Protein 2BNM (pdb70)

Structure (mmCIF, N/CA/C/O backbone):
data_2BNM
#
_entry.id   2BNM
#
_cell.length_a   86.363
_cell.length_b   86.363
_cell.length_c   221.440
_cell.angle_alpha   90.00
_cell.angle_beta   90.00
_cell.angle_gamma   120.00
#
_symmetry.space_group_name_H-M   'P 65 2 2'
#
loop_
_entity.id
_entity.type
_entity.pdbx_description
1 polymer EPOXIDASE
2 non-polymer 'ZINC ION'
3 non-polymer 'SULFATE ION'
4 water water
#
loop_
_atom_site.group_PDB
_atom_site.id
_atom_site.type_symbol
_atom_site.label_atom_id
_atom_site.label_alt_id
_atom_site.label_comp_id
_atom_site.label_asym_id
_atom_site.label_entity_id
_atom_site.label_seq_id
_atom_site.pdbx_PDB_ins_code
_atom_site.Cartn_x
_atom_site.Cartn_y
_atom_site.Cartn_z
_atom_site.occupancy
_atom_site.B_iso_or_equiv
_atom_site.auth_seq_id
_atom_site.auth_comp_id
_atom_site.auth_asym_id
_atom_site.auth_atom_id
_atom_site.pdbx_PDB_model_num
ATOM 1 N N . LYS A 1 5 ? 3.249 91.648 23.168 1.00 66.49 5 LYS A N 1
ATOM 2 C CA . LYS A 1 5 ? 1.992 92.256 22.638 1.00 63.66 5 LYS A CA 1
ATOM 3 C C . LYS A 1 5 ? 1.545 91.601 21.337 1.00 57.99 5 LYS A C 1
ATOM 4 O O . LYS A 1 5 ? 0.352 91.491 21.082 1.00 57.30 5 LYS A O 1
ATOM 10 N N . THR A 1 6 ? 2.505 91.162 20.524 1.00 52.12 6 THR A N 1
ATOM 11 C CA . THR A 1 6 ? 2.194 90.499 19.254 1.00 47.81 6 THR A CA 1
ATOM 12 C C . THR A 1 6 ? 1.202 89.342 19.426 1.00 40.45 6 THR A C 1
ATOM 13 O O . THR A 1 6 ? 0.202 89.286 18.707 1.00 37.40 6 THR A O 1
ATOM 17 N N . ALA A 1 7 ? 1.478 88.441 20.374 1.00 32.24 7 ALA A N 1
ATOM 18 C CA . ALA A 1 7 ? 0.619 87.282 20.577 1.00 31.10 7 ALA A CA 1
ATOM 19 C C . ALA A 1 7 ? -0.780 87.705 21.027 1.00 29.46 7 ALA A C 1
ATOM 20 O O . ALA A 1 7 ? -1.762 87.277 20.426 1.00 27.56 7 ALA A O 1
ATOM 22 N N . SER A 1 8 ? -0.863 88.563 22.043 1.00 29.36 8 SER A N 1
ATOM 23 C CA . SER A 1 8 ? -2.170 88.983 22.570 1.00 28.20 8 SER A CA 1
ATOM 24 C C . SER A 1 8 ? -2.932 89.854 21.590 1.00 27.25 8 SER A C 1
ATOM 25 O O . SER A 1 8 ? -4.143 89.730 21.467 1.00 25.42 8 SER A O 1
ATOM 28 N N . THR A 1 9 ? -2.228 90.727 20.870 1.00 28.80 9 THR A N 1
ATOM 29 C CA . THR A 1 9 ? -2.869 91.581 19.881 1.00 27.48 9 THR A CA 1
ATOM 30 C C . THR A 1 9 ? -3.362 90.796 18.678 1.00 22.63 9 THR A C 1
ATOM 31 O O . THR A 1 9 ? -4.454 91.045 18.166 1.00 23.48 9 THR A O 1
ATOM 35 N N . GLY A 1 10 ? -2.548 89.859 18.200 1.00 22.99 10 GLY A N 1
ATOM 36 C CA . GLY A 1 10 ? -2.939 88.997 17.093 1.00 23.61 10 GLY A CA 1
ATOM 37 C C . GLY A 1 10 ? -4.083 88.077 17.483 1.00 23.80 10 GLY A C 1
ATOM 38 O O . GLY A 1 10 ? -5.035 87.927 16.727 1.00 22.71 10 GLY A O 1
ATOM 39 N N . PHE A 1 11 ? -3.985 87.482 18.673 1.00 22.10 11 PHE A N 1
ATOM 40 C CA . PHE A 1 11 ? -5.098 86.698 19.219 1.00 20.89 11 PHE A CA 1
ATOM 41 C C . PHE A 1 11 ? -6.375 87.550 19.287 1.00 20.52 11 PHE A C 1
ATOM 42 O O . PHE A 1 11 ? -7.429 87.106 18.840 1.00 20.19 11 PHE A O 1
ATOM 50 N N . ALA A 1 12 ? -6.278 88.769 19.826 1.00 21.37 12 ALA A N 1
ATOM 51 C CA . ALA A 1 12 ? -7.462 89.659 19.909 1.00 21.43 12 ALA A CA 1
ATOM 52 C C . ALA A 1 12 ? -8.167 89.825 18.550 1.00 24.16 12 ALA A C 1
ATOM 53 O O . ALA A 1 12 ? -9.384 89.697 18.429 1.00 22.38 12 ALA A O 1
ATOM 55 N N . GLU A 1 13 ? -7.379 90.086 17.511 1.00 23.34 13 GLU A N 1
ATOM 56 C CA . GLU A 1 13 ? -7.897 90.272 16.162 1.00 25.57 13 GLU A CA 1
ATOM 57 C C . GLU A 1 13 ? -8.495 88.992 15.567 1.00 22.73 13 GLU A C 1
ATOM 58 O O . GLU A 1 13 ? -9.583 89.017 14.970 1.00 21.89 13 GLU A O 1
ATOM 69 N N . LEU A 1 14 ? -7.792 87.876 15.734 1.00 22.06 14 LEU A N 1
ATOM 70 C CA . LEU A 1 14 ? -8.200 86.625 15.108 1.00 22.68 14 LEU A CA 1
ATOM 71 C C . LEU A 1 14 ? -9.406 86.010 15.825 1.00 21.35 14 LEU A C 1
ATOM 72 O O . LEU A 1 14 ? -10.275 85.397 15.188 1.00 22.46 14 LEU A O 1
ATOM 77 N N . LEU A 1 15 ? -9.455 86.217 17.137 1.00 21.55 15 LEU A N 1
ATOM 78 C CA . LEU A 1 15 ? -10.590 85.764 17.946 1.00 19.79 15 LEU A CA 1
ATOM 79 C C . LEU A 1 15 ? -11.853 86.473 17.459 1.00 20.64 15 LEU A C 1
ATOM 80 O O . LEU A 1 15 ? -12.868 85.819 17.205 1.00 19.43 15 LEU A O 1
ATOM 85 N N . LYS A 1 16 ? -11.780 87.806 17.338 1.00 20.41 16 LYS A N 1
ATOM 86 C CA . LYS A 1 16 ? -12.913 88.600 16.868 1.00 22.84 16 LYS A CA 1
ATOM 87 C C . LYS A 1 16 ? -13.363 88.130 15.484 1.00 24.07 16 LYS A C 1
ATOM 88 O O . LYS A 1 16 ? -14.542 87.848 15.266 1.00 21.80 16 LYS A O 1
ATOM 94 N N . ASP A 1 17 ? -12.416 88.019 14.558 1.00 22.75 17 ASP A N 1
ATOM 95 C CA . ASP A 1 17 ? -12.733 87.563 13.200 1.00 23.40 17 ASP A CA 1
ATOM 96 C C . ASP A 1 17 ? -13.462 86.209 13.231 1.00 23.39 17 ASP A C 1
ATOM 97 O O . ASP A 1 17 ? -14.469 86.017 12.554 1.00 21.45 17 ASP A O 1
ATOM 102 N N . ARG A 1 18 ? -12.942 85.252 13.997 1.00 21.51 18 ARG A N 1
ATOM 103 C CA . ARG A 1 18 ? -13.523 83.905 13.972 1.00 20.08 18 ARG A CA 1
ATOM 104 C C . ARG A 1 18 ? -14.894 83.887 14.626 1.00 19.06 18 ARG A C 1
ATOM 105 O O . ARG A 1 18 ? -15.802 83.194 14.167 1.00 20.09 18 ARG A O 1
ATOM 113 N N . ARG A 1 19 ? -15.011 84.615 15.736 1.00 19.87 19 ARG A N 1
ATOM 114 C CA . ARG A 1 19 ? -16.282 84.661 16.460 1.00 20.67 19 ARG A CA 1
ATOM 115 C C . ARG A 1 19 ? -17.382 85.215 15.535 1.00 20.83 19 ARG A C 1
ATOM 116 O O . ARG A 1 19 ? -18.501 84.683 15.483 1.00 21.69 19 ARG A O 1
ATOM 124 N N . GLU A 1 20 ? -17.037 86.275 14.804 1.00 22.80 20 GLU A N 1
ATOM 125 C CA . GLU A 1 20 ? -17.944 86.890 13.827 1.00 23.13 20 GLU A CA 1
ATOM 126 C C . GLU A 1 20 ? -18.237 85.946 12.650 1.00 25.46 20 GLU A C 1
ATOM 127 O O . GLU A 1 20 ? -19.375 85.893 12.169 1.00 27.24 20 GLU A O 1
ATOM 133 N N . GLN A 1 21 ? -17.219 85.208 12.206 1.00 24.22 21 GLN A N 1
ATOM 134 C CA . GLN A 1 21 ? -17.366 84.245 11.104 1.00 25.87 21 GLN A CA 1
ATOM 135 C C . GLN A 1 21 ? -18.407 83.188 11.430 1.00 23.22 21 GLN A C 1
ATOM 136 O O . GLN A 1 21 ? -19.119 82.740 10.533 1.00 27.03 21 GLN A O 1
ATOM 147 N N . VAL A 1 22 ? -18.470 82.754 12.699 1.00 20.34 22 VAL A N 1
ATOM 148 C CA . VAL A 1 22 ? -19.419 81.719 13.106 1.00 21.34 22 VAL A CA 1
ATOM 149 C C . VAL A 1 22 ? -20.692 82.287 13.768 1.00 23.32 22 VAL A C 1
ATOM 150 O O . VAL A 1 22 ? -21.403 81.571 14.489 1.00 24.80 22 VAL A O 1
ATOM 154 N N . LYS A 1 23 ? -20.969 83.562 13.499 1.00 22.91 23 LYS A N 1
ATOM 155 C CA . LYS A 1 23 ? -22.226 84.223 13.935 1.00 25.98 23 LYS A CA 1
ATOM 156 C C . LYS A 1 23 ? -22.498 84.125 15.442 1.00 26.01 23 LYS A C 1
ATOM 157 O O . LYS A 1 23 ? -23.623 83.850 15.900 1.00 27.92 23 LYS A O 1
ATOM 163 N N . MET A 1 24 ? -21.442 84.333 16.220 1.00 23.48 24 MET A N 1
ATOM 164 C CA . MET A 1 24 ? -21.591 84.428 17.659 1.00 25.59 24 MET A CA 1
ATOM 165 C C . MET A 1 24 ? -21.352 85.878 18.081 1.00 24.95 24 MET A C 1
ATOM 166 O O . MET A 1 24 ? -20.428 86.524 17.586 1.00 25.57 24 MET A O 1
ATOM 171 N N . ASP A 1 25 ? -22.188 86.392 18.988 1.00 25.58 25 ASP A N 1
ATOM 172 C CA . ASP A 1 25 ? -21.887 87.652 19.652 1.00 25.85 25 ASP A CA 1
ATOM 173 C C . ASP A 1 25 ? -21.121 87.327 20.930 1.00 21.73 25 ASP A C 1
ATOM 174 O O . ASP A 1 25 ? -20.923 86.141 21.245 1.00 22.62 25 ASP A O 1
ATOM 179 N N . HIS A 1 26 ? -20.688 88.345 21.672 1.00 22.71 26 HIS A N 1
ATOM 180 C CA . HIS A 1 26 ? -19.875 88.092 22.865 1.00 20.65 26 HIS A CA 1
ATOM 181 C C . HIS A 1 26 ? -20.567 87.158 23.859 1.00 23.56 26 HIS A C 1
ATOM 182 O O . HIS A 1 26 ? -19.933 86.239 24.404 1.00 21.85 26 HIS A O 1
ATOM 189 N N . ALA A 1 27 ? -21.860 87.413 24.099 1.00 24.37 27 ALA A N 1
ATOM 190 C CA . ALA A 1 27 ? -22.673 86.607 25.023 1.00 24.35 27 ALA A CA 1
ATOM 191 C C . ALA A 1 27 ? -22.777 85.144 24.621 1.00 21.80 27 ALA A C 1
ATOM 192 O O . ALA A 1 27 ? -22.655 84.255 25.471 1.00 23.18 27 ALA A O 1
ATOM 194 N N . ALA A 1 28 ? -22.969 84.902 23.328 1.00 24.70 28 ALA A N 1
ATOM 195 C CA . ALA A 1 28 ? -23.003 83.530 22.787 1.00 24.48 28 ALA A CA 1
ATOM 196 C C . ALA A 1 28 ? -21.720 82.757 23.062 1.00 21.87 28 ALA A C 1
ATOM 197 O O . ALA A 1 28 ? -21.760 81.640 23.593 1.00 22.73 28 ALA A O 1
ATOM 199 N N . LEU A 1 29 ? -20.572 83.359 22.722 1.00 19.65 29 LEU A N 1
ATOM 200 C CA . LEU A 1 29 ? -19.283 82.696 22.980 1.00 19.63 29 LEU A CA 1
ATOM 201 C C . LEU A 1 29 ? -19.024 82.544 24.469 1.00 19.41 29 LEU A C 1
ATOM 202 O O . LEU A 1 29 ? -18.602 81.497 24.943 1.00 19.08 29 LEU A O 1
ATOM 207 N N . ALA A 1 30 ? -19.262 83.626 25.217 1.00 19.57 30 ALA A N 1
ATOM 208 C CA . ALA A 1 30 ? -19.075 83.632 26.665 1.00 21.41 30 ALA A CA 1
ATOM 209 C C . ALA A 1 30 ? -19.826 82.444 27.334 1.00 18.05 30 ALA A C 1
ATOM 210 O O . ALA A 1 30 ? -19.253 81.729 28.150 1.00 23.00 30 ALA A O 1
ATOM 212 N N . SER A 1 31 ? -21.084 82.264 26.963 1.00 22.49 31 SER A N 1
ATOM 213 C CA . SER A 1 31 ? -21.912 81.191 27.525 1.00 24.89 31 SER A CA 1
ATOM 214 C C . SER A 1 31 ? -21.266 79.825 27.293 1.00 25.06 31 SER A C 1
ATOM 215 O O . SER A 1 31 ? -21.119 79.046 28.242 1.00 24.54 31 SER A O 1
ATOM 220 N N . LEU A 1 32 ? -20.805 79.591 26.060 1.00 25.54 32 LEU A N 1
ATOM 221 C CA . LEU A 1 32 ? -20.184 78.303 25.707 1.00 24.91 32 LEU A CA 1
ATOM 222 C C . LEU A 1 32 ? -18.925 78.024 26.527 1.00 27.80 32 LEU A C 1
ATOM 223 O O . LEU A 1 32 ? -18.566 76.869 26.787 1.00 25.71 32 LEU A O 1
ATOM 228 N N . LEU A 1 33 ? -18.250 79.097 26.937 1.00 21.72 33 LEU A N 1
ATOM 229 C CA . LEU A 1 33 ? -17.019 79.006 27.679 1.00 20.71 33 LEU A CA 1
ATOM 230 C C . LEU A 1 33 ? -17.202 79.091 29.195 1.00 20.88 33 LEU A C 1
ATOM 231 O O . LEU A 1 33 ? -16.253 78.902 29.952 1.00 25.96 33 LEU A O 1
ATOM 236 N N . GLY A 1 34 ? -18.413 79.416 29.631 1.00 22.89 34 GLY A N 1
ATOM 237 C CA . GLY A 1 34 ? -18.624 79.698 31.059 1.00 25.65 34 GLY A CA 1
ATOM 238 C C . GLY A 1 34 ? -17.960 80.976 31.548 1.00 24.71 34 GLY A C 1
ATOM 239 O O . GLY A 1 34 ? -17.494 81.076 32.695 1.00 27.83 34 GLY A O 1
ATOM 240 N N . GLU A 1 35 ? -17.879 81.960 30.666 1.00 19.19 35 GLU A N 1
ATOM 241 C CA . GLU A 1 35 ? -17.287 83.251 31.048 1.00 19.17 35 GLU A CA 1
ATOM 242 C C . GLU A 1 35 ? -18.363 84.317 30.905 1.00 15.98 35 GLU A C 1
ATOM 243 O O . GLU A 1 35 ? -19.457 84.041 30.434 1.00 17.82 35 GLU A O 1
ATOM 249 N N . THR A 1 36 ? -18.046 85.552 31.288 1.00 19.61 36 THR A N 1
ATOM 250 C CA . THR A 1 36 ? -18.963 86.655 31.006 1.00 18.89 36 THR A CA 1
ATOM 251 C C . THR A 1 36 ? -18.675 87.273 29.640 1.00 18.73 36 THR A C 1
ATOM 252 O O . THR A 1 36 ? -17.556 87.147 29.108 1.00 20.90 36 THR A O 1
ATOM 256 N N . PRO A 1 37 ? -19.642 87.977 29.063 1.00 20.35 37 PRO A N 1
ATOM 257 C CA . PRO A 1 37 ? -19.385 88.672 27.810 1.00 20.11 37 PRO A CA 1
ATOM 258 C C . PRO A 1 37 ? -18.249 89.705 27.969 1.00 18.85 37 PRO A C 1
ATOM 259 O O . PRO A 1 37 ? -17.499 89.931 27.019 1.00 20.03 37 PRO A O 1
ATOM 263 N N . GLU A 1 38 ? -18.123 90.315 29.160 1.00 20.60 38 GLU A N 1
ATOM 264 C CA . GLU A 1 38 ? -17.079 91.333 29.382 1.00 23.40 38 GLU A CA 1
ATOM 265 C C . GLU A 1 38 ? -15.697 90.712 29.284 1.00 21.24 38 GLU A C 1
ATOM 266 O O . GLU A 1 38 ? -14.771 91.354 28.753 1.00 21.76 38 GLU A O 1
ATOM 277 N N . THR A 1 39 ? -15.559 89.484 29.786 1.00 19.24 39 THR A N 1
ATOM 278 C CA . THR A 1 39 ? -14.303 88.727 29.661 1.00 21.66 39 THR A CA 1
ATOM 279 C C . THR A 1 39 ? -13.907 88.506 28.208 1.00 20.73 39 THR A C 1
ATOM 280 O O . THR A 1 39 ? -12.763 88.717 27.844 1.00 18.31 39 THR A O 1
ATOM 284 N N . VAL A 1 40 ? -14.858 88.107 27.378 1.00 18.43 40 VAL A N 1
ATOM 285 C CA . VAL A 1 40 ? -14.610 87.915 25.936 1.00 18.13 40 VAL A CA 1
ATOM 286 C C . VAL A 1 40 ? -14.247 89.225 25.253 1.00 19.50 40 VAL A C 1
ATOM 287 O O . VAL A 1 40 ? -13.308 89.282 24.451 1.00 20.29 40 VAL A O 1
ATOM 291 N N . ALA A 1 41 ? -14.979 90.286 25.604 1.00 18.93 41 ALA A N 1
ATOM 292 C CA . ALA A 1 41 ? -14.698 91.631 25.085 1.00 20.90 41 ALA A CA 1
ATOM 293 C C . ALA A 1 41 ? -13.260 92.029 25.430 1.00 19.92 41 ALA A C 1
ATOM 294 O O . ALA A 1 41 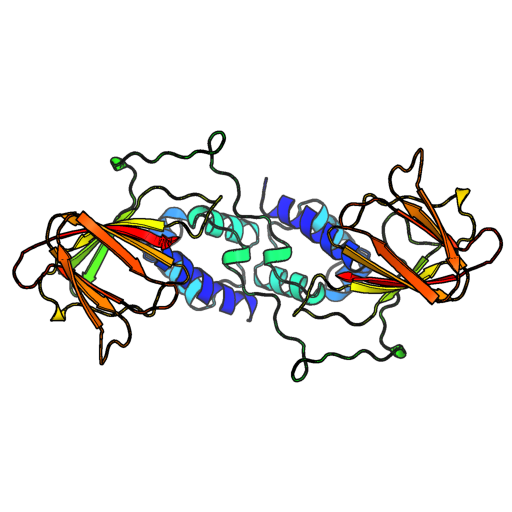? -12.546 92.583 24.600 1.00 24.04 41 ALA A O 1
ATOM 296 N N . ALA A 1 42 ? -12.837 91.730 26.656 1.00 19.63 42 ALA A N 1
ATOM 297 C CA . ALA A 1 42 ? -11.483 92.073 27.146 1.00 22.13 42 ALA A CA 1
ATOM 298 C C . ALA A 1 42 ? -10.439 91.334 26.314 1.00 22.39 42 ALA A C 1
ATOM 299 O O . ALA A 1 42 ? -9.421 91.906 25.924 1.00 20.87 42 ALA A O 1
ATOM 301 N N . TRP A 1 43 ? -10.686 90.049 26.026 1.00 18.82 43 TRP A N 1
ATOM 302 C CA . TRP A 1 43 ? -9.760 89.328 25.144 1.00 18.37 43 TRP A CA 1
ATOM 303 C C . TRP A 1 43 ? -9.629 90.020 23.785 1.00 19.93 43 TRP A C 1
ATOM 304 O O . TRP A 1 43 ? -8.528 90.115 23.225 1.00 21.26 43 TRP A O 1
ATOM 315 N N . GLU A 1 44 ? -10.750 90.469 23.223 1.00 20.37 44 GLU A N 1
ATOM 316 C CA . GLU A 1 44 ? -10.726 91.130 21.924 1.00 21.44 44 GLU A CA 1
ATOM 317 C C . GLU A 1 44 ? -10.152 92.566 22.003 1.00 22.51 44 GLU A C 1
ATOM 318 O O . GLU A 1 44 ? -9.920 93.210 20.970 1.00 26.24 44 GLU A O 1
ATOM 324 N N . ASN A 1 45 ? -9.944 93.035 23.224 1.00 24.98 45 ASN A N 1
ATOM 325 C CA . ASN A 1 45 ? -9.293 94.338 23.489 1.00 25.85 45 ASN A CA 1
ATOM 326 C C . ASN A 1 45 ? -7.801 94.168 23.854 1.00 29.60 45 ASN A C 1
ATOM 327 O O . ASN A 1 45 ? -7.145 95.111 24.331 1.00 30.36 45 ASN A O 1
ATOM 336 N N . GLY A 1 46 ? -7.277 92.953 23.657 1.00 26.85 46 GLY A N 1
ATOM 337 C CA . GLY A 1 46 ? -5.838 92.673 23.836 1.00 27.75 46 GLY A CA 1
ATOM 338 C C . GLY A 1 46 ? -5.449 92.115 25.186 1.00 27.78 46 GLY A C 1
ATOM 339 O O . GLY A 1 46 ? -4.248 91.982 25.496 1.00 29.12 46 GLY A O 1
ATOM 340 N N . GLU A 1 47 ? -6.451 91.763 25.995 1.00 23.86 47 GLU A N 1
ATOM 341 C CA . GLU A 1 47 ? -6.200 91.323 27.368 1.00 23.63 47 GLU A CA 1
ATOM 342 C C . GLU A 1 47 ? -6.197 89.805 27.563 1.00 24.33 47 GLU A C 1
ATOM 343 O O . GLU A 1 47 ? -6.429 89.317 28.680 1.00 22.24 47 GLU A O 1
ATOM 349 N N . GLY A 1 48 ? -5.860 89.076 26.492 1.00 22.18 48 GLY A N 1
ATOM 350 C CA . GLY A 1 48 ? -5.765 87.617 26.534 1.00 19.89 48 GLY A CA 1
ATOM 351 C C . GLY A 1 48 ? -4.406 86.986 26.789 1.00 21.09 48 GLY A C 1
ATOM 352 O O . GLY A 1 48 ? -4.261 85.754 26.706 1.00 20.17 48 GLY A O 1
ATOM 353 N N . GLY A 1 49 ? -3.418 87.808 27.144 1.00 21.34 49 GLY A N 1
ATOM 354 C CA . GLY A 1 49 ? -2.028 87.349 27.213 1.00 22.17 49 GLY A CA 1
ATOM 355 C C . GLY A 1 49 ? -1.790 86.287 28.262 1.00 19.16 49 GLY A C 1
ATOM 356 O O . GLY A 1 49 ? -0.844 85.508 28.131 1.00 19.45 49 GLY A O 1
ATOM 357 N N . GLU A 1 50 ? -2.614 86.249 29.335 1.00 16.97 50 GLU A N 1
ATOM 358 C CA . GLU A 1 50 ? -2.413 85.263 30.418 1.00 19.77 50 GLU A CA 1
ATOM 359 C C . GLU A 1 50 ? -3.278 84.002 30.274 1.00 16.73 50 GLU A C 1
ATOM 360 O O . GLU A 1 50 ? -3.245 83.110 31.113 1.00 18.72 50 GLU A O 1
ATOM 366 N N . LEU A 1 51 ? -4.027 83.927 29.163 1.00 18.57 51 LEU A N 1
ATOM 367 C CA . LEU A 1 51 ? -4.752 82.702 28.847 1.00 18.93 51 LEU A CA 1
ATOM 368 C C . LEU A 1 51 ? -3.773 81.552 28.685 1.00 17.95 51 LEU A C 1
ATOM 369 O O . LEU A 1 51 ? -2.754 81.700 28.021 1.00 20.10 51 LEU A O 1
ATOM 374 N N . THR A 1 52 ? -4.067 80.427 29.308 1.00 16.02 52 THR A N 1
ATOM 375 C CA . THR A 1 52 ? -3.174 79.245 29.261 1.00 16.74 52 THR A CA 1
ATOM 376 C C . THR A 1 52 ? -3.394 78.467 27.972 1.00 17.72 52 THR A C 1
ATOM 377 O O . THR A 1 52 ? -4.417 78.627 27.298 1.00 18.61 52 THR A O 1
ATOM 381 N N . LEU A 1 53 ? -2.438 77.604 27.670 1.00 16.34 53 LEU A N 1
ATOM 382 C CA . LEU A 1 53 ? -2.561 76.676 26.534 1.00 15.87 53 LEU A CA 1
ATOM 383 C C . LEU A 1 53 ? -3.878 75.890 26.619 1.00 19.17 53 LEU A C 1
ATOM 384 O O . LEU A 1 53 ? -4.594 75.723 25.622 1.00 19.05 53 LEU A O 1
ATOM 389 N N . THR A 1 54 ? -4.193 75.406 27.813 1.00 18.18 54 THR A N 1
ATOM 390 C CA . THR A 1 54 ? -5.403 74.611 27.970 1.00 19.56 54 THR A CA 1
ATOM 391 C C . THR A 1 54 ? -6.647 75.459 27.690 1.00 18.41 54 THR A C 1
ATOM 392 O O . THR A 1 54 ? -7.561 75.023 26.973 1.00 19.92 54 THR A O 1
ATOM 396 N N . GLN A 1 55 ? -6.667 76.675 28.213 1.00 17.14 55 GLN A N 1
ATOM 397 C CA . GLN A 1 55 ? -7.779 77.588 27.950 1.00 18.29 55 GLN A CA 1
ATOM 398 C C . GLN A 1 55 ? -7.918 77.965 26.479 1.00 22.01 55 GLN A C 1
ATOM 399 O O . GLN A 1 55 ? -9.041 78.044 25.962 1.00 19.62 55 GLN A O 1
ATOM 405 N N . LEU A 1 56 ? -6.779 78.197 25.812 1.00 19.44 56 LEU A N 1
ATOM 406 C CA . LEU A 1 56 ? -6.789 78.515 24.389 1.00 17.86 56 LEU A CA 1
ATOM 407 C C . LEU A 1 56 ? -7.374 77.338 23.639 1.00 15.95 56 LEU A C 1
ATOM 408 O O . LEU A 1 56 ? -8.138 77.544 22.684 1.00 17.61 56 LEU A O 1
ATOM 413 N N . GLY A 1 57 ? -7.026 76.118 24.057 1.00 16.27 57 GLY A N 1
ATOM 414 C CA . GLY A 1 57 ? -7.581 74.894 23.466 1.00 17.24 57 GLY A CA 1
ATOM 415 C C . GLY A 1 57 ? -9.119 74.845 23.557 1.00 17.69 57 GLY A C 1
ATOM 416 O O . GLY A 1 57 ? -9.810 74.404 22.615 1.00 18.24 57 GLY A O 1
ATOM 417 N N . ARG A 1 58 ? -9.658 75.300 24.683 1.00 17.68 58 ARG A N 1
ATOM 418 C CA . ARG A 1 58 ? -11.103 75.252 24.872 1.00 17.78 58 ARG A CA 1
ATOM 419 C C . ARG A 1 58 ? -11.767 76.315 24.002 1.00 18.22 58 ARG A C 1
ATOM 420 O O . ARG A 1 58 ? -12.831 76.069 23.406 1.00 17.60 58 ARG A O 1
ATOM 442 N N . ILE A 1 59 ? -11.120 77.470 23.861 1.00 14.80 59 ILE A N 1
ATOM 443 C CA . ILE A 1 59 ? -11.682 78.531 23.023 1.00 16.15 59 ILE A CA 1
ATOM 444 C C . ILE A 1 59 ? -11.695 78.049 21.565 1.00 19.15 59 ILE A C 1
ATOM 445 O O . ILE A 1 59 ? -12.695 78.200 20.834 1.00 18.51 59 ILE A O 1
ATOM 450 N N . ALA A 1 60 ? -10.575 77.465 21.145 1.00 17.30 60 ALA A N 1
ATOM 451 C CA . ALA A 1 60 ? -10.511 76.935 19.780 1.00 18.65 60 ALA A CA 1
ATOM 452 C C . ALA A 1 60 ? -11.582 75.880 19.562 1.00 19.77 60 ALA A C 1
ATOM 453 O O . ALA A 1 60 ? -12.235 75.864 18.497 1.00 18.82 60 ALA A O 1
ATOM 455 N N . HIS A 1 61 ? -11.753 74.986 20.543 1.00 17.13 61 HIS A N 1
ATOM 456 C CA . HIS A 1 61 ? -12.740 73.929 20.417 1.00 16.13 61 HIS A CA 1
ATOM 457 C C . HIS A 1 61 ? -14.147 74.492 20.184 1.00 17.35 61 HIS A C 1
ATOM 458 O O . HIS A 1 61 ? -14.874 74.041 19.292 1.00 17.01 61 HIS A O 1
ATOM 465 N N . VAL A 1 62 ? -14.563 75.422 21.039 1.00 16.60 62 VAL A N 1
ATOM 466 C CA . VAL A 1 62 ? -15.947 75.940 20.911 1.00 16.98 62 VAL A CA 1
ATOM 467 C C . VAL A 1 62 ? -16.143 76.712 19.591 1.00 18.46 62 VAL A C 1
ATOM 468 O O . VAL A 1 62 ? -17.240 76.750 19.034 1.00 18.85 62 VAL A O 1
ATOM 475 N N . LEU A 1 63 ? -15.049 77.287 19.088 1.00 17.10 63 LEU A N 1
ATOM 476 C CA . LEU A 1 63 ? -15.066 77.980 17.795 1.00 16.68 63 LEU A CA 1
ATOM 477 C C . LEU A 1 63 ? -14.812 77.032 16.593 1.00 17.59 63 LEU A C 1
ATOM 478 O O . LEU A 1 63 ? -14.660 77.506 15.461 1.00 18.48 63 LEU A O 1
ATOM 483 N N . GLY A 1 64 ? -14.728 75.727 16.867 1.00 16.17 64 GLY A N 1
ATOM 484 C CA . GLY A 1 64 ? -14.610 74.692 15.843 1.00 16.62 64 GLY A CA 1
ATOM 485 C C . GLY A 1 64 ? -13.361 74.839 14.999 1.00 20.04 64 GLY A C 1
ATOM 486 O O . GLY A 1 64 ? -13.367 74.549 13.785 1.00 17.89 64 GLY A O 1
ATOM 487 N N . THR A 1 65 ? -12.278 75.296 15.633 1.00 16.11 65 THR A N 1
ATOM 488 C CA . THR A 1 65 ? -11.025 75.508 14.887 1.00 17.46 65 THR A CA 1
ATOM 489 C C . THR A 1 65 ? -9.792 75.180 15.742 1.00 17.68 65 THR A C 1
ATOM 490 O O . THR A 1 65 ? -9.911 74.473 16.750 1.00 19.94 65 THR A O 1
ATOM 494 N N . SER A 1 66 ? -8.627 75.612 15.284 1.00 16.70 66 SER A N 1
ATOM 495 C CA . SER A 1 66 ? -7.363 75.312 15.995 1.00 18.88 66 SER A CA 1
ATOM 496 C C . SER A 1 66 ? -6.829 76.548 16.717 1.00 15.81 66 SER A C 1
ATOM 497 O O . SER A 1 66 ? -7.152 77.696 16.393 1.00 18.26 66 SER A O 1
ATOM 500 N N . ILE A 1 67 ? -5.922 76.314 17.674 1.00 16.87 67 ILE A N 1
ATOM 501 C CA . ILE A 1 67 ? -5.238 77.455 18.289 1.00 15.56 67 ILE A CA 1
ATOM 502 C C . ILE A 1 67 ? -4.459 78.253 17.227 1.00 16.29 67 ILE A C 1
ATOM 503 O O . ILE A 1 67 ? -4.411 79.487 17.260 1.00 18.78 67 ILE A O 1
ATOM 508 N N . GLY A 1 68 ? -3.886 77.517 16.265 1.00 19.47 68 GLY A N 1
ATOM 509 C CA . GLY A 1 68 ? -3.151 78.146 15.153 1.00 20.47 68 GLY A CA 1
ATOM 510 C C . GLY A 1 68 ? -3.983 79.151 14.394 1.00 20.35 68 GLY A C 1
ATOM 511 O O . GLY A 1 68 ? -3.523 80.243 14.066 1.00 21.01 68 GLY A O 1
ATOM 512 N N . ALA A 1 69 ? -5.254 78.812 14.161 1.00 20.02 69 ALA A N 1
ATOM 513 C CA . ALA A 1 69 ? -6.141 79.714 13.434 1.00 21.09 69 ALA A CA 1
ATOM 514 C C . ALA A 1 69 ? -6.410 80.971 14.233 1.00 19.78 69 ALA A C 1
ATOM 515 O O . ALA A 1 69 ? -6.778 82.020 13.666 1.00 22.60 69 ALA A O 1
ATOM 517 N N . LEU A 1 70 ? -6.218 80.895 15.552 1.00 17.59 70 LEU A N 1
ATOM 518 C CA . LEU A 1 70 ? -6.485 82.055 16.424 1.00 18.09 70 LEU A CA 1
ATOM 519 C C . LEU A 1 70 ? -5.262 82.856 16.848 1.00 20.49 70 LEU A C 1
ATOM 520 O O . LEU A 1 70 ? -5.366 83.829 17.611 1.00 20.83 70 LEU A O 1
ATOM 525 N N . THR A 1 71 ? -4.091 82.453 16.335 1.00 21.73 71 THR A N 1
ATOM 526 C CA . THR A 1 71 ? -2.837 83.112 16.701 1.00 21.97 71 THR A CA 1
ATOM 527 C C . THR A 1 71 ? -2.102 83.562 15.447 1.00 20.91 71 THR A C 1
ATOM 528 O O . THR A 1 71 ? -2.264 82.973 14.391 1.00 20.02 71 THR A O 1
ATOM 532 N N . PRO A 1 72 ? -1.290 84.606 15.562 1.00 23.83 72 PRO A N 1
ATOM 533 C CA . PRO A 1 72 ? -0.676 85.206 14.372 1.00 24.76 72 PRO A CA 1
ATOM 534 C C . PRO A 1 72 ? 0.434 84.323 13.758 1.00 23.99 72 PRO A C 1
ATOM 535 O O . PRO A 1 72 ? 0.914 83.375 14.395 1.00 23.23 72 PRO A O 1
ATOM 539 N N . PRO A 1 73 ? 0.783 84.576 12.502 1.00 26.11 73 PRO A N 1
ATOM 540 C CA . PRO A 1 73 ? 1.895 83.866 11.868 1.00 25.99 73 PRO A CA 1
ATOM 541 C C . PRO A 1 73 ? 3.203 84.249 12.552 1.00 25.32 73 PRO A C 1
ATOM 542 O O . PRO A 1 73 ? 3.219 85.152 13.398 1.00 28.00 73 PRO A O 1
ATOM 546 N N . ALA A 1 74 ? 4.286 83.580 12.160 1.00 23.12 74 ALA A N 1
ATOM 547 C CA . ALA A 1 74 ? 5.561 83.699 12.864 1.00 26.19 74 ALA A CA 1
ATOM 548 C C . ALA A 1 74 ? 6.099 85.106 13.012 1.00 29.69 74 ALA A C 1
ATOM 549 O O . ALA A 1 74 ? 6.726 85.418 14.035 1.00 32.82 74 ALA A O 1
ATOM 551 N N . GLY A 1 75 ? 5.869 85.973 12.023 1.00 26.57 75 GLY A N 1
ATOM 552 C CA . GLY A 1 75 ? 6.431 87.322 12.128 1.00 27.89 75 GLY A CA 1
ATOM 553 C C . GLY A 1 75 ? 7.550 87.560 11.111 1.00 25.88 75 GLY A C 1
ATOM 554 O O . GLY A 1 75 ? 7.961 86.641 10.396 1.00 31.68 75 GLY A O 1
ATOM 555 N N . ASN A 1 76 ? 7.984 88.808 11.000 1.00 25.68 76 ASN A N 1
ATOM 556 C CA . ASN A 1 76 ? 8.951 89.185 9.972 1.00 23.77 76 ASN A CA 1
ATOM 557 C C . ASN A 1 76 ? 10.261 89.665 10.582 1.00 25.69 76 ASN A C 1
ATOM 558 O O . ASN A 1 76 ? 10.291 90.665 11.313 1.00 30.94 76 ASN A O 1
ATOM 563 N N . ASP A 1 77 ? 11.346 88.951 10.276 1.00 17.89 77 ASP A N 1
ATOM 564 C CA . ASP A 1 77 ? 12.656 89.259 10.813 1.00 17.90 77 ASP A CA 1
ATOM 565 C C . ASP A 1 77 ? 13.632 89.622 9.685 1.00 17.03 77 ASP A C 1
ATOM 566 O O . ASP A 1 77 ? 14.852 89.607 9.892 1.00 20.87 77 ASP A O 1
ATOM 571 N N . LEU A 1 78 ? 13.069 89.958 8.521 1.00 17.32 78 LEU A N 1
ATOM 572 C CA . LEU A 1 78 ? 13.891 90.318 7.352 1.00 16.19 78 LEU A CA 1
ATOM 573 C C . LEU A 1 78 ? 14.189 91.821 7.276 1.00 21.78 78 LEU A C 1
ATOM 574 O O . LEU A 1 78 ? 13.468 92.659 7.840 1.00 22.23 78 LEU A O 1
ATOM 579 N N . ASP A 1 79 ? 15.283 92.138 6.591 1.00 18.65 79 ASP A N 1
ATOM 580 C CA . ASP A 1 79 ? 15.689 93.530 6.319 1.00 19.24 79 ASP A CA 1
ATOM 581 C C . ASP A 1 79 ? 15.413 93.759 4.849 1.00 20.51 79 ASP A C 1
ATOM 582 O O . ASP A 1 79 ? 16.214 93.362 3.998 1.00 20.96 79 ASP A O 1
ATOM 587 N N . ASP A 1 80 ? 14.256 94.352 4.541 1.00 20.88 80 ASP A N 1
ATOM 588 C CA . ASP A 1 80 ? 13.805 94.505 3.153 1.00 22.72 80 ASP A CA 1
ATOM 589 C C . ASP A 1 80 ? 13.931 93.193 2.385 1.00 20.85 80 ASP A C 1
ATOM 590 O O . ASP A 1 80 ? 14.438 93.160 1.252 1.00 21.64 80 ASP A O 1
ATOM 595 N N . GLY A 1 81 ? 13.470 92.105 3.003 1.00 18.26 81 GLY A N 1
ATOM 596 C CA . GLY A 1 81 ? 13.366 90.821 2.302 1.00 19.11 81 GLY A CA 1
ATOM 597 C C . GLY A 1 81 ? 14.571 89.914 2.431 1.00 17.61 81 GLY A C 1
ATOM 598 O O . GLY A 1 81 ? 14.561 88.807 1.897 1.00 19.31 81 GLY A O 1
ATOM 599 N N . VAL A 1 82 ? 15.604 90.367 3.144 1.00 15.99 82 VAL A N 1
ATOM 600 C CA . VAL A 1 82 ? 16.842 89.580 3.286 1.00 17.15 82 VAL A CA 1
ATOM 601 C C . VAL A 1 82 ? 17.261 89.409 4.729 1.00 18.29 82 VAL A C 1
ATOM 602 O O . VAL A 1 82 ? 17.098 90.306 5.560 1.00 19.03 82 VAL A O 1
ATOM 606 N N . ILE A 1 83 ? 17.836 88.253 5.030 1.00 14.52 83 ILE A N 1
ATOM 607 C CA . ILE A 1 83 ? 18.576 88.099 6.263 1.00 15.86 83 ILE A CA 1
ATOM 608 C C . ILE A 1 83 ? 19.917 87.444 5.980 1.00 18.70 83 ILE A C 1
ATOM 609 O O . ILE A 1 83 ? 20.021 86.542 5.134 1.00 18.38 83 ILE A O 1
ATOM 614 N N . ILE A 1 84 ? 20.938 87.946 6.661 1.00 21.91 84 ILE A N 1
ATOM 615 C CA . ILE A 1 84 ? 22.289 87.464 6.427 1.00 21.12 84 ILE A CA 1
ATOM 616 C C . ILE A 1 84 ? 22.890 87.006 7.738 1.00 25.44 84 ILE A C 1
ATOM 617 O O . ILE A 1 84 ? 22.521 87.498 8.822 1.00 22.21 84 ILE A O 1
ATOM 626 N N . GLN A 1 85 ? 23.807 86.048 7.643 1.00 22.36 85 GLN A N 1
ATOM 627 C CA . GLN A 1 85 ? 24.538 85.571 8.797 1.00 21.16 85 GLN A CA 1
ATOM 628 C C . GLN A 1 85 ? 26.030 85.508 8.452 1.00 25.31 85 GLN A C 1
ATOM 629 O O . GLN A 1 85 ? 26.445 84.876 7.470 1.00 23.83 85 GLN A O 1
ATOM 635 N N . MET A 1 86 ? 26.848 86.139 9.284 1.00 22.77 86 MET A N 1
ATOM 636 C CA . MET A 1 86 ? 28.297 86.057 9.108 1.00 22.79 86 MET A CA 1
ATOM 637 C C . MET A 1 86 ? 28.803 84.767 9.728 1.00 20.08 86 MET A C 1
ATOM 638 O O . MET A 1 86 ? 28.198 84.261 10.670 1.00 23.46 86 MET A O 1
ATOM 643 N N . PRO A 1 87 ? 29.914 84.212 9.234 1.00 22.32 87 PRO A N 1
ATOM 644 C CA . PRO A 1 87 ? 30.371 82.914 9.725 1.00 28.88 87 PRO A CA 1
ATOM 645 C C . PRO A 1 87 ? 30.709 82.869 11.223 1.00 35.32 87 PRO A C 1
ATOM 646 O O . PRO A 1 87 ? 30.514 81.840 11.855 1.00 36.47 87 PRO A O 1
ATOM 650 N N . ASP A 1 88 ? 31.146 83.990 11.792 1.00 35.95 88 ASP A N 1
ATOM 651 C CA . ASP A 1 88 ? 31.428 84.043 13.232 1.00 43.23 88 ASP A CA 1
ATOM 652 C C . ASP A 1 88 ? 30.155 83.917 14.100 1.00 43.06 88 ASP A C 1
ATOM 653 O O . ASP A 1 88 ? 30.247 83.613 15.298 1.00 42.71 88 ASP A O 1
ATOM 662 N N . GLU A 1 89 ? 28.989 84.173 13.492 1.00 37.57 89 GLU A N 1
ATOM 663 C CA . GLU A 1 89 ? 27.680 84.215 14.185 1.00 34.57 89 GLU A CA 1
ATOM 664 C C . GLU A 1 89 ? 26.998 82.863 14.365 1.00 33.99 89 GLU A C 1
ATOM 665 O O . GLU A 1 89 ? 25.977 82.780 15.053 1.00 33.47 89 GLU A O 1
ATOM 676 N N . ARG A 1 90 ? 27.475 81.816 13.699 1.00 32.45 90 ARG A N 1
ATOM 677 C CA . ARG A 1 90 ? 26.712 80.571 13.678 1.00 30.49 90 ARG A CA 1
ATOM 678 C C . ARG A 1 90 ? 26.582 80.006 15.066 1.00 31.91 90 ARG A C 1
ATOM 679 O O . ARG A 1 90 ? 27.592 79.923 15.793 1.00 30.97 90 ARG A O 1
ATOM 687 N N . PRO A 1 91 ? 25.371 79.614 15.455 1.00 31.68 91 PRO A N 1
ATOM 688 C CA . PRO A 1 91 ? 25.236 78.733 16.595 1.00 33.01 91 PRO A CA 1
ATOM 689 C C . PRO A 1 91 ? 25.959 77.446 16.255 1.00 35.83 91 PRO A C 1
ATOM 690 O O . PRO A 1 91 ? 25.786 76.901 15.138 1.00 29.13 91 PRO A O 1
ATOM 694 N N . ILE A 1 92 ? 26.799 76.994 17.183 1.00 31.68 92 ILE A N 1
ATOM 695 C CA . ILE A 1 92 ? 27.485 75.716 17.025 1.00 30.58 92 ILE A CA 1
ATOM 696 C C . ILE A 1 92 ? 26.824 74.833 18.038 1.00 33.03 92 ILE A C 1
ATOM 697 O O . ILE A 1 92 ? 26.872 75.110 19.255 1.00 36.97 92 ILE A O 1
ATOM 702 N N . LEU A 1 93 ? 26.161 73.800 17.536 1.00 27.22 93 LEU A N 1
ATOM 703 C CA . LEU A 1 93 ? 25.404 72.886 18.366 1.00 28.14 93 LEU A CA 1
ATOM 704 C C . LEU A 1 93 ? 25.911 71.462 18.241 1.00 27.49 93 LEU A C 1
ATOM 705 O O . LEU A 1 93 ? 26.390 71.028 17.168 1.00 26.85 93 LEU A O 1
ATOM 710 N N . LYS A 1 94 ? 25.861 70.726 19.358 1.00 29.40 94 LYS A N 1
ATOM 711 C CA . LYS A 1 94 ? 26.483 69.385 19.388 1.00 30.61 94 LYS A CA 1
ATOM 712 C C . LYS A 1 94 ? 25.619 68.353 18.690 1.00 30.64 94 LYS A C 1
ATOM 713 O O . LYS A 1 94 ? 26.119 67.294 18.268 1.00 28.61 94 LYS A O 1
ATOM 719 N N . GLY A 1 95 ? 24.329 68.674 18.564 1.00 26.90 95 GLY A N 1
ATOM 720 C CA . GLY A 1 95 ? 23.368 67.785 17.893 1.00 27.59 95 GLY A CA 1
ATOM 721 C C . GLY A 1 95 ? 22.334 67.230 18.853 1.00 29.61 95 GLY A C 1
ATOM 722 O O . GLY A 1 95 ? 22.328 67.549 20.049 1.00 30.40 95 GLY A O 1
ATOM 723 N N . VAL A 1 96 ? 21.434 66.416 18.313 1.00 28.23 96 VAL A N 1
ATOM 724 C CA . VAL A 1 96 ? 20.398 65.762 19.094 1.00 31.40 96 VAL A CA 1
ATOM 725 C C . VAL A 1 96 ? 20.313 64.284 18.718 1.00 32.77 96 VAL A C 1
ATOM 726 O O . VAL A 1 96 ? 20.895 63.866 17.707 1.00 31.61 96 VAL A O 1
ATOM 730 N N . ARG A 1 97 ? 19.595 63.513 19.541 1.00 34.93 97 ARG A N 1
ATOM 731 C CA . ARG A 1 97 ? 19.343 62.080 19.304 1.00 36.06 97 ARG A CA 1
ATOM 732 C C . ARG A 1 97 ? 20.635 61.265 19.046 1.00 35.71 97 ARG A C 1
ATOM 733 O O . ARG A 1 97 ? 21.567 61.323 19.854 1.00 33.14 97 ARG A O 1
ATOM 741 N N . ASP A 1 98 ? 20.684 60.526 17.934 1.00 37.25 98 ASP A N 1
ATOM 742 C CA . ASP A 1 98 ? 21.803 59.612 17.647 1.00 37.87 98 ASP A CA 1
ATOM 743 C C . ASP A 1 98 ? 23.055 60.345 17.176 1.00 35.76 98 ASP A C 1
ATOM 744 O O . ASP A 1 98 ? 24.167 59.796 17.227 1.00 32.85 98 ASP A O 1
ATOM 749 N N . ASN A 1 99 ? 22.859 61.564 16.675 1.00 30.06 99 ASN A N 1
ATOM 750 C CA . ASN A 1 99 ? 23.906 62.267 15.945 1.00 29.92 99 ASN A CA 1
ATOM 751 C C . ASN A 1 99 ? 24.492 63.421 16.728 1.00 31.07 99 ASN A C 1
ATOM 752 O O . ASN A 1 99 ? 24.221 64.600 16.440 1.00 29.22 99 ASN A O 1
ATOM 757 N N . VAL A 1 100 ? 25.302 63.066 17.725 1.00 31.02 100 VAL A N 1
ATOM 758 C CA . VAL A 1 100 ? 25.849 64.038 18.655 1.00 31.79 100 VAL A CA 1
ATOM 759 C C . VAL A 1 100 ? 27.382 64.047 18.712 1.00 29.42 100 VAL A C 1
ATOM 760 O O . VAL A 1 100 ? 28.001 65.013 18.268 1.00 27.62 100 VAL A O 1
ATOM 764 N N . ASP A 1 101 ? 28.003 63.011 19.285 1.00 27.15 101 ASP A N 1
ATOM 765 C CA . ASP A 1 101 ? 29.458 63.086 19.538 1.00 27.01 101 ASP A CA 1
ATOM 766 C C . ASP A 1 101 ? 30.331 63.063 18.279 1.00 26.46 101 ASP A C 1
ATOM 767 O O . ASP A 1 101 ? 31.511 63.492 18.328 1.00 27.38 101 ASP A O 1
ATOM 780 N N . TYR A 1 102 ? 29.756 62.585 17.163 1.00 25.46 102 TYR A N 1
ATOM 781 C CA . TYR A 1 102 ? 30.484 62.488 15.879 1.00 23.30 102 TYR A CA 1
ATOM 782 C C . TYR A 1 102 ? 29.997 63.418 14.742 1.00 24.80 102 TYR A C 1
ATOM 783 O O . TYR A 1 102 ? 30.406 63.260 13.590 1.00 23.04 102 TYR A O 1
ATOM 792 N N . TYR A 1 103 ? 29.181 64.413 15.102 1.00 22.42 103 TYR A N 1
ATOM 793 C CA . TYR A 1 103 ? 28.674 65.420 14.166 1.00 21.61 103 TYR A CA 1
ATOM 794 C C . TYR A 1 103 ? 28.676 66.736 14.871 1.00 20.52 103 TYR A C 1
ATOM 795 O O . TYR A 1 103 ? 28.250 66.796 16.026 1.00 24.45 103 TYR A O 1
ATOM 804 N N . VAL A 1 104 ? 29.195 67.772 14.220 1.00 20.78 104 VAL A N 1
ATOM 805 C CA . VAL A 1 104 ? 29.054 69.119 14.756 1.00 21.73 104 VAL A CA 1
ATOM 806 C C . VAL A 1 104 ? 28.113 69.908 13.836 1.00 24.78 104 VAL A C 1
ATOM 807 O O . VAL A 1 104 ? 28.292 69.887 12.619 1.00 23.29 104 VAL A O 1
ATOM 811 N N . TYR A 1 105 ? 27.121 70.588 14.425 1.00 21.22 105 TYR A N 1
ATOM 812 C CA . TYR A 1 105 ? 26.156 71.375 13.638 1.00 22.35 105 TYR A CA 1
ATOM 813 C C . TYR A 1 105 ? 26.444 72.849 13.683 1.00 26.29 105 TYR A C 1
ATOM 814 O O . TYR A 1 105 ? 26.311 73.514 14.727 1.00 28.09 105 TYR A O 1
ATOM 823 N N . ASN A 1 106 ? 26.887 73.359 12.552 1.00 16.97 106 ASN A N 1
ATOM 824 C CA . ASN A 1 106 ? 27.160 74.755 12.434 1.00 19.38 106 ASN A CA 1
ATOM 825 C C . ASN A 1 106 ? 25.892 75.334 11.787 1.00 23.41 106 ASN A C 1
ATOM 826 O O . ASN A 1 106 ? 25.684 75.174 10.580 1.00 22.36 106 ASN A O 1
ATOM 831 N N . CYS A 1 107 ? 25.044 75.977 12.593 1.00 19.12 107 CYS A N 1
ATOM 832 C CA . CYS A 1 107 ? 23.698 76.400 12.114 1.00 20.89 107 CYS A CA 1
ATOM 833 C C . CYS A 1 107 ? 23.755 77.644 11.266 1.00 19.90 107 CYS A C 1
ATOM 834 O O . CYS A 1 107 ? 24.252 78.695 11.703 1.00 21.78 107 CYS A O 1
ATOM 837 N N . LEU A 1 108 ? 23.246 77.552 10.027 1.00 14.46 108 LEU A N 1
ATOM 838 C CA . LEU A 1 108 ? 23.315 78.680 9.134 1.00 14.17 108 LEU A CA 1
ATOM 839 C C . LEU A 1 108 ? 22.033 79.529 9.272 1.00 14.96 108 LEU A C 1
ATOM 840 O O . LEU A 1 108 ? 21.189 79.248 10.143 1.00 17.67 108 LEU A O 1
ATOM 845 N N . VAL A 1 109 ? 21.905 80.547 8.426 1.00 15.41 109 VAL A N 1
ATOM 846 C CA . VAL A 1 109 ? 20.831 81.536 8.599 1.00 15.34 109 VAL A CA 1
ATOM 847 C C . VAL A 1 109 ? 19.454 80.887 8.605 1.00 14.61 109 VAL A C 1
ATOM 848 O O . VAL A 1 109 ? 19.202 79.921 7.885 1.00 15.59 109 VAL A O 1
ATOM 852 N N . ARG A 1 110 ? 18.568 81.409 9.464 1.00 15.54 110 ARG A N 1
ATOM 853 C CA . ARG A 1 110 ? 17.153 80.997 9.439 1.00 13.35 110 ARG A CA 1
ATOM 854 C C . ARG A 1 110 ? 16.237 82.225 9.459 1.00 13.51 110 ARG A C 1
ATOM 855 O O . ARG A 1 110 ? 16.659 83.353 9.768 1.00 14.92 110 ARG A O 1
ATOM 863 N N . THR A 1 111 ? 14.961 81.995 9.158 1.00 13.94 111 THR A N 1
ATOM 864 C CA . THR A 1 111 ? 13.991 83.109 9.175 1.00 15.64 111 THR A CA 1
ATOM 865 C C . THR A 1 111 ? 12.594 82.622 9.513 1.00 14.61 111 THR A C 1
ATOM 866 O O . THR A 1 111 ? 12.148 81.594 9.013 1.00 13.94 111 THR A O 1
ATOM 870 N N . LYS A 1 112 ? 11.878 83.431 10.302 1.00 18.05 112 LYS A N 1
ATOM 871 C CA . LYS A 1 112 ? 10.474 83.157 10.616 1.00 15.89 112 LYS A CA 1
ATOM 872 C C . LYS A 1 112 ? 9.578 83.249 9.381 1.00 16.90 112 LYS A C 1
ATOM 873 O O . LYS A 1 112 ? 8.460 82.737 9.394 1.00 18.11 112 LYS A O 1
ATOM 879 N N . ARG A 1 113 ? 10.053 83.923 8.335 1.00 15.93 113 ARG A N 1
ATOM 880 C CA . ARG A 1 113 ? 9.316 83.977 7.046 1.00 16.98 113 ARG A CA 1
ATOM 881 C C . ARG A 1 113 ? 9.329 82.642 6.269 1.00 20.12 113 ARG A C 1
ATOM 882 O O . ARG A 1 113 ? 8.531 82.452 5.354 1.00 20.08 113 ARG A O 1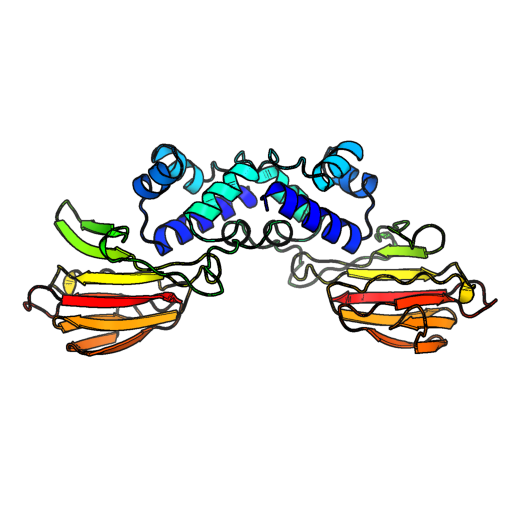
ATOM 890 N N . ALA A 1 114 ? 10.220 81.710 6.657 1.00 15.82 114 ALA A N 1
ATOM 891 C CA . ALA A 1 114 ? 10.281 80.372 6.071 1.00 14.66 114 ALA A CA 1
ATOM 892 C C . ALA A 1 114 ? 10.733 79.386 7.150 1.00 16.57 114 ALA A C 1
ATOM 893 O O . ALA A 1 114 ? 11.863 78.897 7.131 1.00 15.96 114 ALA A O 1
ATOM 895 N N . PRO A 1 115 ? 9.865 79.095 8.122 1.00 15.85 115 PRO A N 1
ATOM 896 C CA . PRO A 1 115 ? 10.297 78.348 9.295 1.00 16.35 115 PRO A CA 1
ATOM 897 C C . PRO A 1 115 ? 10.873 76.956 9.029 1.00 16.54 115 PRO A C 1
ATOM 898 O O . PRO A 1 115 ? 11.722 76.502 9.816 1.00 17.42 115 PRO A O 1
ATOM 902 N N . SER A 1 116 ? 10.454 76.307 7.938 1.00 16.05 116 SER A N 1
ATOM 903 C CA . SER A 1 116 ? 10.970 74.980 7.602 1.00 17.18 116 SER A CA 1
ATOM 904 C C . SER A 1 116 ? 12.419 74.983 7.080 1.00 15.89 116 SER A C 1
ATOM 905 O O . SER A 1 116 ? 13.047 73.922 6.983 1.00 17.94 116 SER A O 1
ATOM 910 N N . LEU A 1 117 ? 12.938 76.155 6.745 1.00 15.26 117 LEU A N 1
ATOM 911 C CA . LEU A 1 117 ? 14.311 76.261 6.254 1.00 15.76 117 LEU A CA 1
ATOM 912 C C . LEU A 1 117 ? 15.299 76.122 7.425 1.00 15.78 117 LEU A C 1
ATOM 913 O O . LEU A 1 117 ? 15.384 77.015 8.293 1.00 15.52 117 LEU A O 1
ATOM 918 N N . VAL A 1 118 ? 16.039 75.021 7.439 1.00 15.22 118 VAL A N 1
ATOM 919 C CA . VAL A 1 118 ? 17.074 74.824 8.465 1.00 15.21 118 VAL A CA 1
ATOM 920 C C . VAL A 1 118 ? 18.346 74.377 7.748 1.00 13.01 118 VAL A C 1
ATOM 921 O O . VAL A 1 118 ? 18.479 73.191 7.448 1.00 15.26 118 VAL A O 1
ATOM 925 N N . PRO A 1 119 ? 19.214 75.325 7.404 1.00 13.59 119 PRO A N 1
ATOM 926 C CA . PRO A 1 119 ? 20.482 74.983 6.717 1.00 14.52 119 PRO A CA 1
ATOM 927 C C . PRO A 1 119 ? 21.598 74.816 7.705 1.00 15.99 119 PRO A C 1
ATOM 928 O O . PRO A 1 119 ? 21.662 75.541 8.703 1.00 14.62 119 PRO A O 1
ATOM 932 N N . LEU A 1 120 ? 22.470 73.859 7.433 1.00 15.86 120 LEU A N 1
ATOM 933 C CA . LEU A 1 120 ? 23.516 73.528 8.403 1.00 14.60 120 LEU A CA 1
ATOM 934 C C . LEU A 1 120 ? 24.800 73.229 7.651 1.00 18.19 120 LEU A C 1
ATOM 935 O O . LEU A 1 120 ? 24.749 72.652 6.558 1.00 17.88 120 LEU A O 1
ATOM 940 N N . VAL A 1 121 ? 25.932 73.599 8.243 1.00 17.61 121 VAL A N 1
ATOM 941 C CA . VAL A 1 121 ? 27.202 72.933 7.865 1.00 17.50 121 VAL A CA 1
ATOM 942 C C . VAL A 1 121 ? 27.429 71.808 8.875 1.00 20.63 121 VAL A C 1
ATOM 943 O O . VAL A 1 121 ? 27.530 72.056 10.073 1.00 19.41 121 VAL A O 1
ATOM 947 N N . VAL A 1 122 ? 27.436 70.567 8.396 1.00 16.83 122 VAL A N 1
ATOM 948 C CA . VAL A 1 122 ? 27.555 69.413 9.272 1.00 17.56 122 VAL A CA 1
ATOM 949 C C . VAL A 1 122 ? 29.001 68.920 9.160 1.00 19.49 122 VAL A C 1
ATOM 950 O O . VAL A 1 122 ? 29.459 68.521 8.088 1.00 17.48 122 VAL A O 1
ATOM 954 N N . ASP A 1 123 ? 29.748 69.012 10.255 1.00 22.59 123 ASP A N 1
ATOM 955 C CA . ASP A 1 123 ? 31.081 68.425 10.266 1.00 21.64 123 ASP A CA 1
ATOM 956 C C . ASP A 1 123 ? 30.889 66.981 10.654 1.00 20.53 123 ASP A C 1
ATOM 957 O O . ASP A 1 123 ? 30.300 66.690 11.692 1.00 22.55 123 ASP A O 1
ATOM 962 N N . VAL A 1 124 ? 31.366 66.070 9.816 1.00 19.36 124 VAL A N 1
ATOM 963 C CA . VAL A 1 124 ? 31.095 64.665 9.993 1.00 19.32 124 VAL A CA 1
ATOM 964 C C . VAL A 1 124 ? 32.398 64.043 10.471 1.00 20.72 124 VAL A C 1
ATOM 965 O O . VAL A 1 124 ? 33.363 63.963 9.712 1.00 21.45 124 VAL A O 1
ATOM 969 N N . LEU A 1 125 ? 32.432 63.647 11.743 1.00 22.44 125 LEU A N 1
ATOM 970 C CA . LEU A 1 125 ? 33.695 63.257 12.393 1.00 25.86 125 LEU A CA 1
ATOM 971 C C . LEU A 1 125 ? 33.916 61.747 12.417 1.00 26.71 125 LEU A C 1
ATOM 972 O O . LEU A 1 125 ? 35.024 61.277 12.710 1.00 25.89 125 LEU A O 1
ATOM 977 N N . THR A 1 126 ? 32.861 60.994 12.128 1.00 22.10 126 THR A N 1
ATOM 978 C CA . THR A 1 126 ? 32.935 59.541 12.027 1.00 24.33 126 THR A CA 1
ATOM 979 C C . THR A 1 126 ? 33.297 59.111 10.603 1.00 25.34 126 THR A C 1
ATOM 980 O O . THR A 1 126 ? 32.754 59.633 9.630 1.00 25.26 126 THR A O 1
ATOM 984 N N . ASP A 1 127 ? 34.223 58.166 10.485 1.00 26.90 127 ASP A N 1
ATOM 985 C CA . ASP A 1 127 ? 34.539 57.577 9.191 1.00 26.08 127 ASP A CA 1
ATOM 986 C C . ASP A 1 127 ? 34.330 56.067 9.200 1.00 27.83 127 ASP A C 1
ATOM 987 O O . ASP A 1 127 ? 35.035 55.323 8.507 1.00 32.65 127 ASP A O 1
ATOM 992 N N . ASN A 1 128 ? 33.356 55.619 9.987 1.00 29.19 128 ASN A N 1
ATOM 993 C CA . ASN A 1 128 ? 32.988 54.209 9.990 1.00 33.12 128 ASN A CA 1
ATOM 994 C C . ASN A 1 128 ? 31.563 53.998 9.527 1.00 28.07 128 ASN A C 1
ATOM 995 O O . ASN A 1 128 ? 30.622 54.033 10.331 1.00 26.85 128 ASN A O 1
ATOM 1000 N N . PRO A 1 129 ? 31.412 53.787 8.212 1.00 33.41 129 PRO A N 1
ATOM 1001 C CA . PRO A 1 129 ? 30.109 53.565 7.605 1.00 31.63 129 PRO A CA 1
ATOM 1002 C C . PRO A 1 129 ? 29.350 52.458 8.327 1.00 32.04 129 PRO A C 1
ATOM 1003 O O . PRO A 1 129 ? 28.124 52.538 8.510 1.00 28.50 129 PRO A O 1
ATOM 1007 N N . ASP A 1 130 ? 30.094 51.441 8.770 1.00 35.00 130 ASP A N 1
ATOM 1008 C CA . ASP A 1 130 ? 29.504 50.317 9.478 1.00 36.87 130 ASP A CA 1
ATOM 1009 C C . ASP A 1 130 ? 28.716 50.739 10.713 1.00 34.03 130 ASP A C 1
ATOM 1010 O O . ASP A 1 130 ? 27.752 50.079 11.076 1.00 34.05 130 ASP A O 1
ATOM 1015 N N . ASP A 1 131 ? 29.129 51.834 11.348 1.00 35.25 131 ASP A N 1
ATOM 1016 C CA . ASP A 1 131 ? 28.481 52.336 12.561 1.00 36.64 131 ASP A CA 1
ATOM 1017 C C . ASP A 1 131 ? 27.401 53.392 12.285 1.00 37.14 131 ASP A C 1
ATOM 1018 O O . ASP A 1 131 ? 26.709 53.831 13.215 1.00 36.97 131 ASP A O 1
ATOM 1023 N N . ALA A 1 132 ? 27.258 53.805 11.022 1.00 33.23 132 ALA A N 1
ATOM 1024 C CA . ALA A 1 132 ? 26.250 54.798 10.647 1.00 30.76 132 ALA A CA 1
ATOM 1025 C C . ALA A 1 132 ? 24.884 54.479 11.256 1.00 30.52 132 ALA A C 1
ATOM 1026 O O . ALA A 1 132 ? 24.394 53.344 11.177 1.00 33.18 132 ALA A O 1
ATOM 1028 N N . LYS A 1 133 ? 24.264 55.478 11.868 1.00 31.52 133 LYS A N 1
ATOM 1029 C CA . LYS A 1 133 ? 22.951 55.281 12.470 1.00 33.36 133 LYS A CA 1
ATOM 1030 C C . LYS A 1 133 ? 21.835 55.936 11.667 1.00 29.27 133 LYS A C 1
ATOM 1031 O O . LYS A 1 133 ? 21.881 57.131 11.412 1.00 29.81 133 LYS A O 1
ATOM 1037 N N . PHE A 1 134 ? 20.832 55.157 11.278 1.00 31.99 134 PHE A N 1
ATOM 1038 C CA . PHE A 1 134 ? 19.743 55.711 10.480 1.00 29.54 134 PHE A CA 1
ATOM 1039 C C . PHE A 1 134 ? 18.846 56.573 11.326 1.00 33.60 134 PHE A C 1
ATOM 1040 O O . PHE A 1 134 ? 18.566 56.240 12.490 1.00 33.96 134 PHE A O 1
ATOM 1048 N N . ASN A 1 135 ? 18.399 57.683 10.751 1.00 28.51 135 ASN A N 1
ATOM 1049 C CA . ASN A 1 135 ? 17.239 58.369 11.294 1.00 28.21 135 ASN A CA 1
ATOM 1050 C C . ASN A 1 135 ? 15.950 57.722 10.784 1.00 29.97 135 ASN A C 1
ATOM 1051 O O . ASN A 1 135 ? 15.974 56.622 10.200 1.00 32.40 135 ASN A O 1
ATOM 1056 N N . SER A 1 136 ? 14.824 58.368 11.037 1.00 29.78 136 SER A N 1
ATOM 1057 C CA . SER A 1 136 ? 13.552 57.810 10.593 1.00 33.19 136 SER A CA 1
ATOM 1058 C C . SER A 1 136 ? 12.947 58.706 9.518 1.00 29.18 136 SER A C 1
ATOM 1059 O O . SER A 1 136 ? 11.759 58.628 9.206 1.00 31.37 136 SER A O 1
ATOM 1064 N N . GLY A 1 137 ? 13.802 59.546 8.940 1.00 25.57 137 GLY A N 1
ATOM 1065 C CA . GLY A 1 137 ? 13.392 60.480 7.914 1.00 24.38 137 GLY A CA 1
ATOM 1066 C C . GLY A 1 137 ? 13.080 61.838 8.504 1.00 26.11 137 GLY A C 1
ATOM 1067 O O . GLY A 1 137 ? 12.752 61.951 9.697 1.00 27.96 137 GLY A O 1
ATOM 1068 N N . HIS A 1 138 ? 13.201 62.869 7.677 1.00 22.51 138 HIS A N 1
ATOM 1069 C CA . HIS A 1 138 ? 12.877 64.231 8.080 1.00 25.31 138 HIS A CA 1
ATOM 1070 C C . HIS A 1 138 ? 11.418 64.557 7.750 1.00 25.88 138 HIS A C 1
ATOM 1071 O O . HIS A 1 138 ? 10.826 63.978 6.843 1.00 26.13 138 HIS A O 1
ATOM 1078 N N . ALA A 1 139 ? 10.849 65.518 8.468 1.00 27.37 139 ALA A N 1
ATOM 1079 C CA . ALA A 1 139 ? 9.510 66.019 8.149 1.00 31.03 139 ALA A CA 1
ATOM 1080 C C . ALA A 1 139 ? 9.390 66.684 6.759 1.00 32.66 139 ALA A C 1
ATOM 1081 O O . ALA A 1 139 ? 8.321 66.653 6.150 1.00 31.82 139 ALA A O 1
ATOM 1083 N N . GLY A 1 140 ? 10.471 67.300 6.273 1.00 27.98 140 GLY A N 1
ATOM 1084 C CA . GLY A 1 140 ? 10.445 67.996 4.978 1.00 24.29 140 GLY A CA 1
ATOM 1085 C C . GLY A 1 140 ? 11.572 67.490 4.083 1.00 22.20 140 GLY A C 1
ATOM 1086 O O . GLY A 1 140 ? 12.292 66.582 4.477 1.00 20.37 140 GLY A O 1
ATOM 1087 N N . ASN A 1 141 ? 11.701 68.072 2.893 1.00 21.04 141 ASN A N 1
ATOM 1088 C CA . ASN A 1 141 ? 12.730 67.667 1.925 1.00 17.95 141 ASN A CA 1
ATOM 1089 C C . ASN A 1 141 ? 14.083 68.221 2.326 1.00 18.35 141 ASN A C 1
ATOM 1090 O O . ASN A 1 141 ? 14.163 69.153 3.140 1.00 20.26 141 ASN A O 1
ATOM 1095 N N . GLU A 1 142 ? 15.158 67.640 1.771 1.00 16.57 142 GLU A N 1
ATOM 1096 C CA . GLU A 1 142 ? 16.523 68.068 2.121 1.00 14.97 142 GLU A CA 1
ATOM 1097 C C . GLU A 1 142 ? 17.398 68.081 0.879 1.00 17.43 142 GLU A C 1
ATOM 1098 O O . GLU A 1 142 ? 17.364 67.153 0.081 1.00 15.73 142 GLU A O 1
ATOM 1104 N N . PHE A 1 143 ? 18.169 69.152 0.725 1.00 14.02 143 PHE A N 1
ATOM 1105 C CA . PHE A 1 143 ? 19.154 69.233 -0.315 1.00 13.79 143 PHE A CA 1
ATOM 1106 C C . PHE A 1 143 ? 20.503 69.211 0.383 1.00 16.40 143 PHE A C 1
ATOM 1107 O O . PHE A 1 143 ? 20.680 69.918 1.370 1.00 16.34 143 PHE A O 1
ATOM 1115 N N . LEU A 1 144 ? 21.446 68.440 -0.168 1.00 14.68 144 LEU A N 1
ATOM 1116 C CA . LEU A 1 144 ? 22.804 68.386 0.393 1.00 17.09 144 LEU A CA 1
ATOM 1117 C C . LEU A 1 144 ? 23.907 68.599 -0.635 1.00 15.17 144 LEU A C 1
ATOM 1118 O O . LEU A 1 144 ? 23.740 68.311 -1.822 1.00 13.15 144 LEU A O 1
ATOM 1123 N N . PHE A 1 145 ? 25.064 69.085 -0.170 1.00 14.49 145 PHE A N 1
ATOM 1124 C CA . PHE A 1 145 ? 26.194 69.380 -1.055 1.00 12.78 145 PHE A CA 1
ATOM 1125 C C . PHE A 1 145 ? 27.447 69.009 -0.254 1.00 14.91 145 PHE A C 1
ATOM 1126 O O . PHE A 1 145 ? 27.564 69.358 0.916 1.00 16.30 145 PHE A O 1
ATOM 1134 N N . VAL A 1 146 ? 28.330 68.223 -0.860 1.00 16.09 146 VAL A N 1
ATOM 1135 C CA . VAL A 1 146 ? 29.541 67.753 -0.135 1.00 15.44 146 VAL A CA 1
ATOM 1136 C C . VAL A 1 146 ? 30.593 68.858 -0.232 1.00 16.77 146 VAL A C 1
ATOM 1137 O O . VAL A 1 146 ? 31.094 69.183 -1.309 1.00 18.00 146 VAL A O 1
ATOM 1141 N N . LEU A 1 147 ? 30.838 69.505 0.906 1.00 18.53 147 LEU A N 1
ATOM 1142 C CA . LEU A 1 147 ? 31.712 70.666 0.970 1.00 19.24 147 LEU A CA 1
ATOM 1143 C C . LEU A 1 147 ? 33.170 70.264 1.058 1.00 21.57 147 LEU A C 1
ATOM 1144 O O . LEU A 1 147 ? 34.021 70.900 0.445 1.00 25.28 147 LEU A O 1
ATOM 1153 N N . GLU A 1 148 ? 33.437 69.203 1.817 1.00 21.14 148 GLU A N 1
ATOM 1154 C CA . GLU A 1 148 ? 34.801 68.750 2.065 1.00 26.49 148 GLU A CA 1
ATOM 1155 C C . GLU A 1 148 ? 34.869 67.246 2.240 1.00 22.66 148 GLU A C 1
ATOM 1156 O O . GLU A 1 148 ? 33.986 66.622 2.852 1.00 20.87 148 GLU A O 1
ATOM 1167 N N . GLY A 1 149 ? 35.929 66.636 1.729 1.00 21.74 149 GLY A N 1
ATOM 1168 C CA . GLY A 1 149 ? 36.081 65.224 1.943 1.00 21.64 149 GLY A CA 1
ATOM 1169 C C . GLY A 1 149 ? 35.161 64.402 1.063 1.00 21.17 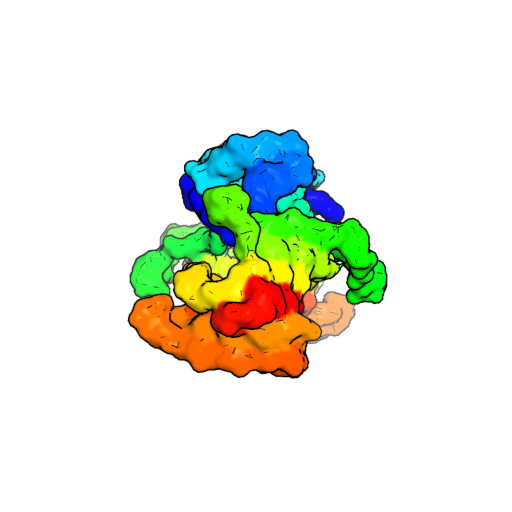149 GLY A C 1
ATOM 1170 O O . GLY A 1 149 ? 34.713 64.864 0.013 1.00 23.29 149 GLY A O 1
ATOM 1171 N N . GLU A 1 150 ? 34.881 63.200 1.535 1.00 22.88 150 GLU A N 1
ATOM 1172 C CA . GLU A 1 150 ? 34.128 62.192 0.793 1.00 22.47 150 GLU A CA 1
ATOM 1173 C C . GLU A 1 150 ? 33.108 61.574 1.722 1.00 20.33 150 GLU A C 1
ATOM 1174 O O . GLU A 1 150 ? 33.438 61.137 2.826 1.00 22.39 150 GLU A O 1
ATOM 1180 N N . ILE A 1 151 ? 31.835 61.566 1.292 1.00 18.92 151 ILE A N 1
ATOM 1181 C CA . ILE A 1 151 ? 30.764 61.109 2.148 1.00 16.89 151 ILE A CA 1
ATOM 1182 C C . ILE A 1 151 ? 30.305 59.740 1.733 1.00 20.10 151 ILE A C 1
ATOM 1183 O O . ILE A 1 151 ? 30.207 59.456 0.524 1.00 20.62 151 ILE A O 1
ATOM 1188 N N . HIS A 1 152 ? 30.018 58.912 2.726 1.00 17.14 152 HIS A N 1
ATOM 1189 C CA . HIS A 1 152 ? 29.369 57.627 2.492 1.00 21.39 152 HIS A CA 1
ATOM 1190 C C . HIS A 1 152 ? 27.929 57.740 2.976 1.00 20.21 152 HIS A C 1
ATOM 1191 O O . HIS A 1 152 ? 27.636 57.781 4.192 1.00 19.93 152 HIS A O 1
ATOM 1198 N N . MET A 1 153 ? 27.011 57.794 2.004 1.00 17.51 153 MET A N 1
ATOM 1199 C CA . MET A 1 153 ? 25.595 57.955 2.293 1.00 17.76 153 MET A CA 1
ATOM 1200 C C . MET A 1 153 ? 24.883 56.629 2.244 1.00 12.95 153 MET A C 1
ATOM 1201 O O . MET A 1 153 ? 25.168 55.807 1.389 1.00 18.77 153 MET A O 1
ATOM 1210 N N . LYS A 1 154 ? 23.955 56.441 3.161 1.00 17.52 154 LYS A N 1
ATOM 1211 C CA . LYS A 1 154 ? 23.055 55.288 3.141 1.00 19.14 154 LYS A CA 1
ATOM 1212 C C . LYS A 1 154 ? 21.604 55.749 3.273 1.00 20.98 154 LYS A C 1
ATOM 1213 O O . LYS A 1 154 ? 21.333 56.708 3.977 1.00 19.52 154 LYS A O 1
ATOM 1219 N N . TRP A 1 155 ? 20.660 55.081 2.614 1.00 18.68 155 TRP A N 1
ATOM 1220 C CA . TRP A 1 155 ? 19.260 55.460 2.758 1.00 19.67 155 TRP A CA 1
ATOM 1221 C C . TRP A 1 155 ? 18.329 54.324 2.503 1.00 22.45 155 TRP A C 1
ATOM 1222 O O . TRP A 1 155 ? 18.753 53.283 1.998 1.00 21.83 155 TRP A O 1
ATOM 1233 N N . GLY A 1 156 ? 17.056 54.545 2.839 1.00 22.76 156 GLY A N 1
ATOM 1234 C CA . GLY A 1 156 ? 16.022 53.553 2.583 1.00 28.38 156 GLY A CA 1
ATOM 1235 C C . GLY A 1 156 ? 15.907 52.591 3.746 1.00 32.30 156 GLY A C 1
ATOM 1236 O O . GLY A 1 156 ? 15.731 53.006 4.880 1.00 30.55 156 GLY A O 1
ATOM 1237 N N . ASP A 1 157 ? 16.012 51.305 3.447 1.00 29.85 157 ASP A N 1
ATOM 1238 C CA . ASP A 1 157 ? 15.849 50.258 4.448 1.00 31.93 157 ASP A CA 1
ATOM 1239 C C . ASP A 1 157 ? 17.156 50.023 5.207 1.00 29.52 157 ASP A C 1
ATOM 1240 O O . ASP A 1 157 ? 18.142 49.552 4.630 1.00 30.13 157 ASP A O 1
ATOM 1245 N N . LYS A 1 158 ? 17.173 50.356 6.501 1.00 30.28 158 LYS A N 1
ATOM 1246 C CA . LYS A 1 158 ? 18.397 50.237 7.302 1.00 35.06 158 LYS A CA 1
ATOM 1247 C C . LYS A 1 158 ? 19.013 48.830 7.249 1.00 34.85 158 LYS A C 1
ATOM 1248 O O . LYS A 1 158 ? 20.230 48.663 7.403 1.00 36.72 158 LYS A O 1
ATOM 1254 N N . GLU A 1 159 ? 18.164 47.833 7.018 1.00 37.68 159 GLU A N 1
ATOM 1255 C CA . GLU A 1 159 ? 18.615 46.439 6.950 1.00 41.30 159 GLU A CA 1
ATOM 1256 C C . GLU A 1 159 ? 19.146 46.031 5.570 1.00 41.06 159 GLU A C 1
ATOM 1257 O O . GLU A 1 159 ? 19.944 45.094 5.463 1.00 41.07 159 GLU A O 1
ATOM 1263 N N . ASN A 1 160 ? 18.717 46.744 4.526 1.00 38.29 160 ASN A N 1
ATOM 1264 C CA . ASN A 1 160 ? 19.222 46.517 3.171 1.00 34.77 160 ASN A CA 1
ATOM 1265 C C . ASN A 1 160 ? 19.342 47.846 2.396 1.00 31.97 160 ASN A C 1
ATOM 1266 O O . ASN A 1 160 ? 18.589 48.104 1.453 1.00 34.49 160 ASN A O 1
ATOM 1271 N N . PRO A 1 161 ? 20.267 48.708 2.803 1.00 31.15 161 PRO A N 1
ATOM 1272 C CA . PRO A 1 161 ? 20.237 50.091 2.332 1.00 28.76 161 PRO A CA 1
ATOM 1273 C C . PRO A 1 161 ? 20.702 50.306 0.899 1.00 26.09 161 PRO A C 1
ATOM 1274 O O . PRO A 1 161 ? 21.514 49.537 0.358 1.00 25.31 161 PRO A O 1
ATOM 1278 N N . LYS A 1 162 ? 20.224 51.397 0.314 1.00 19.90 162 LYS A N 1
ATOM 1279 C CA . LYS A 1 162 ? 20.883 51.961 -0.848 1.00 19.39 162 LYS A CA 1
ATOM 1280 C C . LYS A 1 162 ? 22.090 52.729 -0.319 1.00 22.13 162 LYS A C 1
ATOM 1281 O O . LYS A 1 162 ? 22.089 53.197 0.843 1.00 20.55 162 LYS A O 1
ATOM 1287 N N . GLU A 1 163 ? 23.122 52.864 -1.149 1.00 19.05 163 GLU A N 1
ATOM 1288 C CA . GLU A 1 163 ? 24.342 53.547 -0.715 1.00 19.71 163 GLU A CA 1
ATOM 1289 C C . GLU A 1 163 ? 24.949 54.357 -1.839 1.00 20.83 163 GLU A C 1
ATOM 1290 O O . GLU A 1 163 ? 24.746 54.061 -3.019 1.00 19.11 163 GLU A O 1
ATOM 1296 N N . ALA A 1 164 ? 25.712 55.377 -1.473 1.00 18.20 164 ALA A N 1
ATOM 1297 C CA . ALA A 1 164 ? 26.472 56.138 -2.456 1.00 17.97 164 ALA A CA 1
ATOM 1298 C C . ALA A 1 164 ? 27.710 56.696 -1.814 1.00 20.51 164 ALA A C 1
ATOM 1299 O O . ALA A 1 164 ? 27.638 57.222 -0.690 1.00 20.86 164 ALA A O 1
ATOM 1301 N N . LEU A 1 165 ? 28.811 56.625 -2.549 1.00 17.44 165 LEU A N 1
ATOM 1302 C CA . LEU A 1 165 ? 30.050 57.358 -2.200 1.00 18.19 165 LEU A CA 1
ATOM 1303 C C . LEU A 1 165 ? 30.065 58.681 -2.944 1.00 20.79 165 LEU A C 1
ATOM 1304 O O . LEU A 1 165 ? 30.001 58.720 -4.164 1.00 22.20 165 LEU A O 1
ATOM 1313 N N . LEU A 1 166 ? 30.141 59.778 -2.193 1.00 21.19 166 LEU A N 1
ATOM 1314 C CA . LEU A 1 166 ? 29.926 61.101 -2.755 1.00 22.54 166 LEU A CA 1
ATOM 1315 C C . LEU A 1 166 ? 31.160 61.956 -2.530 1.00 21.00 166 LEU A C 1
ATOM 1316 O O . LEU A 1 166 ? 31.421 62.368 -1.401 1.00 20.81 166 LEU A O 1
ATOM 1321 N N . PRO A 1 167 ? 31.910 62.229 -3.592 1.00 19.00 167 PRO A N 1
ATOM 1322 C CA . PRO A 1 167 ? 33.109 63.059 -3.493 1.00 22.49 167 PRO A CA 1
ATOM 1323 C C . PRO A 1 167 ? 32.734 64.504 -3.280 1.00 20.30 167 PRO A C 1
ATOM 1324 O O . PRO A 1 167 ? 31.556 64.886 -3.449 1.00 18.63 167 PRO A O 1
ATOM 1328 N N . THR A 1 168 ? 33.710 65.312 -2.898 1.00 22.82 168 THR A N 1
ATOM 1329 C CA . THR A 1 168 ? 33.510 66.754 -2.777 1.00 20.45 168 THR A CA 1
ATOM 1330 C C . THR A 1 168 ? 32.814 67.324 -4.014 1.00 20.65 168 THR A C 1
ATOM 1331 O O . THR A 1 168 ? 33.221 67.059 -5.161 1.00 22.51 168 THR A O 1
ATOM 1335 N N . GLY A 1 169 ? 31.759 68.102 -3.781 1.00 18.16 169 GLY A N 1
ATOM 1336 C CA . GLY A 1 169 ? 31.090 68.744 -4.901 1.00 18.16 169 GLY A CA 1
ATOM 1337 C C . GLY A 1 169 ? 29.836 67.985 -5.331 1.00 17.59 169 GLY A C 1
ATOM 1338 O O . GLY A 1 169 ? 29.060 68.521 -6.112 1.00 19.22 169 GLY A O 1
ATOM 1339 N N . ALA A 1 170 ? 29.674 66.744 -4.864 1.00 17.82 170 ALA A N 1
ATOM 1340 C CA . ALA A 1 170 ? 28.454 65.977 -5.191 1.00 16.85 170 ALA A CA 1
ATOM 1341 C C . ALA A 1 170 ? 27.275 66.662 -4.511 1.00 18.26 170 ALA A C 1
ATOM 1342 O O . ALA A 1 170 ? 27.444 67.351 -3.493 1.00 17.39 170 ALA A O 1
ATOM 1344 N N . SER A 1 171 ? 26.095 66.489 -5.101 1.00 15.89 171 SER A N 1
ATOM 1345 C CA . SER A 1 171 ? 24.854 67.017 -4.497 1.00 14.86 171 SER A CA 1
ATOM 1346 C C . SER A 1 171 ? 23.781 65.922 -4.462 1.00 15.73 171 SER A C 1
ATOM 1347 O O . SER A 1 171 ? 23.841 64.953 -5.232 1.00 17.15 171 SER A O 1
ATOM 1350 N N . MET A 1 172 ? 22.812 66.070 -3.563 1.00 14.72 172 MET A N 1
ATOM 1351 C CA . MET A 1 172 ? 21.828 65.039 -3.290 1.00 14.90 172 MET A CA 1
ATOM 1352 C C . MET A 1 172 ? 20.532 65.703 -2.864 1.00 14.97 172 MET A C 1
ATOM 1353 O O . MET A 1 172 ? 20.526 66.796 -2.265 1.00 15.44 172 MET A O 1
ATOM 1362 N N . PHE A 1 173 ? 19.435 65.031 -3.190 1.00 14.41 173 PHE A N 1
ATOM 1363 C CA . PHE A 1 173 ? 18.118 65.438 -2.713 1.00 14.20 173 PHE A CA 1
ATOM 1364 C C . PHE A 1 173 ? 17.569 64.220 -1.993 1.00 16.05 173 PHE A C 1
ATOM 1365 O O . PHE A 1 173 ? 17.664 63.105 -2.511 1.00 16.42 173 PHE A O 1
ATOM 1373 N N . VAL A 1 174 ? 17.006 64.428 -0.796 1.00 12.72 174 VAL A N 1
ATOM 1374 C CA . VAL A 1 174 ? 16.384 63.352 -0.001 1.00 15.09 174 VAL A CA 1
ATOM 1375 C C . VAL A 1 174 ? 14.951 63.775 0.285 1.00 16.30 174 VAL A C 1
ATOM 1376 O O . VAL A 1 174 ? 14.724 64.806 0.917 1.00 18.55 174 VAL A O 1
ATOM 1380 N N . GLU A 1 175 ? 13.987 63.012 -0.217 1.00 15.53 175 GLU A N 1
ATOM 1381 C CA . GLU A 1 175 ? 12.580 63.366 0.013 1.00 16.61 175 GLU A CA 1
ATOM 1382 C C . GLU A 1 175 ? 12.182 63.208 1.480 1.00 18.18 175 GLU A C 1
ATOM 1383 O O . GLU A 1 175 ? 12.743 62.367 2.197 1.00 17.83 175 GLU A O 1
ATOM 1389 N N . GLU A 1 176 ? 11.211 63.997 1.910 1.00 21.64 176 GLU A N 1
ATOM 1390 C CA . GLU A 1 176 ? 10.611 63.847 3.236 1.00 25.91 176 GLU A CA 1
ATOM 1391 C C . GLU A 1 176 ? 10.345 62.387 3.587 1.00 20.90 176 GLU A C 1
ATOM 1392 O O . GLU A 1 176 ? 9.933 61.580 2.728 1.00 20.95 176 GLU A O 1
ATOM 1398 N N . HIS A 1 177 ? 10.630 62.047 4.844 1.00 22.36 177 HIS A N 1
ATOM 1399 C CA . HIS A 1 177 ? 10.334 60.724 5.426 1.00 23.58 177 HIS A CA 1
ATOM 1400 C C . HIS A 1 177 ? 11.268 59.594 5.044 1.00 25.91 177 HIS A C 1
ATOM 1401 O O . HIS A 1 177 ? 11.115 58.470 5.552 1.00 28.93 177 HIS A O 1
ATOM 1408 N N . VAL A 1 178 ? 12.261 59.865 4.195 1.00 21.34 178 VAL A N 1
ATOM 1409 C CA . VAL A 1 178 ? 13.185 58.810 3.797 1.00 19.98 178 VAL A CA 1
ATOM 1410 C C . VAL A 1 178 ? 14.281 58.667 4.838 1.00 20.84 178 VAL A C 1
ATOM 1411 O O . VAL A 1 178 ? 15.047 59.604 5.041 1.00 17.99 178 VAL A O 1
ATOM 1415 N N . PRO A 1 179 ? 14.402 57.499 5.471 1.00 20.76 179 PRO A N 1
ATOM 1416 C CA . PRO A 1 179 ? 15.452 57.312 6.475 1.00 21.42 179 PRO A CA 1
ATOM 1417 C C . PRO A 1 179 ? 16.797 57.350 5.805 1.00 23.19 179 PRO A C 1
ATOM 1418 O O . PRO A 1 179 ? 16.958 56.846 4.678 1.00 20.48 179 PRO A O 1
ATOM 1422 N N . HIS A 1 180 ? 17.779 57.941 6.477 1.00 18.33 180 HIS A N 1
ATOM 1423 C CA . HIS A 1 180 ? 19.126 57.960 5.911 1.00 18.49 180 HIS A CA 1
ATOM 1424 C C . HIS A 1 180 ? 20.191 58.214 6.974 1.00 23.07 180 HIS A C 1
ATOM 1425 O O . HIS A 1 180 ? 19.876 58.536 8.132 1.00 21.99 180 HIS A O 1
ATOM 1432 N N . ALA A 1 181 ? 21.440 58.065 6.563 1.00 19.94 181 ALA A N 1
ATOM 1433 C CA . ALA A 1 181 ? 22.609 58.255 7.436 1.00 23.55 181 ALA A CA 1
ATOM 1434 C C . ALA A 1 181 ? 23.834 58.574 6.605 1.00 24.94 181 ALA A C 1
ATOM 1435 O O .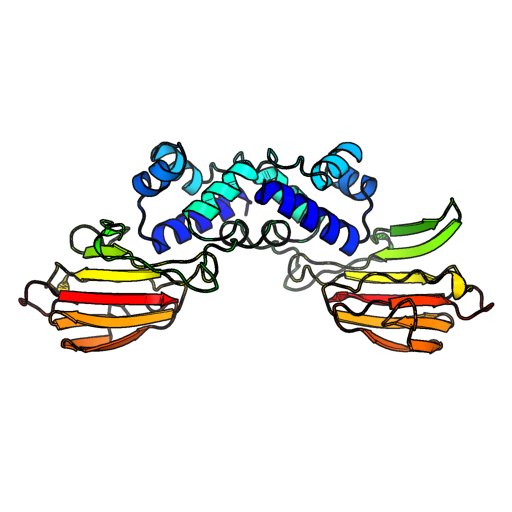 ALA A 1 181 ? 23.938 58.173 5.433 1.00 21.67 181 ALA A O 1
ATOM 1437 N N . PHE A 1 182 ? 24.770 59.320 7.188 1.00 21.98 182 PHE A N 1
ATOM 1438 C CA . PHE A 1 182 ? 26.029 59.586 6.496 1.00 20.67 182 PHE A CA 1
ATOM 1439 C C . PHE A 1 182 ? 27.189 59.447 7.452 1.00 23.57 182 PHE A C 1
ATOM 1440 O O . PHE A 1 182 ? 27.075 59.811 8.624 1.00 22.98 182 PHE A O 1
ATOM 1455 N N . THR A 1 183 ? 28.294 58.921 6.947 1.00 21.97 183 THR A N 1
ATOM 1456 C CA . THR A 1 183 ? 29.586 59.090 7.616 1.00 23.17 183 THR A CA 1
ATOM 1457 C C . THR A 1 183 ? 30.573 59.593 6.568 1.00 23.52 183 THR A C 1
ATOM 1458 O O . THR A 1 183 ? 30.229 59.716 5.383 1.00 23.12 183 THR A O 1
ATOM 1465 N N . ALA A 1 184 ? 31.804 59.894 6.975 1.00 18.54 184 ALA A N 1
ATOM 1466 C CA . ALA A 1 184 ? 32.857 60.051 5.992 1.00 17.04 184 ALA A CA 1
ATOM 1467 C C . ALA A 1 184 ? 33.161 58.664 5.403 1.00 20.01 184 ALA A C 1
ATOM 1468 O O . ALA A 1 184 ? 32.850 57.648 6.010 1.00 22.02 184 ALA A O 1
ATOM 1470 N N . ALA A 1 185 ? 33.730 58.637 4.202 1.00 19.55 185 ALA A N 1
ATOM 1471 C CA . ALA A 1 185 ? 34.095 57.375 3.554 1.00 22.62 185 ALA A CA 1
ATOM 1472 C C . ALA A 1 185 ? 35.142 56.689 4.450 1.00 24.95 185 ALA A C 1
ATOM 1473 O O . ALA A 1 185 ? 35.963 57.365 5.080 1.00 25.17 185 ALA A O 1
ATOM 1475 N N . LYS A 1 186 ? 35.088 55.365 4.496 1.00 25.40 186 LYS A N 1
ATOM 1476 C CA . LYS A 1 186 ? 35.908 54.546 5.404 1.00 27.90 186 LYS A CA 1
ATOM 1477 C C . LYS A 1 186 ? 37.379 54.970 5.436 1.00 28.15 186 LYS A C 1
ATOM 1478 O O . LYS A 1 186 ? 38.018 55.100 4.382 1.00 28.75 186 LYS A O 1
ATOM 1484 N N . GLY A 1 187 ? 37.878 55.258 6.646 1.00 31.59 187 GLY A N 1
ATOM 1485 C CA . GLY A 1 187 ? 39.269 55.697 6.859 1.00 34.25 187 GLY A CA 1
ATOM 1486 C C . GLY A 1 187 ? 39.712 57.092 6.437 1.00 34.93 187 GLY A C 1
ATOM 1487 O O . GLY A 1 187 ? 40.900 57.421 6.547 1.00 35.28 187 GLY A O 1
ATOM 1488 N N . THR A 1 188 ? 38.797 57.933 5.938 1.00 27.86 188 THR A N 1
ATOM 1489 C CA . THR A 1 188 ? 39.190 59.255 5.426 1.00 24.40 188 THR A CA 1
ATOM 1490 C C . THR A 1 188 ? 39.128 60.349 6.478 1.00 22.22 188 THR A C 1
ATOM 1491 O O . THR A 1 188 ? 39.388 61.526 6.189 1.00 29.03 188 THR A O 1
ATOM 1495 N N . GLY A 1 189 ? 38.771 59.953 7.693 1.00 24.41 189 GLY A N 1
ATOM 1496 C CA . GLY A 1 189 ? 38.883 60.809 8.863 1.00 26.24 189 GLY A CA 1
ATOM 1497 C C . GLY A 1 189 ? 37.643 61.634 9.147 1.00 27.91 189 GLY A C 1
ATOM 1498 O O . GLY A 1 189 ? 36.973 61.455 10.174 1.00 29.17 189 GLY A O 1
ATOM 1499 N N . SER A 1 190 ? 37.386 62.583 8.265 1.00 25.07 190 SER A N 1
ATOM 1500 C CA . SER A 1 190 ? 36.247 63.487 8.443 1.00 26.21 190 SER A CA 1
ATOM 1501 C C . SER A 1 190 ? 35.815 64.037 7.104 1.00 27.05 190 SER A C 1
ATOM 1502 O O . SER A 1 190 ? 36.555 63.966 6.123 1.00 21.70 190 SER A O 1
ATOM 1505 N N . ALA A 1 191 ? 34.624 64.637 7.085 1.00 20.42 191 ALA A N 1
ATOM 1506 C CA . ALA A 1 191 ? 34.133 65.285 5.885 1.00 19.20 191 ALA A CA 1
ATOM 1507 C C . ALA A 1 191 ? 33.175 66.370 6.350 1.00 21.00 191 ALA A C 1
ATOM 1508 O O . ALA A 1 191 ? 32.855 66.421 7.545 1.00 22.82 191 ALA A O 1
ATOM 1510 N N . LYS A 1 192 ? 32.708 67.215 5.420 1.00 19.66 192 LYS A N 1
ATOM 1511 C CA . LYS A 1 192 ? 31.776 68.275 5.763 1.00 16.23 192 LYS A CA 1
ATOM 1512 C C . LYS A 1 192 ? 30.698 68.285 4.682 1.00 19.22 192 LYS A C 1
ATOM 1513 O O . LYS A 1 192 ? 31.003 68.191 3.505 1.00 18.46 192 LYS A O 1
ATOM 1519 N N . LEU A 1 193 ? 29.458 68.463 5.104 1.00 18.62 193 LEU A N 1
ATOM 1520 C CA . LEU A 1 193 ? 28.366 68.639 4.151 1.00 18.65 193 LEU A CA 1
ATOM 1521 C C . LEU A 1 193 ? 27.624 69.921 4.491 1.00 20.09 193 LEU A C 1
ATOM 1522 O O . LEU A 1 193 ? 27.665 70.367 5.645 1.00 20.04 193 LEU A O 1
ATOM 1531 N N . ILE A 1 194 ? 27.012 70.550 3.498 1.00 16.62 194 ILE A N 1
ATOM 1532 C CA . ILE A 1 194 ? 25.955 71.549 3.772 1.00 16.34 194 ILE A CA 1
ATOM 1533 C C . ILE A 1 194 ? 24.630 70.799 3.603 1.00 18.38 194 ILE A C 1
ATOM 1534 O O . ILE A 1 194 ? 24.423 70.143 2.562 1.00 15.08 194 ILE A O 1
ATOM 1543 N N . ALA A 1 195 ? 23.765 70.848 4.628 1.00 16.02 195 ALA A N 1
ATOM 1544 C CA . ALA A 1 195 ? 22.479 70.147 4.602 1.00 13.65 195 ALA A CA 1
ATOM 1545 C C . ALA A 1 195 ? 21.424 71.242 4.686 1.00 18.52 195 ALA A C 1
ATOM 1546 O O . ALA A 1 195 ? 21.441 72.041 5.618 1.00 17.40 195 ALA A O 1
ATOM 1548 N N . VAL A 1 196 ? 20.556 71.319 3.693 1.00 16.06 196 VAL A N 1
ATOM 1549 C CA . VAL A 1 196 ? 19.526 72.374 3.668 1.00 18.16 196 VAL A CA 1
ATOM 1550 C C . VAL A 1 196 ? 18.157 71.721 3.759 1.00 16.35 196 VAL A C 1
ATOM 1551 O O . VAL A 1 196 ? 17.662 71.198 2.774 1.00 16.33 196 VAL A O 1
ATOM 1555 N N . ASN A 1 197 ? 17.575 71.684 4.960 1.00 16.91 197 ASN A N 1
ATOM 1556 C CA . ASN A 1 197 ? 16.198 71.261 5.105 1.00 18.79 197 ASN A CA 1
ATOM 1557 C C . ASN A 1 197 ? 15.307 72.398 4.701 1.00 17.51 197 ASN A C 1
ATOM 1558 O O . ASN A 1 197 ? 15.613 73.543 5.010 1.00 18.23 197 ASN A O 1
ATOM 1563 N N . PHE A 1 198 ? 14.230 72.096 3.975 1.00 18.51 198 PHE A N 1
ATOM 1564 C CA . PHE A 1 198 ? 13.351 73.168 3.486 1.00 22.43 198 PHE A CA 1
ATOM 1565 C C . PHE A 1 198 ? 11.910 72.684 3.352 1.00 29.93 198 PHE A C 1
ATOM 1566 O O . PHE A 1 198 ? 11.666 71.501 3.577 1.00 28.86 198 PHE A O 1
ATOM 1575 N N . LYS B 1 5 ? -4.408 63.912 21.641 1.00 57.25 5 LYS B N 1
ATOM 1576 C CA . LYS B 1 5 ? -5.505 64.117 22.632 1.00 58.89 5 LYS B CA 1
ATOM 1577 C C . LYS B 1 5 ? -5.647 65.587 23.076 1.00 56.36 5 LYS B C 1
ATOM 1578 O O . LYS B 1 5 ? -6.514 66.310 22.572 1.00 59.18 5 LYS B O 1
ATOM 1584 N N . THR B 1 6 ? -4.780 66.038 23.980 1.00 49.21 6 THR B N 1
ATOM 1585 C CA . THR B 1 6 ? -4.903 67.371 24.573 1.00 40.44 6 THR B CA 1
ATOM 1586 C C . THR B 1 6 ? -4.034 68.438 23.890 1.00 39.35 6 THR B C 1
ATOM 1587 O O . THR B 1 6 ? -3.120 68.135 23.106 1.00 36.58 6 THR B O 1
ATOM 1591 N N . ALA B 1 7 ? -4.338 69.698 24.196 1.00 30.38 7 ALA B N 1
ATOM 1592 C CA . ALA B 1 7 ? -3.503 70.826 23.776 1.00 28.70 7 ALA B CA 1
ATOM 1593 C C . ALA B 1 7 ? -2.081 70.608 24.284 1.00 27.52 7 ALA B C 1
ATOM 1594 O O . ALA B 1 7 ? -1.111 70.830 23.539 1.00 27.05 7 ALA B O 1
ATOM 1596 N N . SER B 1 8 ? -1.956 70.172 25.535 1.00 26.52 8 SER B N 1
ATOM 1597 C CA . SER B 1 8 ? -0.635 69.922 26.134 1.00 27.89 8 SER B CA 1
ATOM 1598 C C . SER B 1 8 ? 0.133 68.744 25.545 1.00 28.24 8 SER B C 1
ATOM 1599 O O . SER B 1 8 ? 1.349 68.817 25.430 1.00 24.26 8 SER B O 1
ATOM 1604 N N . THR B 1 9 ? -0.547 67.643 25.214 1.00 26.39 9 THR B N 1
ATOM 1605 C CA . THR B 1 9 ? 0.162 66.517 24.584 1.00 24.87 9 THR B CA 1
ATOM 1606 C C . THR B 1 9 ? 0.555 66.877 23.154 1.00 23.09 9 THR B C 1
ATOM 1607 O O . THR B 1 9 ? 1.636 66.482 22.689 1.00 23.97 9 THR B O 1
ATOM 1614 N N . GLY B 1 10 ? -0.332 67.607 22.468 1.00 20.94 10 GLY B N 1
ATOM 1615 C CA . GLY B 1 10 ? -0.082 68.112 21.127 1.00 23.38 10 GLY B CA 1
ATOM 1616 C C . GLY B 1 10 ? 1.125 69.027 21.127 1.00 20.75 10 GLY B C 1
ATOM 1617 O O . GLY B 1 10 ? 2.044 68.853 20.353 1.00 20.96 10 GLY B O 1
ATOM 1618 N N . PHE B 1 11 ? 1.128 69.972 22.054 1.00 18.66 11 PHE B N 1
ATOM 1619 C CA . PHE B 1 11 ? 2.233 70.890 22.193 1.00 19.20 11 PHE B CA 1
ATOM 1620 C C . PHE B 1 11 ? 3.517 70.125 22.542 1.00 17.99 11 PHE B C 1
ATOM 1621 O O . PHE B 1 11 ? 4.566 70.414 21.982 1.00 18.57 11 PHE B O 1
ATOM 1629 N N . ALA B 1 12 ? 3.444 69.159 23.456 1.00 19.20 12 ALA B N 1
ATOM 1630 C CA . ALA B 1 12 ? 4.646 68.424 23.868 1.00 17.94 12 ALA B CA 1
ATOM 1631 C C . ALA B 1 12 ? 5.309 67.763 22.667 1.00 19.15 12 ALA B C 1
ATOM 1632 O O . ALA B 1 12 ? 6.529 67.811 22.503 1.00 18.78 12 ALA B O 1
ATOM 1634 N N . GLU B 1 13 ? 4.492 67.121 21.829 1.00 18.58 13 GLU B N 1
ATOM 1635 C CA . GLU B 1 13 ? 5.030 66.427 20.654 1.00 22.27 13 GLU B CA 1
ATOM 1636 C C . GLU B 1 13 ? 5.617 67.411 19.657 1.00 17.52 13 GLU B C 1
ATOM 1637 O O . GLU B 1 13 ? 6.717 67.203 19.131 1.00 19.19 13 GLU B O 1
ATOM 1648 N N . LEU B 1 14 ? 4.877 68.472 19.385 1.00 16.90 14 LEU B N 1
ATOM 1649 C CA . LEU B 1 14 ? 5.272 69.443 18.377 1.00 15.73 14 LEU B CA 1
ATOM 1650 C C . LEU B 1 14 ? 6.475 70.281 18.829 1.00 15.30 14 LEU B C 1
ATOM 1651 O O . LEU B 1 14 ? 7.329 70.638 18.012 1.00 16.83 14 LEU B O 1
ATOM 1656 N N . LEU B 1 15 ? 6.546 70.570 20.128 1.00 18.42 15 LEU B N 1
ATOM 1657 C CA . LEU B 1 15 ? 7.701 71.285 20.682 1.00 17.24 15 LEU B CA 1
ATOM 1658 C C . LEU B 1 15 ? 8.970 70.437 20.531 1.00 16.62 15 LEU B C 1
ATOM 1659 O O . LEU B 1 15 ? 10.007 70.938 20.078 1.00 17.98 15 LEU B O 1
ATOM 1664 N N . LYS B 1 16 ? 8.893 69.168 20.919 1.00 15.46 16 LYS B N 1
ATOM 1665 C CA . LYS B 1 16 ? 10.042 68.269 20.749 1.00 19.43 16 LYS B CA 1
ATOM 1666 C C . LYS B 1 16 ? 10.486 68.188 19.277 1.00 17.52 16 LYS B C 1
ATOM 1667 O O . LYS B 1 16 ? 11.680 68.313 18.979 1.00 18.09 16 LYS B O 1
ATOM 1673 N N . ASP B 1 17 ? 9.512 68.054 18.367 1.00 18.39 17 ASP B N 1
ATOM 1674 C CA . ASP B 1 17 ? 9.815 67.975 16.941 1.00 18.52 17 ASP B CA 1
ATOM 1675 C C . ASP B 1 17 ? 10.596 69.235 16.507 1.00 18.42 17 ASP B C 1
ATOM 1676 O O . ASP B 1 17 ? 11.654 69.141 15.854 1.00 17.27 17 ASP B O 1
ATOM 1685 N N . ARG B 1 18 ? 10.075 70.416 16.850 1.00 17.00 18 ARG B N 1
ATOM 1686 C CA . ARG B 1 18 ? 10.716 71.670 16.429 1.00 16.00 18 ARG B CA 1
ATOM 1687 C C . ARG B 1 18 ? 12.081 71.900 17.059 1.00 16.76 18 ARG B C 1
ATOM 1688 O O . ARG B 1 18 ? 13.046 72.285 16.384 1.00 16.64 18 ARG B O 1
ATOM 1696 N N . ARG B 1 19 ? 12.177 71.628 18.364 1.00 15.03 19 ARG B N 1
ATOM 1697 C CA . ARG B 1 19 ? 13.459 71.747 19.028 1.00 13.38 19 ARG B CA 1
ATOM 1698 C C . ARG B 1 19 ? 14.541 70.876 18.347 1.00 16.62 19 ARG B C 1
ATOM 1699 O O . ARG B 1 19 ? 15.649 71.332 18.115 1.00 17.85 19 ARG B O 1
ATOM 1707 N N . GLU B 1 20 ? 14.177 69.638 18.029 1.00 16.86 20 GLU B N 1
ATOM 1708 C CA . GLU B 1 20 ? 15.085 68.702 17.356 1.00 18.28 20 GLU B CA 1
ATOM 1709 C C . GLU B 1 20 ? 15.431 69.185 15.943 1.00 20.42 20 GLU B C 1
ATOM 1710 O O . GLU B 1 20 ? 16.584 69.038 15.505 1.00 20.97 20 GLU B O 1
ATOM 1716 N N . GLN B 1 21 ? 14.444 69.779 15.276 1.00 20.35 21 GLN B N 1
ATOM 1717 C CA . GLN B 1 21 ? 14.621 70.293 13.903 1.00 22.17 21 GLN B CA 1
ATOM 1718 C C . GLN B 1 21 ? 15.717 71.333 13.835 1.00 23.17 21 GLN B C 1
ATOM 1719 O O . GLN B 1 21 ? 16.495 71.362 12.871 1.00 22.57 21 GLN B O 1
ATOM 1730 N N . VAL B 1 22 ? 15.784 72.187 14.862 1.00 19.58 22 VAL B N 1
ATOM 1731 C CA . VAL B 1 22 ? 16.805 73.273 14.916 1.00 19.88 22 VAL B CA 1
ATOM 1732 C C . VAL B 1 22 ? 18.026 72.895 15.751 1.00 20.58 22 VAL B C 1
ATOM 1733 O O . VAL B 1 22 ? 18.866 73.743 16.107 1.00 22.75 22 VAL B O 1
ATOM 1737 N N . LYS B 1 23 ? 18.118 71.595 16.035 1.00 18.44 23 LYS B N 1
ATOM 1738 C CA . LYS B 1 23 ? 19.295 70.956 16.609 1.00 18.70 23 LYS B CA 1
ATOM 1739 C C . LYS B 1 23 ? 19.640 71.418 18.035 1.00 25.46 23 LYS B C 1
ATOM 1740 O O . LYS B 1 23 ? 20.791 71.268 18.481 1.00 27.80 23 LYS B O 1
ATOM 1746 N N . MET B 1 24 ? 18.648 71.948 18.751 1.00 20.22 24 MET B N 1
ATOM 1747 C CA . MET B 1 24 ? 18.851 72.355 20.154 1.00 22.80 24 MET B CA 1
ATOM 1748 C C . MET B 1 24 ? 18.583 71.235 21.138 1.00 21.39 24 MET B C 1
ATOM 1749 O O . MET B 1 24 ? 17.649 70.481 20.975 1.00 19.75 24 MET B O 1
ATOM 1754 N N . ASP B 1 25 ? 19.397 71.126 22.190 1.00 21.59 25 ASP B N 1
ATOM 1755 C CA . ASP B 1 25 ? 19.036 70.244 23.275 1.00 21.94 25 ASP B CA 1
ATOM 1756 C C . ASP B 1 25 ? 18.202 71.045 24.291 1.00 20.49 25 ASP B C 1
ATOM 1757 O O . ASP B 1 25 ? 17.936 72.230 24.076 1.00 21.82 25 ASP B O 1
ATOM 1762 N N . HIS B 1 26 ? 17.784 70.409 25.377 1.00 18.69 26 HIS B N 1
ATOM 1763 C CA . HIS B 1 26 ? 16.948 71.116 26.358 1.00 18.69 26 HIS B CA 1
ATOM 1764 C C . HIS B 1 26 ? 17.616 72.348 26.932 1.00 20.15 26 HIS B C 1
ATOM 1765 O O . HIS B 1 26 ? 16.969 73.391 27.087 1.00 19.35 26 HIS B O 1
ATOM 1772 N N . ALA B 1 27 ? 18.903 72.235 27.266 1.00 22.69 27 ALA B N 1
ATOM 1773 C CA . ALA B 1 27 ? 19.641 73.354 27.833 1.00 23.49 27 ALA B CA 1
ATOM 1774 C C . ALA B 1 27 ? 19.710 74.553 26.886 1.00 21.54 27 ALA B C 1
ATOM 1775 O O . ALA B 1 27 ? 19.499 75.683 27.308 1.00 22.84 27 ALA B O 1
ATOM 1777 N N . ALA B 1 28 ? 19.995 74.287 25.608 1.00 20.63 28 ALA B N 1
ATOM 1778 C CA . ALA B 1 28 ? 20.047 75.343 24.601 1.00 21.37 28 ALA B CA 1
ATOM 1779 C C . ALA B 1 28 ? 18.733 76.098 24.519 1.00 21.74 28 ALA B C 1
ATOM 1780 O O . ALA B 1 28 ? 18.706 77.323 24.552 1.00 22.40 28 ALA B O 1
ATOM 1782 N N . LEU B 1 29 ? 17.620 75.366 24.432 1.00 17.82 29 LEU B N 1
ATOM 1783 C CA . LEU B 1 29 ? 16.330 76.044 24.397 1.00 18.75 29 LEU B CA 1
ATOM 1784 C C . LEU B 1 29 ? 16.002 76.774 25.719 1.00 18.16 29 LEU B C 1
ATOM 1785 O O . LEU B 1 29 ? 15.488 77.916 25.727 1.00 18.13 29 LEU B O 1
ATOM 1790 N N . ALA B 1 30 ? 16.281 76.111 26.835 1.00 15.68 30 ALA B N 1
ATOM 1791 C CA . ALA B 1 30 ? 15.964 76.707 28.133 1.00 17.36 30 ALA B CA 1
ATOM 1792 C C . ALA B 1 30 ? 16.678 78.052 28.318 1.00 16.56 30 ALA B C 1
ATOM 1793 O O . ALA B 1 30 ? 16.120 78.983 28.911 1.00 18.39 30 ALA B O 1
ATOM 1795 N N . SER B 1 31 ? 17.914 78.131 27.812 1.00 19.27 31 SER B N 1
ATOM 1796 C CA . SER B 1 31 ? 18.748 79.320 27.998 1.00 19.95 31 SER B CA 1
ATOM 1797 C C . SER B 1 31 ? 18.161 80.537 27.273 1.00 21.16 31 SER B C 1
ATOM 1798 O O . SER B 1 31 ? 18.533 81.685 27.563 1.00 21.71 31 SER B O 1
ATOM 1803 N N . LEU B 1 32 ? 17.270 80.280 26.299 1.00 21.51 32 LEU B N 1
ATOM 1804 C CA . LEU B 1 32 ? 16.591 81.337 25.546 1.00 21.13 32 LEU B CA 1
ATOM 1805 C C . LEU B 1 32 ? 15.254 81.792 26.153 1.00 20.37 32 LEU B C 1
ATOM 1806 O O . LEU B 1 32 ? 14.636 82.758 25.688 1.00 23.05 32 LEU B O 1
ATOM 1811 N N . LEU B 1 33 ? 14.803 81.113 27.205 1.00 19.59 33 LEU B N 1
ATOM 1812 C CA . LEU B 1 33 ? 13.423 81.260 27.703 1.00 18.45 33 LEU B CA 1
ATOM 1813 C C . LEU B 1 33 ? 13.247 81.590 29.193 1.00 18.93 33 LEU B C 1
ATOM 1814 O O . LEU B 1 33 ? 12.103 81.677 29.693 1.00 18.95 33 LEU B O 1
ATOM 1819 N N . GLY B 1 34 ? 14.362 81.782 29.903 1.00 19.85 34 GLY B N 1
ATOM 1820 C CA . GLY B 1 34 ? 14.290 81.996 31.347 1.00 18.85 34 GLY B CA 1
ATOM 1821 C C . GLY B 1 34 ? 13.722 80.812 32.110 1.00 17.09 34 GLY B C 1
ATOM 1822 O O . GLY B 1 34 ? 13.006 80.985 33.126 1.00 20.27 34 GLY B O 1
ATOM 1823 N N . GLU B 1 35 ? 14.047 79.610 31.616 1.00 19.33 35 GLU B N 1
ATOM 1824 C CA . GLU B 1 35 ? 13.694 78.369 32.293 1.00 19.22 35 GLU B CA 1
ATOM 1825 C C . GLU B 1 35 ? 14.918 77.471 32.465 1.00 18.75 35 GLU B C 1
ATOM 1826 O O . GLU B 1 35 ? 15.966 77.710 31.867 1.00 20.19 35 GLU B O 1
ATOM 1832 N N . THR B 1 36 ? 14.760 76.430 33.289 1.00 19.19 36 THR B N 1
ATOM 1833 C CA . THR B 1 36 ? 15.738 75.333 33.418 1.00 21.69 36 THR B CA 1
ATOM 1834 C C . THR B 1 36 ? 15.540 74.316 32.287 1.00 21.80 36 THR B C 1
ATOM 1835 O O . THR B 1 36 ? 14.446 74.232 31.733 1.00 19.78 36 THR B O 1
ATOM 1842 N N . PRO B 1 37 ? 16.572 73.535 31.957 1.00 21.20 37 PRO B N 1
ATOM 1843 C CA . PRO B 1 37 ? 16.416 72.391 31.053 1.00 20.45 37 PRO B CA 1
ATOM 1844 C C . PRO B 1 37 ? 15.332 71.439 31.550 1.00 19.82 37 PRO B C 1
ATOM 1845 O O . PRO B 1 37 ? 14.575 70.904 30.755 1.00 21.50 37 PRO B O 1
ATOM 1849 N N . GLU B 1 38 ? 15.245 71.260 32.871 1.00 20.71 38 GLU B N 1
ATOM 1850 C CA . GLU B 1 38 ? 14.239 70.386 33.475 1.00 23.74 38 GLU B CA 1
ATOM 1851 C C . GLU B 1 38 ? 12.809 70.793 33.096 1.00 21.73 38 GLU B C 1
ATOM 1852 O O . GLU B 1 38 ? 11.927 69.946 32.877 1.00 20.62 38 GLU B O 1
ATOM 1863 N N . THR B 1 39 ? 12.572 72.097 33.072 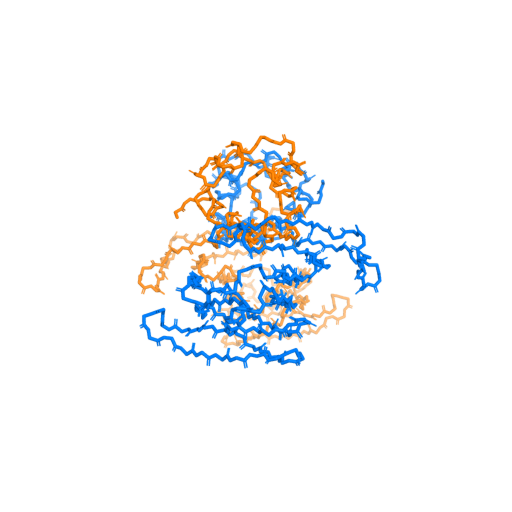1.00 17.87 39 THR B N 1
ATOM 1864 C CA . THR B 1 39 ? 11.260 72.633 32.773 1.00 17.30 39 THR B CA 1
ATOM 1865 C C . THR B 1 39 ? 10.938 72.400 31.309 1.00 18.41 39 THR B C 1
ATOM 1866 O O . THR B 1 39 ? 9.810 72.042 30.970 1.00 18.31 39 THR B O 1
ATOM 1870 N N . VAL B 1 40 ? 11.925 72.615 30.439 1.00 15.86 40 VAL B N 1
ATOM 1871 C CA . VAL B 1 40 ? 11.708 72.334 29.022 1.00 18.47 40 VAL B CA 1
ATOM 1872 C C . VAL B 1 40 ? 11.373 70.851 28.825 1.00 19.24 40 VAL B C 1
ATOM 1873 O O . VAL B 1 40 ? 10.470 70.506 28.075 1.00 19.46 40 VAL B O 1
ATOM 1877 N N . ALA B 1 41 ? 12.106 69.985 29.519 1.00 18.53 41 ALA B N 1
ATOM 1878 C CA . ALA B 1 41 ? 11.857 68.548 29.461 1.00 20.40 41 ALA B CA 1
ATOM 1879 C C . ALA B 1 41 ? 10.444 68.228 29.946 1.00 22.31 41 ALA B C 1
ATOM 1880 O O . ALA B 1 41 ? 9.757 67.377 29.373 1.00 21.85 41 ALA B O 1
ATOM 1882 N N . ALA B 1 42 ? 10.007 68.923 30.990 1.00 18.99 42 ALA B N 1
ATOM 1883 C CA . ALA B 1 42 ? 8.648 68.770 31.501 1.00 19.41 42 ALA B CA 1
ATOM 1884 C C . ALA B 1 42 ? 7.602 69.148 30.457 1.00 21.64 42 ALA B C 1
ATOM 1885 O O . ALA B 1 42 ? 6.597 68.447 30.331 1.00 21.85 42 ALA B O 1
ATOM 1887 N N . TRP B 1 43 ? 7.807 70.249 29.730 1.00 19.10 43 TRP B N 1
ATOM 1888 C CA . TRP B 1 43 ? 6.880 70.602 28.648 1.00 17.07 43 TRP B CA 1
ATOM 1889 C C . TRP B 1 43 ? 6.748 69.470 27.633 1.00 17.15 43 TRP B C 1
ATOM 1890 O O . TRP B 1 43 ? 5.632 69.179 27.147 1.00 19.10 43 TRP B O 1
ATOM 1901 N N . GLU B 1 44 ? 7.870 68.833 27.300 1.00 17.99 44 GLU B N 1
ATOM 1902 C CA . GLU B 1 44 ? 7.867 67.746 26.309 1.00 18.86 44 GLU B CA 1
ATOM 1903 C C . GLU B 1 44 ? 7.288 66.441 26.879 1.00 23.53 44 GLU B C 1
ATOM 1904 O O . GLU B 1 44 ? 6.976 65.489 26.121 1.00 22.58 44 GLU B O 1
ATOM 1910 N N . ASN B 1 45 ? 7.097 66.439 28.195 1.00 21.13 45 ASN B N 1
ATOM 1911 C CA . ASN B 1 45 ? 6.441 65.355 28.911 1.00 23.34 45 ASN B CA 1
ATOM 1912 C C . ASN B 1 45 ? 4.975 65.654 29.162 1.00 25.68 45 ASN B C 1
ATOM 1913 O O . ASN B 1 45 ? 4.315 64.939 29.922 1.00 29.54 45 ASN B O 1
ATOM 1922 N N . GLY B 1 46 ? 4.460 66.723 28.562 1.00 23.53 46 GLY B N 1
ATOM 1923 C CA . GLY B 1 46 ? 3.033 67.025 28.650 1.00 23.72 46 GLY B CA 1
ATOM 1924 C C . GLY B 1 46 ? 2.647 68.010 29.734 1.00 24.43 46 GLY B C 1
ATOM 1925 O O . GLY B 1 46 ? 1.455 68.207 29.994 1.00 24.70 46 GLY B O 1
ATOM 1926 N N . GLU B 1 47 ? 3.635 68.677 30.324 1.00 21.94 47 GLU B N 1
ATOM 1927 C CA . GLU B 1 47 ? 3.380 69.596 31.443 1.00 23.70 47 GLU B CA 1
ATOM 1928 C C . GLU B 1 47 ? 3.335 71.086 31.057 1.00 21.16 47 GLU B C 1
ATOM 1929 O O . GLU B 1 47 ? 3.637 71.953 31.888 1.00 22.58 47 GLU B O 1
ATOM 1935 N N . GLY B 1 48 ? 2.923 71.381 29.817 1.00 18.77 48 GLY B N 1
ATOM 1936 C CA . GLY B 1 48 ? 2.879 72.754 29.356 1.00 19.48 48 GLY B CA 1
ATOM 1937 C C . GLY B 1 48 ? 1.502 73.385 29.353 1.00 18.41 48 GLY B C 1
ATOM 1938 O O . GLY B 1 48 ? 1.331 74.496 28.824 1.00 17.35 48 GLY B O 1
ATOM 1939 N N . GLY B 1 49 ? 0.512 72.708 29.953 1.00 19.96 49 GLY B N 1
ATOM 1940 C CA . GLY B 1 49 ? -0.882 73.195 29.896 1.00 20.93 49 GLY B CA 1
ATOM 1941 C C . GLY B 1 49 ? -1.142 74.565 30.489 1.00 18.68 49 GLY B C 1
ATOM 1942 O O . GLY B 1 49 ? -2.105 75.247 30.096 1.00 18.79 49 GLY B O 1
ATOM 1943 N N . GLU B 1 50 ? -0.303 74.987 31.440 1.00 17.57 50 GLU B N 1
ATOM 1944 C CA . GLU B 1 50 ? -0.455 76.297 32.081 1.00 20.28 50 GLU B CA 1
ATOM 1945 C C . GLU B 1 50 ? 0.409 77.405 31.481 1.00 17.01 50 GLU B C 1
ATOM 1946 O O . GLU B 1 50 ? 0.421 78.527 31.989 1.00 20.53 50 GLU B O 1
ATOM 1952 N N . LEU B 1 51 ? 1.122 77.096 30.385 1.00 15.45 51 LEU B N 1
ATOM 1953 C CA . LEU B 1 51 ? 1.864 78.129 29.665 1.00 16.82 51 LEU B CA 1
ATOM 1954 C C . LEU B 1 51 ? 0.900 79.147 29.131 1.00 14.62 51 LEU B C 1
ATOM 1955 O O . LEU B 1 51 ? -0.171 78.783 28.640 1.00 19.50 51 LEU B O 1
ATOM 1960 N N . THR B 1 52 ? 1.239 80.418 29.267 1.00 16.88 52 THR B N 1
ATOM 1961 C CA . THR B 1 52 ? 0.346 81.474 28.803 1.00 16.33 52 THR B CA 1
ATOM 1962 C C . THR B 1 52 ? 0.520 81.749 27.322 1.00 16.75 52 THR B C 1
ATOM 1963 O O . THR B 1 52 ? 1.522 81.358 26.734 1.00 16.41 52 THR B O 1
ATOM 1967 N N . LEU B 1 53 ? -0.434 82.493 26.767 1.00 16.12 53 LEU B N 1
ATOM 1968 C CA . LEU B 1 53 ? -0.362 82.937 25.370 1.00 17.87 53 LEU B CA 1
ATOM 1969 C C . LEU B 1 53 ? 0.932 83.705 25.128 1.00 17.91 53 LEU B C 1
ATOM 1970 O O . LEU B 1 53 ? 1.642 83.478 24.141 1.00 16.47 53 LEU B O 1
ATOM 1975 N N . THR B 1 54 ? 1.271 84.583 26.063 1.00 19.27 54 THR B N 1
ATOM 1976 C CA . THR B 1 54 ? 2.492 85.375 25.933 1.00 19.57 54 THR B CA 1
ATOM 1977 C C . THR B 1 54 ? 3.718 84.469 25.916 1.00 19.98 54 THR B C 1
ATOM 1978 O O . THR B 1 54 ? 4.654 84.661 25.095 1.00 19.75 54 THR B O 1
ATOM 1982 N N . GLN B 1 55 ? 3.736 83.517 26.842 1.00 15.18 55 GLN B N 1
ATOM 1983 C CA . GLN B 1 55 ? 4.840 82.568 26.933 1.00 15.94 55 GLN B CA 1
ATOM 1984 C C . GLN B 1 55 ? 4.952 81.734 25.658 1.00 17.86 55 GLN B C 1
ATOM 1985 O O . GLN B 1 55 ? 6.069 81.483 25.189 1.00 17.12 55 GLN B O 1
ATOM 1991 N N . LEU B 1 56 ? 3.813 81.291 25.125 1.00 17.77 56 LEU B N 1
ATOM 1992 C CA . LEU B 1 56 ? 3.816 80.480 23.899 1.00 18.58 56 LEU B CA 1
ATOM 1993 C C . LEU B 1 56 ? 4.370 81.319 22.751 1.00 18.86 56 LEU B C 1
ATOM 1994 O O . LEU B 1 56 ? 5.124 80.805 21.921 1.00 16.94 56 LEU B O 1
ATOM 1999 N N . GLY B 1 57 ? 4.020 82.606 22.713 1.00 15.20 57 GLY B N 1
ATOM 2000 C CA . GLY B 1 57 ? 4.573 83.510 21.676 1.00 17.54 57 GLY B CA 1
ATOM 2001 C C . GLY B 1 57 ? 6.100 83.566 21.745 1.00 18.56 57 GLY B C 1
ATOM 2002 O O . GLY B 1 57 ? 6.785 83.587 20.711 1.00 18.07 57 GLY B O 1
ATOM 2003 N N . ARG B 1 58 ? 6.652 83.580 22.958 1.00 15.69 58 ARG B N 1
ATOM 2004 C CA . ARG B 1 58 ? 8.107 83.693 23.084 1.00 17.29 58 ARG B CA 1
ATOM 2005 C C . ARG B 1 58 ? 8.780 82.391 22.677 1.00 16.04 58 ARG B C 1
ATOM 2006 O O . ARG B 1 58 ? 9.831 82.404 22.008 1.00 16.40 58 ARG B O 1
ATOM 2014 N N . ILE B 1 59 ? 8.168 81.278 23.068 1.00 14.88 59 ILE B N 1
ATOM 2015 C CA . ILE B 1 59 ? 8.659 79.956 22.668 1.00 14.89 59 ILE B CA 1
ATOM 2016 C C . ILE B 1 59 ? 8.697 79.837 21.142 1.00 16.05 59 ILE B C 1
ATOM 2017 O O . ILE B 1 59 ? 9.693 79.391 20.556 1.00 14.83 59 ILE B O 1
ATOM 2022 N N . ALA B 1 60 ? 7.611 80.231 20.504 1.00 14.59 60 ALA B N 1
ATOM 2023 C CA . ALA B 1 60 ? 7.556 80.171 19.034 1.00 15.79 60 ALA B CA 1
ATOM 2024 C C . ALA B 1 60 ? 8.618 81.099 18.444 1.00 16.38 60 ALA B C 1
ATOM 2025 O O . ALA B 1 60 ? 9.337 80.727 17.496 1.00 16.19 60 ALA B O 1
ATOM 2027 N N . HIS B 1 61 ? 8.747 82.294 19.013 1.00 14.76 61 HIS B N 1
ATOM 2028 C CA . HIS B 1 61 ? 9.751 83.246 18.512 1.00 17.09 61 HIS B CA 1
ATOM 2029 C C . HIS B 1 61 ? 11.161 82.648 18.564 1.00 16.83 61 HIS B C 1
ATOM 2030 O O . HIS B 1 61 ? 11.913 82.698 17.554 1.00 17.34 61 HIS B O 1
ATOM 2037 N N . VAL B 1 62 ? 11.547 82.105 19.718 1.00 15.00 62 VAL B N 1
ATOM 2038 C CA . VAL B 1 62 ? 12.948 81.615 19.828 1.00 15.06 62 VAL B CA 1
ATOM 2039 C C . VAL B 1 62 ? 13.186 80.396 18.938 1.00 16.63 62 VAL B C 1
ATOM 2040 O O . VAL B 1 62 ? 14.354 80.110 18.531 1.00 17.80 62 VAL B O 1
ATOM 2044 N N . LEU B 1 63 ? 12.099 79.690 18.625 1.00 14.43 63 LEU B N 1
ATOM 2045 C CA . LEU B 1 63 ? 12.182 78.538 17.709 1.00 16.54 63 LEU B CA 1
ATOM 2046 C C . LEU B 1 63 ? 11.950 78.943 16.242 1.00 16.61 63 LEU B C 1
ATOM 2047 O O . LEU B 1 63 ? 11.842 78.063 15.366 1.00 18.57 63 LEU B O 1
ATOM 2052 N N . GLY B 1 64 ? 11.896 80.244 15.993 1.00 16.02 64 GLY B N 1
ATOM 2053 C CA . GLY B 1 64 ? 11.769 80.803 14.622 1.00 16.06 64 GLY B CA 1
ATOM 2054 C C . GLY B 1 64 ? 10.501 80.383 13.883 1.00 16.10 64 GLY B C 1
ATOM 2055 O O . GLY B 1 64 ? 10.511 80.174 12.666 1.00 16.17 64 GLY B O 1
ATOM 2056 N N . THR B 1 65 ? 9.385 80.291 14.606 1.00 14.96 65 THR B N 1
ATOM 2057 C CA . THR B 1 65 ? 8.171 79.763 14.007 1.00 14.87 65 THR B CA 1
ATOM 2058 C C . THR B 1 65 ? 6.943 80.392 14.681 1.00 16.63 65 THR B C 1
ATOM 2059 O O . THR B 1 65 ? 7.072 81.442 15.283 1.00 17.14 65 THR B O 1
ATOM 2063 N N . SER B 1 66 ? 5.785 79.776 14.477 1.00 16.62 66 SER B N 1
ATOM 2064 C CA . SER B 1 66 ? 4.515 80.326 14.978 1.00 16.88 66 SER B CA 1
ATOM 2065 C C . SER B 1 66 ? 3.972 79.459 16.099 1.00 14.49 66 SER B C 1
ATOM 2066 O O . SER B 1 66 ? 4.303 78.280 16.238 1.00 16.45 66 SER B O 1
ATOM 2069 N N . ILE B 1 67 ? 3.087 80.055 16.905 1.00 18.38 67 ILE B N 1
ATOM 2070 C CA . ILE B 1 67 ? 2.332 79.259 17.868 1.00 16.60 67 ILE B CA 1
ATOM 2071 C C . ILE B 1 67 ? 1.589 78.119 17.167 1.00 16.62 67 ILE B C 1
ATOM 2072 O O . ILE B 1 67 ? 1.557 77.004 17.669 1.00 17.53 67 ILE B O 1
ATOM 2077 N N . GLY B 1 68 ? 1.036 78.390 15.984 1.00 18.43 68 GLY B N 1
ATOM 2078 C CA . GLY B 1 68 ? 0.325 77.361 15.217 1.00 20.34 68 GLY B CA 1
ATOM 2079 C C . GLY B 1 68 ? 1.155 76.151 14.894 1.00 18.87 68 GLY B C 1
ATOM 2080 O O . GLY B 1 68 ? 0.666 75.025 14.976 1.00 21.07 68 GLY B O 1
ATOM 2081 N N . ALA B 1 69 ? 2.445 76.365 14.602 1.00 17.80 69 ALA B N 1
ATOM 2082 C CA . ALA B 1 69 ? 3.334 75.246 14.279 1.00 17.92 69 ALA B CA 1
ATOM 2083 C C . ALA B 1 69 ? 3.604 74.352 15.487 1.00 18.30 69 ALA B C 1
ATOM 2084 O O . ALA B 1 69 ? 3.984 73.192 15.352 1.00 19.82 69 ALA B O 1
ATOM 2086 N N . LEU B 1 70 ? 3.390 74.901 16.678 1.00 16.63 70 LEU B N 1
ATOM 2087 C CA . LEU B 1 70 ? 3.633 74.200 17.926 1.00 16.57 70 LEU B CA 1
ATOM 2088 C C . LEU B 1 70 ? 2.365 73.648 18.627 1.00 18.22 70 LEU B C 1
ATOM 2089 O O . LEU B 1 70 ? 2.461 73.041 19.687 1.00 17.95 70 LEU B O 1
ATOM 2094 N N . THR B 1 71 ? 1.192 73.827 18.009 1.00 17.63 71 THR B N 1
ATOM 2095 C CA . THR B 1 71 ? -0.085 73.400 18.608 1.00 18.57 71 THR B CA 1
ATOM 2096 C C . THR B 1 71 ? -0.801 72.481 17.611 1.00 19.26 71 THR B C 1
ATOM 2097 O O . THR B 1 71 ? -0.548 72.592 16.412 1.00 18.28 71 THR B O 1
ATOM 2104 N N . PRO B 1 72 ? -1.630 71.547 18.100 1.00 19.97 72 PRO B N 1
ATOM 2105 C CA . PRO B 1 72 ? -2.238 70.552 17.220 1.00 22.38 72 PRO B CA 1
ATOM 2106 C C . PRO B 1 72 ? -3.353 71.125 16.341 1.00 22.84 72 PRO B C 1
ATOM 2107 O O . PRO B 1 72 ? -3.848 72.227 16.581 1.00 20.87 72 PRO B O 1
ATOM 2111 N N . PRO B 1 73 ? -3.716 70.411 15.288 1.00 22.34 73 PRO B N 1
ATOM 2112 C CA . PRO B 1 73 ? -4.827 70.847 14.449 1.00 24.08 73 PRO B CA 1
ATOM 2113 C C . PRO B 1 73 ? -6.112 70.817 15.268 1.00 21.51 73 PRO B C 1
ATOM 2114 O O . PRO B 1 73 ? -6.130 70.267 16.373 1.00 25.00 73 PRO B O 1
ATOM 2118 N N . ALA B 1 74 ? -7.186 71.347 14.688 1.00 22.25 74 ALA B N 1
ATOM 2119 C CA . ALA B 1 74 ? -8.450 71.526 15.398 1.00 24.29 74 ALA B CA 1
ATOM 2120 C C . ALA B 1 74 ? -8.987 70.261 16.040 1.00 25.97 74 ALA B C 1
ATOM 2121 O O . ALA B 1 74 ? -9.647 70.326 17.097 1.00 26.19 74 ALA B O 1
ATOM 2123 N N . GLY B 1 75 ? -8.751 69.112 15.411 1.00 26.10 75 GLY B N 1
ATOM 2124 C CA . GLY B 1 75 ? -9.251 67.861 15.975 1.00 26.54 75 GLY B CA 1
ATOM 2125 C C . GLY B 1 75 ? -10.199 67.140 15.032 1.00 28.37 75 GLY B C 1
ATOM 2126 O O . GLY B 1 75 ? -10.449 67.602 13.909 1.00 29.90 75 GLY B O 1
ATOM 2127 N N . ASN B 1 76 ? -10.694 65.984 15.465 1.00 25.47 76 ASN B N 1
ATOM 2128 C CA . ASN B 1 76 ? -11.593 65.191 14.614 1.00 25.69 76 ASN B CA 1
ATOM 2129 C C . ASN B 1 76 ? -12.933 64.922 15.315 1.00 22.59 76 ASN B C 1
ATOM 2130 O O . ASN B 1 76 ? -12.996 64.182 16.305 1.00 28.37 76 ASN B O 1
ATOM 2135 N N . ASP B 1 77 ? -13.998 65.568 14.813 1.00 21.18 77 ASP B N 1
ATOM 2136 C CA . ASP B 1 77 ? -15.326 65.452 15.402 1.00 20.08 77 ASP B CA 1
ATOM 2137 C C . ASP B 1 77 ? -16.279 64.645 14.526 1.00 23.30 77 ASP B C 1
ATOM 2138 O O . ASP B 1 77 ? -17.507 64.681 14.715 1.00 23.96 77 ASP B O 1
ATOM 2143 N N . LEU B 1 78 ? -15.696 63.924 13.579 1.00 22.77 78 LEU B N 1
ATOM 2144 C CA . LEU B 1 78 ? -16.463 63.116 12.615 1.00 20.51 78 LEU B CA 1
ATOM 2145 C C . LEU B 1 78 ? -16.736 61.696 13.071 1.00 25.94 78 LEU B C 1
ATOM 2146 O O . LEU B 1 78 ? -16.017 61.118 13.914 1.00 25.12 78 LEU B O 1
ATOM 2151 N N . ASP B 1 79 ? -17.779 61.116 12.478 1.00 22.69 79 ASP B N 1
ATOM 2152 C CA . ASP B 1 79 ? -18.169 59.738 12.724 1.00 24.66 79 ASP B CA 1
ATOM 2153 C C . ASP B 1 79 ? -17.846 58.981 11.439 1.00 27.87 79 ASP B C 1
ATOM 2154 O O . ASP B 1 79 ? -18.622 59.029 10.474 1.00 25.76 79 ASP B O 1
ATOM 2159 N N . ASP B 1 80 ? -16.691 58.305 11.417 1.00 27.01 80 ASP B N 1
ATOM 2160 C CA . ASP B 1 80 ? -16.120 57.734 10.194 1.00 28.09 80 ASP B CA 1
ATOM 2161 C C . ASP B 1 80 ? -16.280 58.634 8.972 1.00 25.30 80 ASP B C 1
ATOM 2162 O O . ASP B 1 80 ? -16.772 58.196 7.928 1.00 27.86 80 ASP B O 1
ATOM 2167 N N . GLY B 1 81 ? -15.888 59.895 9.089 1.00 22.56 81 GLY B N 1
ATOM 2168 C CA . GLY B 1 81 ? -15.848 60.784 7.930 1.00 21.97 81 GLY B CA 1
ATOM 2169 C C . GLY B 1 81 ? -17.016 61.727 7.763 1.00 20.73 81 GLY B C 1
ATOM 2170 O O . GLY B 1 81 ? -16.988 62.611 6.907 1.00 21.78 81 GLY B O 1
ATOM 2171 N N . VAL B 1 82 ? -18.012 61.591 8.638 1.00 20.37 82 VAL B N 1
ATOM 2172 C CA . VAL B 1 82 ? -19.274 62.311 8.482 1.00 21.59 82 VAL B CA 1
ATOM 2173 C C . VAL B 1 82 ? -19.720 62.979 9.772 1.00 22.50 82 VAL B C 1
ATOM 2174 O O . VAL B 1 82 ? -19.468 62.490 10.877 1.00 23.67 82 VAL B O 1
ATOM 2181 N N . ILE B 1 83 ? -20.394 64.105 9.642 1.00 19.39 83 ILE B N 1
ATOM 2182 C CA . ILE B 1 83 ? -21.124 64.645 10.792 1.00 20.90 83 ILE B CA 1
ATOM 2183 C C . ILE B 1 83 ? -22.481 65.167 10.318 1.00 20.41 83 ILE B C 1
ATOM 2184 O O . ILE B 1 83 ? -22.583 65.737 9.241 1.00 19.71 83 ILE B O 1
ATOM 2189 N N . ILE B 1 84 ? -23.491 64.951 11.153 1.00 20.92 84 ILE B N 1
ATOM 2190 C CA . ILE B 1 84 ? -24.892 65.273 10.821 1.00 21.73 84 ILE B CA 1
ATOM 2191 C C . ILE B 1 84 ? -25.428 66.265 11.858 1.00 22.00 84 ILE B C 1
ATOM 2192 O O . ILE B 1 84 ? -25.120 66.126 13.065 1.00 23.53 84 ILE B O 1
ATOM 2197 N N . GLN B 1 85 ? -26.211 67.238 11.399 1.00 18.85 85 GLN B N 1
ATOM 2198 C CA . GLN B 1 85 ? -26.918 68.181 12.285 1.00 20.09 85 GLN B CA 1
ATOM 2199 C C . GLN B 1 85 ? -28.422 68.129 12.007 1.00 26.63 85 GLN B C 1
ATOM 2200 O O . GLN B 1 85 ? -28.854 68.345 10.876 1.00 25.09 85 GLN B O 1
ATOM 2206 N N . MET B 1 86 ? -29.204 67.881 13.058 1.00 25.62 86 MET B N 1
ATOM 2207 C CA . MET B 1 86 ? -30.673 67.988 12.976 1.00 27.24 86 MET B CA 1
ATOM 2208 C C . MET B 1 86 ? -31.118 69.456 13.082 1.00 25.72 86 MET B C 1
ATOM 2209 O O . MET B 1 86 ? -30.426 70.285 13.678 1.00 28.01 86 MET B O 1
ATOM 2214 N N . PRO B 1 87 ? -32.260 69.805 12.475 1.00 27.70 87 PRO B N 1
ATOM 2215 C CA . PRO B 1 87 ? -32.700 71.207 12.424 1.00 31.43 87 PRO B CA 1
ATOM 2216 C C . PRO B 1 87 ? -32.852 71.891 13.785 1.00 35.77 87 PRO B C 1
ATOM 2217 O O . PRO B 1 87 ? -32.569 73.086 13.909 1.00 36.84 87 PRO B O 1
ATOM 2221 N N . ASP B 1 88 ? -33.286 71.165 14.808 1.00 38.16 88 ASP B N 1
ATOM 2222 C CA . ASP B 1 88 ? -33.481 71.822 16.107 1.00 41.90 88 ASP B CA 1
ATOM 2223 C C . ASP B 1 88 ? -32.169 72.196 16.815 1.00 43.15 88 ASP B C 1
ATOM 2224 O O . ASP B 1 88 ? -32.173 72.991 17.772 1.00 43.78 88 ASP B O 1
ATOM 2229 N N . GLU B 1 89 ? -31.052 71.653 16.323 1.00 39.52 89 GLU B N 1
ATOM 2230 C CA . GLU B 1 89 ? -29.724 71.924 16.882 1.00 38.40 89 GLU B CA 1
ATOM 2231 C C . GLU B 1 89 ? -29.145 73.279 16.492 1.00 37.93 89 GLU B C 1
ATOM 2232 O O . GLU B 1 89 ? -28.146 73.713 17.062 1.00 33.56 89 GLU B O 1
ATOM 2238 N N . ARG B 1 90 ? -29.727 73.931 15.494 1.00 34.79 90 ARG B N 1
ATOM 2239 C CA . ARG B 1 90 ? -29.047 75.075 14.894 1.00 33.24 90 ARG B CA 1
ATOM 2240 C C . ARG B 1 90 ? -28.876 76.208 15.905 1.00 32.19 90 ARG B C 1
ATOM 2241 O O . ARG B 1 90 ? -29.871 76.640 16.499 1.00 31.27 90 ARG B O 1
ATOM 2249 N N . PRO B 1 91 ? -27.640 76.667 16.133 1.00 32.75 91 PRO B N 1
ATOM 2250 C CA . PRO B 1 91 ? -27.411 77.984 16.758 1.00 31.43 91 PRO B CA 1
ATOM 2251 C C . PRO B 1 91 ? -28.077 79.091 15.933 1.00 33.96 91 PRO B C 1
ATOM 2252 O O . PRO B 1 91 ? -28.159 78.976 14.691 1.00 29.07 91 PRO B O 1
ATOM 2256 N N . ILE B 1 92 ? -28.539 80.143 16.607 1.00 28.80 92 ILE B N 1
ATOM 2257 C CA . ILE B 1 92 ? -29.252 81.247 15.929 1.00 32.36 92 ILE B CA 1
ATOM 2258 C C . ILE B 1 92 ? -28.783 82.606 16.458 1.00 34.74 92 ILE B C 1
ATOM 2259 O O . ILE B 1 92 ? -28.810 82.844 17.680 1.00 36.24 92 ILE B O 1
ATOM 2264 N N . LEU B 1 93 ? -28.347 83.468 15.541 1.00 30.34 93 LEU B N 1
ATOM 2265 C CA . LEU B 1 93 ? -28.042 84.866 15.839 1.00 32.62 93 LEU B CA 1
ATOM 2266 C C . LEU B 1 93 ? -29.012 85.728 15.049 1.00 34.10 93 LEU B C 1
ATOM 2267 O O . LEU B 1 93 ? -29.322 85.428 13.890 1.00 29.39 93 LEU B O 1
ATOM 2272 N N . LYS B 1 94 ? -29.518 86.772 15.693 1.00 34.23 94 LYS B N 1
ATOM 2273 C CA . LYS B 1 94 ? -30.377 87.745 15.027 1.00 35.58 94 LYS B CA 1
ATOM 2274 C C . LYS B 1 94 ? -29.569 88.984 14.676 1.00 37.75 94 LYS B C 1
ATOM 2275 O O . LYS B 1 94 ? -28.824 89.510 15.522 1.00 37.09 94 LYS B O 1
ATOM 2281 N N . GLY B 1 95 ? -29.699 89.425 13.426 1.00 34.23 95 GLY B N 1
ATOM 2282 C CA . GLY B 1 95 ? -29.119 90.686 12.962 1.00 31.82 95 GLY B CA 1
ATOM 2283 C C . GLY B 1 95 ? -30.104 91.807 13.259 1.00 32.88 95 GLY B C 1
ATOM 2284 O O . GLY B 1 95 ? -31.133 91.946 12.592 1.00 30.34 95 GLY B O 1
ATOM 2285 N N . VAL B 1 96 ? -29.788 92.596 14.281 1.00 30.96 96 VAL B N 1
ATOM 2286 C CA . VAL B 1 96 ? -30.726 93.539 14.876 1.00 31.94 96 VAL B CA 1
ATOM 2287 C C . VAL B 1 96 ? -30.149 94.942 14.783 1.00 34.96 96 VAL B C 1
ATOM 2288 O O . VAL B 1 96 ? -28.945 95.139 15.002 1.00 36.74 96 VAL B O 1
ATOM 2295 N N . ARG B 1 97 ? -31.001 95.904 14.439 1.00 32.84 97 ARG B N 1
ATOM 2296 C CA . ARG B 1 97 ? -30.637 97.310 14.496 1.00 33.08 97 ARG B CA 1
ATOM 2297 C C . ARG B 1 97 ? -31.745 98.019 15.246 1.00 35.98 97 ARG B C 1
ATOM 2298 O O . ARG B 1 97 ? -32.905 98.011 14.809 1.00 35.53 97 ARG B O 1
ATOM 2306 N N . ASP B 1 98 ? -31.396 98.608 16.390 1.00 38.01 98 ASP B N 1
ATOM 2307 C CA . ASP B 1 98 ? -32.350 99.396 17.190 1.00 39.04 98 ASP B CA 1
ATOM 2308 C C . ASP B 1 98 ? -33.632 98.606 17.511 1.00 35.20 98 ASP B C 1
ATOM 2309 O O . ASP B 1 98 ? -34.757 99.094 17.326 1.00 36.17 98 ASP B O 1
ATOM 2318 N N . ASN B 1 99 ? -33.445 97.385 18.012 1.00 31.47 99 ASN B N 1
ATOM 2319 C CA . ASN B 1 99 ? -34.552 96.498 18.391 1.00 32.92 99 ASN B CA 1
ATOM 2320 C C . ASN B 1 99 ? -35.460 96.128 17.215 1.00 31.31 99 ASN B C 1
ATOM 2321 O O . ASN B 1 99 ? -36.616 95.784 17.435 1.00 31.03 99 ASN B O 1
ATOM 2326 N N . VAL B 1 100 ? -34.955 96.233 15.983 1.00 31.12 100 VAL B N 1
ATOM 2327 C CA . VAL B 1 100 ? -35.686 95.767 14.788 1.00 27.98 100 VAL B CA 1
ATOM 2328 C C . VAL B 1 100 ? -34.822 94.712 14.086 1.00 27.98 100 VAL B C 1
ATOM 2329 O O . VAL B 1 100 ? -33.653 94.964 13.801 1.00 27.98 100 VAL B O 1
ATOM 2333 N N . ASP B 1 101 ? -35.378 93.522 13.841 1.00 27.63 101 ASP B N 1
ATOM 2334 C CA . ASP B 1 101 ? -34.611 92.447 13.203 1.00 27.23 101 ASP B CA 1
ATOM 2335 C C . ASP B 1 101 ? -34.578 92.617 11.699 1.00 31.63 101 ASP B C 1
ATOM 2336 O O . ASP B 1 101 ? -35.629 92.903 11.077 1.00 28.99 101 ASP B O 1
ATOM 2341 N N . TYR B 1 102 ? -33.373 92.440 11.136 1.00 28.78 102 TYR B N 1
ATOM 2342 C CA . TYR B 1 102 ? -33.133 92.511 9.688 1.00 26.66 102 TYR B CA 1
ATOM 2343 C C . TYR B 1 102 ? -32.778 91.157 9.074 1.00 24.64 102 TYR B C 1
ATOM 2344 O O . TYR B 1 102 ? -33.189 90.865 7.957 1.00 24.89 102 TYR B O 1
ATOM 2353 N N . TYR B 1 103 ? -32.032 90.334 9.815 1.00 24.16 103 TYR B N 1
ATOM 2354 C CA . TYR B 1 103 ? -31.611 88.987 9.385 1.00 22.33 103 TYR B CA 1
ATOM 2355 C C . TYR B 1 103 ? -31.700 87.987 10.527 1.00 22.39 103 TYR B C 1
ATOM 2356 O O . TYR B 1 103 ? -31.458 88.352 11.690 1.00 28.86 103 TYR B O 1
ATOM 2365 N N . VAL B 1 104 ? -32.041 86.748 10.204 1.00 19.69 104 VAL B N 1
ATOM 2366 C CA . VAL B 1 104 ? -31.889 85.686 11.195 1.00 24.34 104 VAL B CA 1
ATOM 2367 C C . VAL B 1 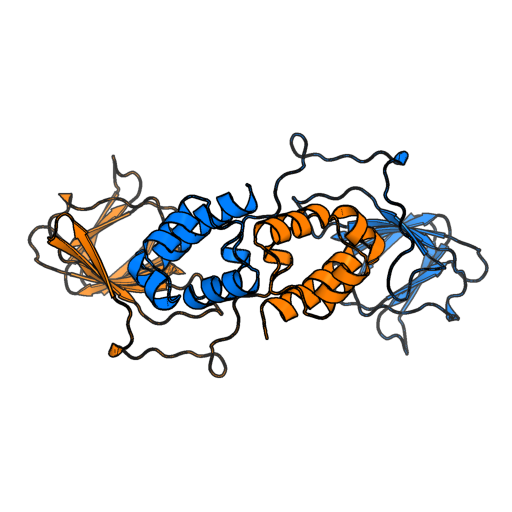104 ? -30.921 84.664 10.615 1.00 24.52 104 VAL B C 1
ATOM 2368 O O . VAL B 1 104 ? -31.166 84.114 9.533 1.00 22.36 104 VAL B O 1
ATOM 2372 N N . TYR B 1 105 ? -29.818 84.431 11.334 1.00 26.55 105 TYR B N 1
ATOM 2373 C CA . TYR B 1 105 ? -28.803 83.467 10.883 1.00 27.65 105 TYR B CA 1
ATOM 2374 C C . TYR B 1 105 ? -29.018 82.141 11.594 1.00 28.54 105 TYR B C 1
ATOM 2375 O O . TYR B 1 105 ? -28.847 82.047 12.819 1.00 31.32 105 TYR B O 1
ATOM 2384 N N . ASN B 1 106 ? -29.452 81.132 10.838 1.00 25.57 106 ASN B N 1
ATOM 2385 C CA . ASN B 1 106 ? -29.730 79.791 11.337 1.00 22.60 106 ASN B CA 1
ATOM 2386 C C . ASN B 1 106 ? -28.536 78.888 10.989 1.00 25.14 106 ASN B C 1
ATOM 2387 O O . ASN B 1 106 ? -28.292 78.617 9.817 1.00 21.42 106 ASN B O 1
ATOM 2396 N N . CYS B 1 107 ? -27.773 78.470 11.991 1.00 21.54 107 CYS B N 1
ATOM 2397 C CA . CYS B 1 107 ? -26.461 77.855 11.736 1.00 22.95 107 CYS B CA 1
ATOM 2398 C C . CYS B 1 107 ? -26.550 76.354 11.444 1.00 21.28 107 CYS B C 1
ATOM 2399 O O . CYS B 1 107 ? -27.029 75.574 12.266 1.00 21.89 107 CYS B O 1
ATOM 2402 N N . LEU B 1 108 ? -26.065 75.923 10.263 1.00 19.00 108 LEU B N 1
ATOM 2403 C CA . LEU B 1 108 ? -26.086 74.519 9.929 1.00 17.58 108 LEU B CA 1
ATOM 2404 C C . LEU B 1 108 ? -24.770 73.846 10.360 1.00 21.14 108 LEU B C 1
ATOM 2405 O O . LEU B 1 108 ? -23.928 74.456 11.055 1.00 22.22 108 LEU B O 1
ATOM 2410 N N . VAL B 1 109 ? -24.602 72.597 9.949 1.00 19.59 109 VAL B N 1
ATOM 2411 C CA . VAL B 1 109 ? -23.491 71.765 10.448 1.00 18.86 109 VAL B CA 1
ATOM 2412 C C . VAL B 1 109 ? -22.123 72.413 10.238 1.00 18.76 109 VAL B C 1
ATOM 2413 O O . VAL B 1 109 ? -21.872 73.069 9.218 1.00 17.58 109 VAL B O 1
ATOM 2417 N N . ARG B 1 110 ? -21.249 72.243 11.233 1.00 16.72 110 ARG B N 1
ATOM 2418 C CA . ARG B 1 110 ? -19.862 72.670 11.093 1.00 16.05 110 ARG B CA 1
ATOM 2419 C C . ARG B 1 110 ? -18.955 71.532 11.560 1.00 15.00 110 ARG B C 1
ATOM 2420 O O . ARG B 1 110 ? -19.404 70.607 12.251 1.00 17.72 110 ARG B O 1
ATOM 2428 N N . THR B 1 111 ? -17.666 71.621 11.203 1.00 17.19 111 THR B N 1
ATOM 2429 C CA . THR B 1 111 ? -16.719 70.568 11.602 1.00 18.79 111 THR B CA 1
ATOM 2430 C C . THR B 1 111 ? -15.307 71.124 11.786 1.00 17.25 111 THR B C 1
ATOM 2431 O O . THR B 1 111 ? -14.839 71.928 10.986 1.00 16.34 111 THR B O 1
ATOM 2435 N N . LYS B 1 112 ? -14.636 70.633 12.825 1.00 18.97 112 LYS B N 1
ATOM 2436 C CA . LYS B 1 112 ? -13.217 70.955 13.050 1.00 18.45 112 LYS B CA 1
ATOM 2437 C C . LYS B 1 112 ? -12.316 70.447 11.937 1.00 18.98 112 LYS B C 1
ATOM 2438 O O . LYS B 1 112 ? -11.182 70.914 11.808 1.00 18.99 112 LYS B O 1
ATOM 2444 N N . ARG B 1 113 ? -12.786 69.465 11.170 1.00 19.29 113 ARG B N 1
ATOM 2445 C CA . ARG B 1 113 ? -12.004 68.941 10.027 1.00 21.21 113 ARG B CA 1
ATOM 2446 C C . ARG B 1 113 ? -12.015 69.864 8.813 1.00 23.30 113 ARG B C 1
ATOM 2447 O O . ARG B 1 113 ? -11.184 69.703 7.892 1.00 23.01 113 ARG B O 1
ATOM 2455 N N . ALA B 1 114 ? -12.920 70.853 8.806 1.00 17.59 114 ALA B N 1
ATOM 2456 C CA . ALA B 1 114 ? -12.950 71.899 7.772 1.00 20.65 114 ALA B CA 1
ATOM 2457 C C . ALA B 1 114 ? -13.468 73.181 8.388 1.00 20.24 114 ALA B C 1
ATOM 2458 O O . ALA B 1 114 ? -14.636 73.561 8.184 1.00 17.54 114 ALA B O 1
ATOM 2460 N N . PRO B 1 115 ? -12.620 73.839 9.182 1.00 20.18 115 PRO B N 1
ATOM 2461 C CA . PRO B 1 115 ? -13.076 74.973 9.981 1.00 20.59 115 PRO B CA 1
ATOM 2462 C C . PRO B 1 115 ? -13.662 76.139 9.189 1.00 18.74 115 PRO B C 1
ATOM 2463 O O . PRO B 1 115 ? -14.481 76.861 9.748 1.00 18.68 115 PRO B O 1
ATOM 2467 N N . SER B 1 116 ? -13.255 76.329 7.921 1.00 17.40 116 SER B N 1
ATOM 2468 C CA . SER B 1 116 ? -13.748 77.461 7.127 1.00 19.58 116 SER B CA 1
ATOM 2469 C C . SER B 1 116 ? -15.206 77.246 6.647 1.00 18.52 116 SER B C 1
ATOM 2470 O O . SER B 1 116 ? -15.859 78.212 6.202 1.00 20.29 116 SER B O 1
ATOM 2475 N N . LEU B 1 117 ? -15.696 76.006 6.743 1.00 18.22 117 LEU B N 1
ATOM 2476 C CA . LEU B 1 117 ? -17.076 75.704 6.337 1.00 17.97 117 LEU B CA 1
ATOM 2477 C C . LEU B 1 117 ? -18.059 76.311 7.359 1.00 16.05 117 LEU B C 1
ATOM 2478 O O . LEU B 1 117 ? -18.122 75.860 8.509 1.00 18.42 117 LEU B O 1
ATOM 2483 N N . VAL B 1 118 ? -18.818 77.305 6.921 1.00 18.40 118 VAL B N 1
ATOM 2484 C CA . VAL B 1 118 ? -19.852 77.934 7.769 1.00 16.43 118 VAL B CA 1
ATOM 2485 C C . VAL B 1 118 ? -21.114 78.093 6.907 1.00 14.50 118 VAL B C 1
ATOM 2486 O O . VAL B 1 118 ? -21.262 79.112 6.218 1.00 18.38 118 VAL B O 1
ATOM 2490 N N . PRO B 1 119 ? -21.987 77.084 6.952 1.00 15.72 119 PRO B N 1
ATOM 2491 C CA . PRO B 1 119 ? -23.257 77.143 6.217 1.00 17.17 119 PRO B CA 1
ATOM 2492 C C . PRO B 1 119 ? -24.369 77.694 7.086 1.00 21.30 119 PRO B C 1
ATOM 2493 O O . PRO B 1 119 ? -24.461 77.331 8.282 1.00 19.29 119 PRO B O 1
ATOM 2497 N N . LEU B 1 120 ? -25.208 78.540 6.471 1.00 18.14 120 LEU B N 1
ATOM 2498 C CA . LEU B 1 120 ? -26.300 79.206 7.210 1.00 18.31 120 LEU B CA 1
ATOM 2499 C C . LEU B 1 120 ? -27.562 79.147 6.363 1.00 18.44 120 LEU B C 1
ATOM 2500 O O . LEU B 1 120 ? -27.516 79.277 5.149 1.00 17.52 120 LEU B O 1
ATOM 2505 N N . VAL B 1 121 ? -28.704 78.993 7.017 1.00 18.49 121 VAL B N 1
ATOM 2506 C CA . VAL B 1 121 ? -29.960 79.398 6.383 1.00 18.61 121 VAL B CA 1
ATOM 2507 C C . VAL B 1 121 ? -30.209 80.815 6.910 1.00 19.40 121 VAL B C 1
ATOM 2508 O O . VAL B 1 121 ? -30.290 81.036 8.138 1.00 21.29 121 VAL B O 1
ATOM 2512 N N . VAL B 1 122 ? -30.304 81.782 6.004 1.00 18.28 122 VAL B N 1
ATOM 2513 C CA . VAL B 1 122 ? -30.480 83.194 6.368 1.00 16.20 122 VAL B CA 1
ATOM 2514 C C . VAL B 1 122 ? -31.893 83.648 6.057 1.00 21.46 122 VAL B C 1
ATOM 2515 O O . VAL B 1 122 ? -32.304 83.623 4.912 1.00 19.10 122 VAL B O 1
ATOM 2519 N N . ASP B 1 123 ? -32.632 84.045 7.086 1.00 19.82 123 ASP B N 1
ATOM 2520 C CA . ASP B 1 123 ? -33.933 84.661 6.871 1.00 18.64 123 ASP B CA 1
ATOM 2521 C C . ASP B 1 123 ? -33.733 86.132 6.732 1.00 16.84 123 ASP B C 1
ATOM 2522 O O . ASP B 1 123 ? -33.143 86.795 7.610 1.00 21.44 123 ASP B O 1
ATOM 2527 N N . VAL B 1 124 ? -34.202 86.657 5.594 1.00 19.58 124 VAL B N 1
ATOM 2528 C CA . VAL B 1 124 ? -34.017 88.042 5.247 1.00 21.65 124 VAL B CA 1
ATOM 2529 C C . VAL B 1 124 ? -35.304 88.795 5.515 1.00 23.19 124 VAL B C 1
ATOM 2530 O O . VAL B 1 124 ? -36.299 88.598 4.828 1.00 23.10 124 VAL B O 1
ATOM 2534 N N . LEU B 1 125 ? -35.271 89.651 6.518 1.00 22.95 125 LEU B N 1
ATOM 2535 C CA . LEU B 1 125 ? -36.503 90.246 7.012 1.00 25.01 125 LEU B CA 1
ATOM 2536 C C . LEU B 1 125 ? -36.753 91.646 6.498 1.00 29.88 125 LEU B C 1
ATOM 2537 O O . LEU B 1 125 ? -37.884 92.147 6.595 1.00 32.02 125 LEU B O 1
ATOM 2542 N N . THR B 1 126 ? -35.711 92.285 5.984 1.00 24.74 126 THR B N 1
ATOM 2543 C CA . THR B 1 126 ? -35.860 93.604 5.386 1.00 24.65 126 THR B CA 1
ATOM 2544 C C . THR B 1 126 ? -36.097 93.469 3.896 1.00 23.57 126 THR B C 1
ATOM 2545 O O . THR B 1 126 ? -35.450 92.652 3.214 1.00 20.24 126 THR B O 1
ATOM 2549 N N . ASP B 1 127 ? -37.046 94.249 3.387 1.00 25.38 127 ASP B N 1
ATOM 2550 C CA . ASP B 1 127 ? -37.246 94.333 1.942 1.00 25.55 127 ASP B CA 1
ATOM 2551 C C . ASP B 1 127 ? -37.054 95.766 1.473 1.00 22.93 127 ASP B C 1
ATOM 2552 O O . ASP B 1 127 ? -37.736 96.217 0.530 1.00 24.48 127 ASP B O 1
ATOM 2557 N N . ASN B 1 128 ? -36.146 96.474 2.129 1.00 24.35 128 ASN B N 1
ATOM 2558 C CA . ASN B 1 128 ? -35.755 97.794 1.701 1.00 24.14 128 ASN B CA 1
ATOM 2559 C C . ASN B 1 128 ? -34.282 97.779 1.337 1.00 22.13 128 ASN B C 1
ATOM 2560 O O . ASN B 1 128 ? -33.438 97.808 2.224 1.00 24.36 128 ASN B O 1
ATOM 2565 N N . PRO B 1 129 ? -33.958 97.735 0.041 1.00 25.62 129 PRO B N 1
ATOM 2566 C CA . PRO B 1 129 ? -32.560 97.632 -0.380 1.00 23.35 129 PRO B CA 1
ATOM 2567 C C . PRO B 1 129 ? -31.644 98.742 0.153 1.00 26.13 129 PRO B C 1
ATOM 2568 O O . PRO B 1 129 ? -30.421 98.564 0.193 1.00 24.87 129 PRO B O 1
ATOM 2572 N N . ASP B 1 130 ? -32.231 99.872 0.565 1.00 27.55 130 ASP B N 1
ATOM 2573 C CA . ASP B 1 130 ? -31.512 100.952 1.257 1.00 32.84 130 ASP B CA 1
ATOM 2574 C C . ASP B 1 130 ? -30.864 100.474 2.543 1.00 30.03 130 ASP B C 1
ATOM 2575 O O . ASP B 1 130 ? -29.844 101.030 2.974 1.00 35.61 130 ASP B O 1
ATOM 2584 N N . ASP B 1 131 ? -31.459 99.442 3.142 1.00 31.81 131 ASP B N 1
ATOM 2585 C CA . ASP B 1 131 ? -30.975 98.831 4.389 1.00 33.42 131 ASP B CA 1
ATOM 2586 C C . ASP B 1 131 ? -29.762 97.946 4.187 1.00 32.50 131 ASP B C 1
ATOM 2587 O O . ASP B 1 131 ? -29.175 97.468 5.157 1.00 33.84 131 ASP B O 1
ATOM 2592 N N . ALA B 1 132 ? -29.411 97.654 2.940 1.00 30.99 132 ALA B N 1
ATOM 2593 C CA . ALA B 1 132 ? -28.252 96.806 2.711 1.00 27.12 132 ALA B CA 1
ATOM 2594 C C . ALA B 1 132 ? -27.021 97.492 3.298 1.00 28.21 132 ALA B C 1
ATOM 2595 O O . ALA B 1 132 ? -26.726 98.649 2.976 1.00 33.16 132 ALA B O 1
ATOM 2597 N N . LYS B 1 133 ? -26.340 96.795 4.203 1.00 31.91 133 LYS B N 1
ATOM 2598 C CA . LYS B 1 133 ? -25.145 97.327 4.838 1.00 33.29 133 LYS B CA 1
ATOM 2599 C C . LYS B 1 133 ? -23.971 96.456 4.415 1.00 31.46 133 LYS B C 1
ATOM 2600 O O . LYS B 1 133 ? -23.913 95.284 4.768 1.00 28.05 133 LYS B O 1
ATOM 2606 N N . PHE B 1 134 ? -23.054 97.031 3.638 1.00 31.02 134 PHE B N 1
ATOM 2607 C CA . PHE B 1 134 ? -21.931 96.270 3.085 1.00 28.51 134 PHE B CA 1
ATOM 2608 C C . PHE B 1 134 ? -21.015 95.731 4.157 1.00 31.90 134 PHE B C 1
ATOM 2609 O O . PHE B 1 134 ? -20.632 96.467 5.075 1.00 31.29 134 PHE B O 1
ATOM 2617 N N . ASN B 1 135 ? -20.675 94.446 4.045 1.00 31.28 135 ASN B N 1
ATOM 2618 C CA . ASN B 1 135 ? -19.579 93.881 4.840 1.00 30.12 135 ASN B CA 1
ATOM 2619 C C . ASN B 1 135 ? -18.249 94.272 4.192 1.00 31.33 135 ASN B C 1
ATOM 2620 O O . ASN B 1 135 ? -18.231 95.051 3.247 1.00 28.52 135 ASN B O 1
ATOM 2625 N N . SER B 1 136 ? -17.141 93.733 4.680 1.00 29.17 136 SER B N 1
ATOM 2626 C CA . SER B 1 136 ? -15.849 94.107 4.126 1.00 31.91 136 SER B CA 1
ATOM 2627 C C . SER B 1 136 ? -15.269 92.958 3.304 1.00 33.27 136 SER B C 1
ATOM 2628 O O . SER B 1 136 ? -14.078 92.961 2.945 1.00 35.79 136 SER B O 1
ATOM 2631 N N . GLY B 1 137 ? -16.117 91.978 2.999 1.00 30.17 137 GLY B N 1
ATOM 2632 C CA . GLY B 1 137 ? -15.694 90.784 2.260 1.00 27.47 137 GLY B CA 1
ATOM 2633 C C . GLY B 1 137 ? -15.348 89.650 3.191 1.00 30.91 137 GLY B C 1
ATOM 2634 O O . GLY B 1 137 ? -14.892 89.898 4.307 1.00 35.60 137 GLY B O 1
ATOM 2635 N N . HIS B 1 138 ? -15.576 88.411 2.749 1.00 28.70 138 HIS B N 1
ATOM 2636 C CA . HIS B 1 138 ? -15.307 87.234 3.572 1.00 29.09 138 HIS B CA 1
ATOM 2637 C C . HIS B 1 138 ? -13.878 86.744 3.386 1.00 28.30 138 HIS B C 1
ATOM 2638 O O . HIS B 1 138 ? -13.251 87.001 2.352 1.00 30.50 138 HIS B O 1
ATOM 2645 N N . ALA B 1 139 ? -13.377 86.012 4.383 1.00 33.35 139 ALA B N 1
ATOM 2646 C CA . ALA B 1 139 ? -12.036 85.420 4.292 1.00 33.41 139 ALA B CA 1
ATOM 2647 C C . ALA B 1 139 ? -11.953 84.306 3.251 1.00 34.46 139 ALA B C 1
ATOM 2648 O O . ALA B 1 139 ? -10.874 84.030 2.711 1.00 34.11 139 ALA B O 1
ATOM 2650 N N . GLY B 1 140 ? -13.090 83.650 3.010 1.00 30.14 140 GLY B N 1
ATOM 2651 C CA . GLY B 1 140 ? -13.164 82.507 2.117 1.00 27.34 140 GLY B CA 1
ATOM 2652 C C . GLY B 1 140 ? -14.242 82.748 1.067 1.00 25.50 140 GLY B C 1
ATOM 2653 O O . GLY B 1 140 ? -14.921 83.773 1.104 1.00 26.07 140 GLY B O 1
ATOM 2654 N N . ASN B 1 141 ? -14.377 81.809 0.140 1.00 20.37 141 ASN B N 1
ATOM 2655 C CA . ASN B 1 141 ? -15.396 81.919 -0.924 1.00 17.10 141 ASN B CA 1
ATOM 2656 C C . ASN B 1 141 ? -16.756 81.593 -0.357 1.00 18.19 141 ASN B C 1
ATOM 2657 O O . ASN B 1 141 ? -16.847 81.017 0.728 1.00 20.27 141 ASN B O 1
ATOM 2662 N N . GLU B 1 142 ? -17.819 81.963 -1.085 1.00 19.81 142 GLU B N 1
ATOM 2663 C CA . GLU B 1 142 ? -19.181 81.683 -0.588 1.00 17.78 142 GLU B CA 1
ATOM 2664 C C . GLU B 1 142 ? -20.099 81.275 -1.747 1.00 18.30 142 GLU B C 1
ATOM 2665 O O . GLU B 1 142 ? -20.020 81.865 -2.826 1.00 18.35 142 GLU B O 1
ATOM 2671 N N . PHE B 1 143 ? -20.940 80.272 -1.491 1.00 16.34 143 PHE B N 1
ATOM 2672 C CA . PHE B 1 143 ? -21.932 79.791 -2.457 1.00 13.14 143 PHE B CA 1
ATOM 2673 C C . PHE B 1 143 ? -23.316 80.173 -1.851 1.00 17.91 143 PHE B C 1
ATOM 2674 O O . PHE B 1 143 ? -23.537 79.915 -0.667 1.00 18.94 143 PHE B O 1
ATOM 2682 N N . LEU B 1 144 ? -24.204 80.789 -2.640 1.00 17.17 144 LEU B N 1
ATOM 2683 C CA . LEU B 1 144 ? -25.553 81.157 -2.142 1.00 16.97 144 LEU B CA 1
ATOM 2684 C C . LEU B 1 144 ? -26.636 80.549 -3.028 1.00 21.85 144 LEU B C 1
ATOM 2685 O O . LEU B 1 144 ? -26.436 80.364 -4.232 1.00 20.29 144 LEU B O 1
ATOM 2694 N N . PHE B 1 145 ? -27.795 80.250 -2.438 1.00 19.96 145 PHE B N 1
ATOM 2695 C CA . PHE B 1 145 ? -28.884 79.593 -3.191 1.00 19.12 145 PHE B CA 1
ATOM 2696 C C . PHE B 1 145 ? -30.161 80.167 -2.584 1.00 19.64 145 PHE B C 1
ATOM 2697 O O . PHE B 1 145 ? -30.334 80.145 -1.370 1.00 17.85 145 PHE B O 1
ATOM 2705 N N . VAL B 1 146 ? -31.034 80.698 -3.434 1.00 18.60 146 VAL B N 1
ATOM 2706 C CA . VAL B 1 146 ? -32.236 81.383 -2.914 1.00 18.88 146 VAL B CA 1
ATOM 2707 C C . VAL B 1 146 ? -33.329 80.343 -2.716 1.00 21.55 146 VAL B C 1
ATOM 2708 O O . VAL B 1 146 ? -33.741 79.657 -3.662 1.00 22.11 146 VAL B O 1
ATOM 2712 N N . LEU B 1 147 ? -33.746 80.199 -1.457 1.00 20.05 147 LEU B N 1
ATOM 2713 C CA . LEU B 1 147 ? -34.718 79.197 -1.062 1.00 22.52 147 LEU B CA 1
ATOM 2714 C C . LEU B 1 147 ? -36.158 79.670 -1.203 1.00 24.46 147 LEU B C 1
ATOM 2715 O O . LEU B 1 147 ? -37.059 78.873 -1.587 1.00 23.51 147 LEU B O 1
ATOM 2720 N N . GLU B 1 148 ? -36.376 80.934 -0.847 1.00 22.38 148 GLU B N 1
ATOM 2721 C CA . GLU B 1 148 ? -37.714 81.539 -0.882 1.00 24.73 148 GLU B CA 1
ATOM 2722 C C . GLU B 1 148 ? -37.635 83.007 -1.220 1.00 23.66 148 GLU B C 1
ATOM 2723 O O . GLU B 1 148 ? -36.724 83.727 -0.786 1.00 21.35 148 GLU B O 1
ATOM 2729 N N . GLY B 1 149 ? -38.621 83.498 -1.965 1.00 22.20 149 GLY B N 1
ATOM 2730 C CA . GLY B 1 149 ? -38.691 84.929 -2.190 1.00 21.45 149 GLY B CA 1
ATOM 2731 C C . GLY B 1 149 ? -37.678 85.370 -3.232 1.00 21.46 149 GLY B C 1
ATOM 2732 O O . GLY B 1 149 ? -37.233 84.565 -4.045 1.00 24.72 149 GLY B O 1
ATOM 2733 N N . GLU B 1 150 ? -37.375 86.659 -3.223 1.00 21.57 150 GLU B N 1
ATOM 2734 C CA . GLU B 1 150 ? -36.490 87.239 -4.220 1.00 23.63 150 GLU B CA 1
ATOM 2735 C C . GLU B 1 150 ? -35.483 88.113 -3.503 1.00 24.21 150 GLU B C 1
ATOM 2736 O O . GLU B 1 150 ? -35.851 88.902 -2.636 1.00 22.32 150 GLU B O 1
ATOM 2742 N N . ILE B 1 151 ? -34.207 87.983 -3.887 1.00 20.25 151 ILE B N 1
ATOM 2743 C CA . ILE B 1 151 ? -33.144 88.691 -3.214 1.00 19.82 151 ILE B CA 1
ATOM 2744 C C . ILE B 1 151 ? -32.634 89.819 -4.074 1.00 20.78 151 ILE B C 1
ATOM 2745 O O . ILE B 1 151 ? -32.460 89.634 -5.281 1.00 23.35 151 ILE B O 1
ATOM 2750 N N . HIS B 1 152 ? -32.361 90.952 -3.447 1.00 18.73 152 HIS B N 1
ATOM 2751 C CA . HIS B 1 152 ? -31.693 92.067 -4.098 1.00 21.73 152 HIS B CA 1
ATOM 2752 C C . HIS B 1 152 ? -30.259 92.059 -3.568 1.00 21.45 152 HIS B C 1
ATOM 2753 O O . HIS B 1 152 ? -29.987 92.409 -2.414 1.00 21.17 152 HIS B O 1
ATOM 2760 N N . MET B 1 153 ? -29.347 91.652 -4.439 1.00 19.98 153 MET B N 1
ATOM 2761 C CA . MET B 1 153 ? -27.938 91.512 -4.075 1.00 21.29 153 MET B CA 1
ATOM 2762 C C . MET B 1 153 ? -27.103 92.711 -4.507 1.00 20.44 153 MET B C 1
ATOM 2763 O O . MET B 1 153 ? -27.306 93.255 -5.606 1.00 21.30 153 MET B O 1
ATOM 2772 N N . LYS B 1 154 ? -26.161 93.130 -3.653 1.00 18.36 154 LYS B N 1
ATOM 2773 C CA . LYS B 1 154 ? -25.261 94.252 -4.011 1.00 19.65 154 LYS B CA 1
ATOM 2774 C C . LYS B 1 154 ? -23.847 93.761 -3.734 1.00 21.06 154 LYS B C 1
ATOM 2775 O O . LYS B 1 154 ? -23.634 93.005 -2.791 1.00 20.74 154 LYS B O 1
ATOM 2781 N N . TRP B 1 155 ? -22.889 94.150 -4.569 1.00 22.29 155 TRP B N 1
ATOM 2782 C CA . TRP B 1 155 ? -21.506 93.730 -4.315 1.00 21.72 155 TRP B CA 1
ATOM 2783 C C . TRP B 1 155 ? -20.499 94.714 -4.868 1.00 24.54 155 TRP B C 1
ATOM 2784 O O . TRP B 1 155 ? -20.826 95.578 -5.681 1.00 23.28 155 TRP B O 1
ATOM 2795 N N . GLY B 1 156 ? -19.270 94.589 -4.380 1.00 26.46 156 GLY B N 1
ATOM 2796 C CA . GLY B 1 156 ? -18.156 95.382 -4.886 1.00 29.16 156 GLY B CA 1
ATOM 2797 C C . GLY B 1 156 ? -17.943 96.587 -4.015 1.00 32.45 156 GLY B C 1
ATOM 2798 O O . GLY B 1 156 ? -17.815 96.467 -2.797 1.00 34.09 156 GLY B O 1
ATOM 2799 N N . ASP B 1 157 ? -17.935 97.753 -4.646 1.00 31.29 157 ASP B N 1
ATOM 2800 C CA . ASP B 1 157 ? -17.699 99.019 -3.969 1.00 33.62 157 ASP B CA 1
ATOM 2801 C C . ASP B 1 157 ? -19.002 99.545 -3.368 1.00 35.08 157 ASP B C 1
ATOM 2802 O O . ASP B 1 157 ? -19.924 99.909 -4.110 1.00 35.46 157 ASP B O 1
ATOM 2807 N N . LYS B 1 158 ? -19.070 99.618 -2.036 1.00 31.87 158 LYS B N 1
ATOM 2808 C CA . LYS B 1 158 ? -20.290 100.092 -1.360 1.00 36.99 158 LYS B CA 1
ATOM 2809 C C . LYS B 1 158 ? -20.805 101.471 -1.843 1.00 38.86 158 LYS B C 1
ATOM 2810 O O . LYS B 1 158 ? -21.996 101.757 -1.729 1.00 38.97 158 LYS B O 1
ATOM 2816 N N . GLU B 1 159 ? -19.917 102.307 -2.382 1.00 41.23 159 GLU B N 1
ATOM 2817 C CA . GLU B 1 159 ? -20.331 103.618 -2.909 1.00 43.24 159 GLU B CA 1
ATOM 2818 C C . GLU B 1 159 ? -20.724 103.578 -4.400 1.00 42.55 159 GLU B C 1
ATOM 2819 O O . GLU B 1 159 ? -21.196 104.576 -4.936 1.00 43.08 159 GLU B O 1
ATOM 2830 N N . ASN B 1 160 ? -20.519 102.427 -5.042 1.00 40.17 160 ASN B N 1
ATOM 2831 C CA . ASN B 1 160 ? -20.802 102.203 -6.469 1.00 39.02 160 ASN B CA 1
ATOM 2832 C C . ASN B 1 160 ? -21.129 100.739 -6.761 1.00 35.65 160 ASN B C 1
ATOM 2833 O O . ASN B 1 160 ? -20.521 100.154 -7.661 1.00 38.66 160 ASN B O 1
ATOM 2838 N N . PRO B 1 161 ? -22.057 100.118 -6.021 1.00 33.01 161 PRO B N 1
ATOM 2839 C CA . PRO B 1 161 ? -22.181 98.656 -6.083 1.00 32.63 161 PRO B CA 1
ATOM 2840 C C . PRO B 1 161 ? -22.664 98.125 -7.422 1.00 29.92 161 PRO B C 1
ATOM 2841 O O . PRO B 1 161 ? -23.358 98.833 -8.160 1.00 35.71 161 PRO B O 1
ATOM 2845 N N . LYS B 1 162 ? -22.288 96.891 -7.711 1.00 28.98 162 LYS B N 1
ATOM 2846 C CA . LYS B 1 162 ? -22.937 96.098 -8.735 1.00 26.77 162 LYS B CA 1
ATOM 2847 C C . LYS B 1 162 ? -24.166 95.502 -8.055 1.00 29.68 162 LYS B C 1
ATOM 2848 O O . LYS B 1 162 ? -24.137 95.218 -6.849 1.00 27.78 162 LYS B O 1
ATOM 2854 N N . GLU B 1 163 ? -25.259 95.360 -8.807 1.00 28.50 163 GLU B N 1
ATOM 2855 C CA . GLU B 1 163 ? -26.523 94.899 -8.210 1.00 27.91 163 GLU B CA 1
ATOM 2856 C C . GLU B 1 163 ? -27.204 93.884 -9.110 1.00 28.21 163 GLU B C 1
ATOM 2857 O O . GLU B 1 163 ? -27.074 93.934 -10.342 1.00 28.56 163 GLU B O 1
ATOM 2863 N N . ALA B 1 164 ? -27.926 92.946 -8.508 1.00 20.31 164 ALA B N 1
ATOM 2864 C CA . ALA B 1 164 ? -28.697 91.993 -9.272 1.00 22.48 164 ALA B CA 1
ATOM 2865 C C . ALA B 1 164 ? -29.844 91.432 -8.451 1.00 24.21 164 ALA B C 1
ATOM 2866 O O . ALA B 1 164 ? -29.723 91.307 -7.229 1.00 22.71 164 ALA B O 1
ATOM 2868 N N . LEU B 1 165 ? -30.947 91.116 -9.128 1.00 22.16 165 LEU B N 1
ATOM 2869 C CA . LEU B 1 165 ? -32.103 90.469 -8.497 1.00 20.35 165 LEU B CA 1
ATOM 2870 C C . LEU B 1 165 ? -32.021 88.993 -8.724 1.00 23.38 165 LEU B C 1
ATOM 2871 O O . LEU B 1 165 ? -31.845 88.518 -9.863 1.00 26.25 165 LEU B O 1
ATOM 2876 N N . LEU B 1 166 ? -32.150 88.247 -7.635 1.00 18.95 166 LEU B N 1
ATOM 2877 C CA . LEU B 1 166 ? -32.067 86.799 -7.675 1.00 21.14 166 LEU B CA 1
ATOM 2878 C C . LEU B 1 166 ? -33.409 86.197 -7.268 1.00 23.14 166 LEU B C 1
ATOM 2879 O O . LEU B 1 166 ? -33.772 86.238 -6.098 1.00 24.17 166 LEU B O 1
ATOM 2884 N N . PRO B 1 167 ? -34.081 85.579 -8.224 1.00 24.40 167 PRO B N 1
ATOM 2885 C CA . PRO B 1 167 ? -35.333 84.848 -7.975 1.00 23.94 167 PRO B CA 1
ATOM 2886 C C . PRO B 1 167 ? -35.110 83.537 -7.214 1.00 25.54 167 PRO B C 1
ATOM 2887 O O . PRO B 1 167 ? -33.991 83.003 -7.154 1.00 22.04 167 PRO B O 1
ATOM 2891 N N . THR B 1 168 ? -36.174 82.991 -6.643 1.00 21.71 168 THR B N 1
ATOM 2892 C CA . THR B 1 168 ? -36.089 81.688 -6.023 1.00 20.12 168 THR B CA 1
ATOM 2893 C C . THR B 1 168 ? -35.424 80.631 -6.931 1.00 25.68 168 THR B C 1
ATOM 2894 O O . THR B 1 168 ? -35.809 80.467 -8.099 1.00 24.46 168 THR B O 1
ATOM 2898 N N . GLY B 1 169 ? -34.409 79.936 -6.407 1.00 22.42 169 GLY B N 1
ATOM 2899 C CA . GLY B 1 169 ? -33.753 78.879 -7.151 1.00 22.82 169 GLY B CA 1
ATOM 2900 C C . GLY B 1 169 ? -32.480 79.358 -7.839 1.00 22.77 169 GLY B C 1
ATOM 2901 O O . GLY B 1 169 ? -31.700 78.527 -8.307 1.00 24.85 169 GLY B O 1
ATOM 2902 N N . ALA B 1 170 ? -32.279 80.674 -7.894 1.00 22.05 170 ALA B N 1
ATOM 2903 C CA . ALA B 1 170 ? -30.986 81.221 -8.376 1.00 20.92 170 ALA B CA 1
ATOM 2904 C C . ALA B 1 170 ? -29.858 80.808 -7.444 1.00 20.42 170 ALA B C 1
ATOM 2905 O O . ALA B 1 170 ? -30.068 80.561 -6.257 1.00 20.64 170 ALA B O 1
ATOM 2907 N N . SER B 1 171 ? -28.652 80.714 -8.008 1.00 19.90 171 SER B N 1
ATOM 2908 C CA . SER B 1 171 ? -27.471 80.401 -7.206 1.00 18.42 171 SER B CA 1
ATOM 2909 C C . SER B 1 171 ? -26.382 81.413 -7.558 1.00 19.05 171 SER B C 1
ATOM 2910 O O . SER B 1 171 ? -26.426 82.066 -8.601 1.00 19.08 171 SER B O 1
ATOM 2913 N N . MET B 1 172 ? -25.427 81.582 -6.651 1.00 19.67 172 MET B N 1
ATOM 2914 C CA . MET B 1 172 ? -24.440 82.621 -6.826 1.00 17.60 172 MET B CA 1
ATOM 2915 C C . MET B 1 172 ? -23.168 82.231 -6.110 1.00 15.65 172 MET B C 1
ATOM 2916 O O . MET B 1 172 ? -23.218 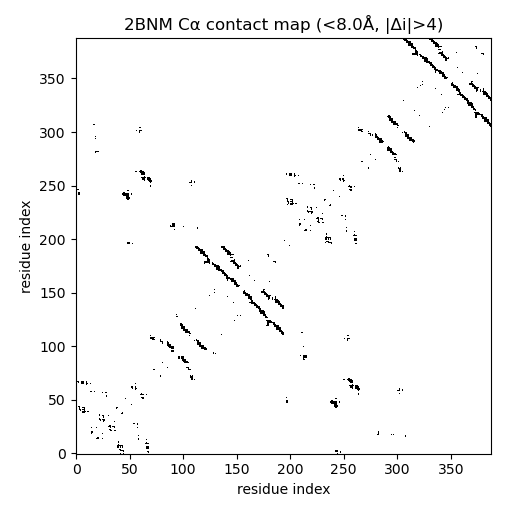81.577 -5.085 1.00 18.66 172 MET B O 1
ATOM 2921 N N . PHE B 1 173 ? -22.032 82.631 -6.698 1.00 18.99 173 PHE B N 1
ATOM 2922 C CA . PHE B 1 173 ? -20.710 82.466 -6.048 1.00 18.00 173 PHE B CA 1
ATOM 2923 C C . PHE B 1 173 ? -20.160 83.853 -5.794 1.00 15.07 173 PHE B C 1
ATOM 2924 O O . PHE B 1 173 ? -20.193 84.716 -6.679 1.00 17.95 173 PHE B O 1
ATOM 2932 N N . VAL B 1 174 ? -19.635 84.085 -4.581 1.00 16.37 174 VAL B N 1
ATOM 2933 C CA . VAL B 1 174 ? -18.978 85.352 -4.253 1.00 15.84 174 VAL B CA 1
ATOM 2934 C C . VAL B 1 174 ? -17.540 85.026 -3.815 1.00 16.35 174 VAL B C 1
ATOM 2935 O O . VAL B 1 174 ? -17.327 84.311 -2.829 1.00 19.96 174 VAL B O 1
ATOM 2939 N N . GLU B 1 175 ? -16.573 85.569 -4.540 1.00 20.38 175 GLU B N 1
ATOM 2940 C CA . GLU B 1 175 ? -15.171 85.264 -4.255 1.00 21.20 175 GLU B CA 1
ATOM 2941 C C . GLU B 1 175 ? -14.738 85.885 -2.923 1.00 21.13 175 GLU B C 1
ATOM 2942 O O . GLU B 1 175 ? -15.277 86.908 -2.488 1.00 22.46 175 GLU B O 1
ATOM 2948 N N . GLU B 1 176 ? -13.754 85.262 -2.269 1.00 23.84 176 GLU B N 1
ATOM 2949 C CA . GLU B 1 176 ? -13.151 85.828 -1.053 1.00 24.90 176 GLU B CA 1
ATOM 2950 C C . GLU B 1 176 ? -12.841 87.314 -1.201 1.00 21.07 176 GLU B C 1
ATOM 2951 O O . GLU B 1 176 ? -12.463 87.794 -2.283 1.00 24.05 176 GLU B O 1
ATOM 2957 N N . HIS B 1 177 ? -13.073 88.047 -0.123 1.00 24.38 177 HIS B N 1
ATOM 2958 C CA . HIS B 1 177 ? -12.746 89.475 -0.007 1.00 28.24 177 HIS B CA 1
ATOM 2959 C C . HIS B 1 177 ? -13.641 90.451 -0.769 1.00 27.49 177 HIS B C 1
ATOM 2960 O O . HIS B 1 177 ? -13.470 91.649 -0.638 1.00 29.49 177 HIS B O 1
ATOM 2967 N N . VAL B 1 178 ? -14.585 89.945 -1.557 1.00 25.31 178 VAL B N 1
ATOM 2968 C CA . VAL B 1 178 ? -15.524 90.826 -2.244 1.00 22.67 178 VAL B CA 1
ATOM 2969 C C . VAL B 1 178 ? -16.643 91.326 -1.286 1.00 21.78 178 VAL B C 1
ATOM 2970 O O . VAL B 1 178 ? -17.413 90.512 -0.776 1.00 21.17 178 VAL B O 1
ATOM 2974 N N . PRO B 1 179 ? -16.726 92.635 -1.036 1.00 22.72 179 PRO B N 1
ATOM 2975 C CA . PRO B 1 179 ? -17.751 93.163 -0.120 1.00 23.21 179 PRO B CA 1
ATOM 2976 C C . PRO B 1 179 ? -19.128 92.988 -0.758 1.00 23.69 179 PRO B C 1
ATOM 2977 O O . PRO B 1 179 ? -19.267 93.116 -1.973 1.00 23.38 179 PRO B O 1
ATOM 2981 N N . HIS B 1 180 ? -20.132 92.694 0.049 1.00 22.52 180 HIS B N 1
ATOM 2982 C CA . HIS B 1 180 ? -21.487 92.493 -0.506 1.00 21.20 180 HIS B CA 1
ATOM 2983 C C . HIS B 1 180 ? -22.505 92.710 0.588 1.00 24.46 180 HIS B C 1
ATOM 2984 O O . HIS B 1 180 ? -22.152 92.792 1.764 1.00 22.89 180 HIS B O 1
ATOM 2991 N N . ALA B 1 181 ? -23.767 92.799 0.190 1.00 22.09 181 ALA B N 1
ATOM 2992 C CA . ALA B 1 181 ? -24.871 92.862 1.153 1.00 24.91 181 ALA B CA 1
ATOM 2993 C C . ALA B 1 181 ? -26.129 92.567 0.363 1.00 25.68 181 ALA B C 1
ATOM 2994 O O . ALA B 1 181 ? -26.149 92.729 -0.870 1.00 21.92 181 ALA B O 1
ATOM 2996 N N . PHE B 1 182 ? -27.171 92.105 1.046 1.00 22.24 182 PHE B N 1
ATOM 2997 C CA . PHE B 1 182 ? -28.425 91.831 0.332 1.00 17.15 182 PHE B CA 1
ATOM 2998 C C . PHE B 1 182 ? -29.618 92.052 1.253 1.00 21.47 182 PHE B C 1
ATOM 2999 O O . PHE B 1 182 ? -29.493 92.014 2.494 1.00 22.04 182 PHE B O 1
ATOM 3007 N N . THR B 1 183 ? -30.750 92.306 0.610 1.00 19.59 183 THR B N 1
ATOM 3008 C CA . THR B 1 183 ? -32.058 92.349 1.279 1.00 19.34 183 THR B CA 1
ATOM 3009 C C . THR B 1 183 ? -33.011 91.562 0.388 1.00 19.30 183 THR B C 1
ATOM 3010 O O . THR B 1 183 ? -32.642 91.055 -0.673 1.00 20.49 183 THR B O 1
ATOM 3014 N N . ALA B 1 184 ? -34.274 91.464 0.820 1.00 19.31 184 ALA B N 1
ATOM 3015 C CA . ALA B 1 184 ? -35.305 91.032 -0.085 1.00 16.69 184 ALA B CA 1
ATOM 3016 C C . ALA B 1 184 ? -35.576 92.149 -1.095 1.00 16.52 184 ALA B C 1
ATOM 3017 O O . ALA B 1 184 ? -35.333 93.321 -0.825 1.00 20.21 184 ALA B O 1
ATOM 3019 N N . ALA B 1 185 ? -36.126 91.758 -2.238 1.00 18.67 185 ALA B N 1
ATOM 3020 C CA . ALA B 1 185 ? -36.441 92.706 -3.304 1.00 20.16 185 ALA B CA 1
ATOM 3021 C C . ALA B 1 185 ? -37.446 93.715 -2.755 1.00 24.38 185 ALA B C 1
ATOM 3022 O O . ALA B 1 185 ? -38.256 93.367 -1.882 1.00 23.65 185 ALA B O 1
ATOM 3024 N N . LYS B 1 186 ? -37.358 94.953 -3.231 1.00 24.54 186 LYS B N 1
ATOM 3025 C CA . LYS B 1 186 ? -38.164 96.073 -2.725 1.00 22.96 186 LYS B CA 1
ATOM 3026 C C . LYS B 1 186 ? -39.636 95.683 -2.605 1.00 23.78 186 LYS B C 1
ATOM 3027 O O . LYS B 1 186 ? -40.247 95.219 -3.569 1.00 23.93 186 LYS B O 1
ATOM 3033 N N . GLY B 1 187 ? -40.180 95.883 -1.406 1.00 25.82 187 GLY B N 1
ATOM 3034 C CA . GLY B 1 187 ? -41.601 95.608 -1.145 1.00 27.56 187 GLY B CA 1
ATOM 3035 C C . GLY B 1 187 ? -42.099 94.169 -1.161 1.00 28.66 187 GLY B C 1
ATOM 3036 O O . GLY B 1 187 ? -43.318 93.935 -1.049 1.00 26.58 187 GLY B O 1
ATOM 3037 N N . THR B 1 188 ? -41.205 93.181 -1.292 1.00 22.91 188 THR B N 1
ATOM 3038 C CA . THR B 1 188 ? -41.666 91.811 -1.509 1.00 24.60 188 THR B CA 1
ATOM 3039 C C . THR B 1 188 ? -41.794 91.029 -0.206 1.00 23.62 188 THR B C 1
ATOM 3040 O O . THR B 1 188 ? -42.127 89.851 -0.233 1.00 26.19 188 THR B O 1
ATOM 3044 N N A GLY B 1 189 ? -41.474 91.675 0.916 0.50 23.09 189 GLY B N 1
ATOM 3045 N N B GLY B 1 189 ? -41.579 91.704 0.911 0.50 24.73 189 GLY B N 1
ATOM 3046 C CA A GLY B 1 189 ? -41.718 91.115 2.254 0.50 24.03 189 GLY B CA 1
ATOM 3047 C CA B GLY B 1 189 ? -41.621 91.033 2.187 0.50 25.85 189 GLY B CA 1
ATOM 3048 C C A GLY B 1 189 ? -40.505 90.524 2.968 0.50 23.51 189 GLY B C 1
ATOM 3049 C C B GLY B 1 189 ? -40.356 90.205 2.279 0.50 23.35 189 GLY B C 1
ATOM 3050 O O A GLY B 1 189 ? -39.804 91.227 3.715 0.50 22.68 189 GLY B O 1
ATOM 3051 O O B GLY B 1 189 ? -39.339 90.546 1.720 0.50 25.11 189 GLY B O 1
ATOM 3052 N N A SER B 1 190 ? -40.312 89.224 2.762 0.50 27.25 190 SER B N 1
ATOM 3053 N N B SER B 1 190 ? -40.439 89.081 2.935 0.50 29.43 190 SER B N 1
ATOM 3054 C CA A SER B 1 190 ? -39.173 88.464 3.311 0.50 27.71 190 SER B CA 1
ATOM 3055 C CA B SER B 1 190 ? -39.222 88.427 3.332 0.50 28.39 190 SER B CA 1
ATOM 3056 C C . SER B 1 190 ? -38.678 87.497 2.245 1.00 26.03 190 SER B C 1
ATOM 3057 O O . SER B 1 190 ? -39.385 87.170 1.277 1.00 22.65 190 SER B O 1
ATOM 3060 N N . ALA B 1 191 ? -37.442 87.052 2.422 1.00 23.61 191 ALA B N 1
ATOM 3061 C CA . ALA B 1 191 ? -36.864 86.044 1.551 1.00 19.43 191 ALA B CA 1
ATOM 3062 C C . ALA B 1 191 ? -36.003 85.139 2.425 1.00 19.57 191 ALA B C 1
ATOM 3063 O O . ALA B 1 191 ? -35.808 85.410 3.617 1.00 19.58 191 ALA B O 1
ATOM 3065 N N . LYS B 1 192 ? -35.503 84.079 1.830 1.00 18.88 192 LYS B N 1
ATOM 3066 C CA . LYS B 1 192 ? -34.679 83.131 2.563 1.00 17.12 192 LYS B CA 1
ATOM 3067 C C . LYS B 1 192 ? -33.608 82.589 1.629 1.00 18.72 192 LYS B C 1
ATOM 3068 O O . LYS B 1 192 ? -33.868 82.248 0.479 1.00 19.01 192 LYS B O 1
ATOM 3074 N N . LEU B 1 193 ? -32.381 82.512 2.130 1.00 19.55 193 LEU B N 1
ATOM 3075 C CA . LEU B 1 193 ? -31.376 81.876 1.305 1.00 20.64 193 LEU B CA 1
ATOM 3076 C C . LEU B 1 193 ? -30.492 80.947 2.129 1.00 19.58 193 LEU B C 1
ATOM 3077 O O . LEU B 1 193 ? -30.486 81.021 3.364 1.00 19.00 193 LEU B O 1
ATOM 3082 N N . ILE B 1 194 ? -29.783 80.043 1.444 1.00 17.23 194 ILE B N 1
ATOM 3083 C CA . ILE B 1 194 ? -28.733 79.271 2.124 1.00 16.82 194 ILE B CA 1
ATOM 3084 C C . ILE B 1 194 ? -27.428 79.890 1.651 1.00 19.58 194 ILE B C 1
ATOM 3085 O O . ILE B 1 194 ? -27.247 80.130 0.441 1.00 16.91 194 ILE B O 1
ATOM 3094 N N . ALA B 1 195 ? -26.527 80.116 2.599 1.00 18.88 195 ALA B N 1
ATOM 3095 C CA . ALA B 1 195 ? -25.211 80.672 2.303 1.00 17.10 195 ALA B CA 1
ATOM 3096 C C . ALA B 1 195 ? -24.198 79.705 2.856 1.00 21.23 195 ALA B C 1
ATOM 3097 O O . ALA B 1 195 ? -24.270 79.334 4.026 1.00 22.06 195 ALA B O 1
ATOM 3099 N N . VAL B 1 196 ? -23.263 79.275 2.017 1.00 18.57 196 VAL B N 1
ATOM 3100 C CA . VAL B 1 196 ? -22.254 78.325 2.448 1.00 18.10 196 VAL B CA 1
ATOM 3101 C C . VAL B 1 196 ? -20.890 78.976 2.246 1.00 20.06 196 VAL B C 1
ATOM 3102 O O . VAL B 1 196 ? -20.413 79.095 1.103 1.00 19.81 196 VAL B O 1
ATOM 3106 N N . ASN B 1 197 ? -20.292 79.442 3.337 1.00 19.05 197 ASN B N 1
ATOM 3107 C CA . ASN B 1 197 ? -18.887 79.897 3.327 1.00 20.94 197 ASN B CA 1
ATOM 3108 C C . ASN B 1 197 ? -17.990 78.687 3.369 1.00 20.29 197 ASN B C 1
ATOM 3109 O O . ASN B 1 197 ? -18.287 77.732 4.076 1.00 19.45 197 ASN B O 1
ATOM 3118 N N . PHE B 1 198 ? -16.893 78.702 2.604 1.00 21.12 198 PHE B N 1
ATOM 3119 C CA . PHE B 1 198 ? -16.008 77.549 2.602 1.00 23.26 198 PHE B CA 1
ATOM 3120 C C . PHE B 1 198 ? -14.577 77.964 2.288 1.00 25.47 198 PHE B C 1
ATOM 3121 O O . PHE B 1 198 ? -14.286 79.127 2.008 1.00 29.04 198 PHE B O 1
#

InterPro domains:
  IPR001387 Cro/C1-type, helix-turn-helix domain [PF01381] (15-68)
  IPR001387 C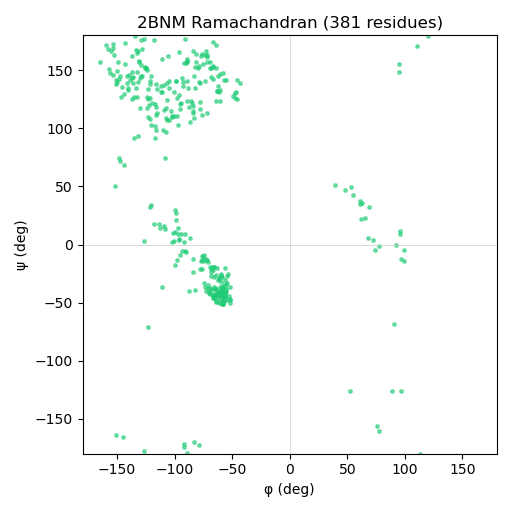ro/C1-type, helix-turn-helix domain [PS50943] (15-70)
  IPR001387 Cro/C1-type, helix-turn-helix domain [SM00530] (14-70)
  IPR001387 Cro/C1-type, helix-turn-helix domain [cd00093] (12-70)
  IPR010982 Lambda repressor-like, DNA-binding domain superfamily [G3DSA:1.10.260.40] (1-78)
  IPR010982 Lambda repressor-like, DNA-binding domain superfamily [SSF47413] (9-72)
  IPR011051 RmlC-like cupin domain superfamily [SSF51182] (78-197)
  IPR013096 Cupin 2, conserved barrel [PF07883] (136-196)
  IPR014710 RmlC-like jelly roll fold [G3DSA:2.60.120.10] (79-198)
  IPR050807 Transcriptional regulator/dioxygenase, bacterial-type [PTHR46797] (11-196)

CATH classification: 1.10.260.40 (+1 more: 2.60.120.10)

Sequence (388 aa):
KTASTGFAELLKDRREQVKMDHAALASLLGETPETVAAWENGEGGELTLTQLGRIAHVLGTSIGALTPPAGNDLDDGVIIQMPDERPILKGVRDNVDYYVYNCLVRTKRAPSLVPLVVDVLTDNPDDAKFNSGHAGNEFLFVLEGEIHMKWGDKENPKEALLPTGASMFVEEHVPHAFTAAKGTGSAKLIAVNFKTASTGFAELLKDRREQVKMDHAALASLLGETPETVAAWENGEGGELTLTQLGRIAHVLGTSIGALTPPAGNDLDDGVIIQMPDERPILKGVRDNVDYYVYNCLVRTKRAPSLVPLVVDVLTDNPDDAKFNSGHAGNEFLFVLEGEIHMKWGDKENPKEALLPTGASMFVEEHVPHAFTAAKGTGGSSAKLIAVNF

Organism: Streptomyces wedmorensis (NCBI:txid43759)

Foldseek 3Di:
DQFQQLLLVLLVVLCVVVPHQLCRLCVQLVHHSVVNVVSNVSNCPPQDPVNLQSSQVVSVHDSVSSGDQQDWPADVNDDADDQVRWDWAQDDDPRGVQKIWRWGDDTSVCHQKTKTKIKGQDADPVPWDKDQFAQAKKKKAWQWAWKWKWWADPVDTDIDIGGHGRMDIDGGRIIMTMHGHHPRGITIMIMIGD/DDQQQLLLCLLVVLCVVVPHQLCRLQVQQVHHSVVNVVSNVRNCPPQDPVSLQSSQVVSVHGSVSRTDQQDFPADVPDDADDQVPWDWDFDDDPNHTAKIWTWGDDTSVDHQKTKTKIKGFDQDFVPWDKDQWAQFKKKKAWAFAKKWKWKADPVDTDIDIGGHGDMDIDGGRIIMTMHGHHPGGMTIMMMIGD

Radius of gyration: 27.0 Å; Cα contacts (8 Å, |Δi|>4): 905; chains: 2; bounding box: 81×57×43 Å

Solvent-accessible surface area: 20001 Å² total; per-residue (Å²): 209,108,6,14,83,8,0,8,107,43,0,97,78,18,20,83,58,1,58,18,67,57,55,37,0,1,80,101,27,69,74,72,52,122,44,0,37,29,17,31,114,26,116,1,12,135,19,15,0,54,71,1,20,122,3,4,103,32,2,17,4,22,8,23,53,2,7,26,116,17,32,97,57,51,114,150,56,86,65,120,44,110,90,146,100,74,61,122,34,128,3,18,178,89,37,36,119,129,22,41,9,16,0,29,44,57,18,32,154,46,43,62,48,3,9,7,10,10,27,0,78,18,43,60,8,127,101,18,105,19,45,86,19,50,86,22,45,8,82,3,75,3,67,88,37,62,0,25,8,29,74,24,82,119,136,115,37,128,93,25,89,24,83,82,39,22,73,28,116,7,104,79,120,38,42,5,6,23,1,0,6,172,64,68,40,60,4,71,4,43,5,29,22,111,217,58,20,20,57,9,0,7,112,45,0,93,76,16,16,33,65,0,36,14,46,55,48,26,0,2,97,77,11,71,58,70,49,125,42,0,36,24,10,29,114,28,114,0,12,134,13,19,0,74,71,2,16,124,2,4,106,30,2,16,5,22,7,25,53,2,7,35,115,17,31,99,56,50,114,149,56,82,64,123,40,118,88,151,103,77,71,103,40,114,16,76,60,140,151,83,62,38,21,21,36,15,1,30,45,54,17,37,154,46,42,57,49,1,9,10,13,3,28,0,74,10,40,49,16,126,35,17,141,39,58,104,19,48,80,18,44,8,83,2,73,2,66,95,34,57,0,31,0,28,80,22,80,137,137,118,40,136,88,38,101,21,78,82,41,25,73,36,118,9,102,80,119,40,40,5,9,24,0,0,6,141,62,71,39,66,4,50,0,41,2,31,15,110

Secondary structure (DSSP, 8-state):
-HHHHHHHHHHHHHHHHTT--HHHHHHHHT--HHHHHHIIIII-TT-BHHHHHHHHHHTTS-TGGGS-------BTTB----GGG--EE--STT-STTEEEEE----TTSTT-EEEEEEE----GGG-------SS-EEEEEEES-EEEEES-TTS-EEEEE-TT-EEEE-TT--EEEEESTTS--EEEEEEE-/--HHHHHHHHHHHHHHHTT--HHHHHTTTTS-HHHHHHHHTT--TT-BHHHHHHHHHHTTS-TGGGS--S----BTTB----GGG--EEEEEETTEEEEEEEE----TTSTT-EEEEEEE----GGG-------SS-EEEEEEES-EEEEES-TTS-EEEEE-TT-EEEE-TT--EEEEEPTTS--EEEEEEE-

B-factor: mean 27.73, std 10.79, range [5.13, 84.42]

GO terms:
  GO:0008198 ferrous iron binding (F, IDA)
  GO:0016717 oxidoreductase activity, acting on paired donors, with oxidation of a pair of donors resulting in the reduction of molecular oxygen to two molecules of water (F, IDA)
  GO:1901766 phosphinothricin biosynthetic process (P, IDA)
  GO:0051289 protein homotetramerization (P, IDA)

Nearest PDB structures (foldseek):
  2bno-assembly1_A-2  TM=9.886E-01  e=8.082E-39  Streptomyces wedmorensis
  4j1x-assembly2_C  TM=9.831E-01  e=8.082E-39  Streptomyces wedmorensis
  1zz9-assembly2_C  TM=9.977E-01  e=3.993E-38  Streptomyces wedmorensis
  1zz9-assembly1_A-2  TM=9.943E-01  e=3.993E-38  Streptomyces wedmorensis
  1zz7-assembly1_A-2  TM=9.989E-01  e=1.573E-35  Streptomyces wedmorensis